Protein 4HVT (pdb70)

B-factor: mean 19.23, std 8.31, range [7.19, 54.98]

Secondary structure (DSSP, 8-state):
-HHHHGGGGSSSSSHHHHHHHHHHHHHHHHHHTSTTHHHHHHHHHHHHT-TTS----EEETTEEEEEE--SS-SS-EEEEEEHHHHTSSS--PEEEEEHHHHHHHHTS-EEEEEEEE-SSSTTEEEEEEEETT-SEEEEEEEETTTTEEPTT-S--B-TT-PBP-EET--EEEEETTEEEE----STT-B-TTSSB-EEEEEETTS-GGGPEEEEE--TTS-EEEEEESS-TTT-SSEEEEEEESSSS-EEEEEEE-SSSS-EEEE--S-TT-EEEEEETTEEEEE-SS-EEETTEEE-TT-EEEEEGGGGGS-GGG-TT-EEEE---TTEEEEEEEE-SS-EEEEEEETTEEEEEEE-EETTEEPPPEEE---STT-EEEEE--TT-S-EEEEEE-SSS--EEEEEPTTS-EEEEE--SS---GGGEEEEEEEEE-TTS-EEEEEEEEETT---SS---EEEE----TT--------HHIIIIIGGGT-EEEEE--BTBSTT-HHHHHTTSGGGTHHHHHHHHHHHHHHHHTTS--GGGEEEEEETHHHHHHHHHHHH-GGG-SEEEEES----TTTGGGSTTGGGGHHHH--TTSHHHHHHHHHH-GGGS--TTSPPPEEEEEEETT--SS-THHHHHHHHHHTT-TT--EEEEEESS--SSS-SSHHHHHHHHHHHHHHHHHHHT---

Foldseek 3Di:
DCVVVVVCQALDDPDNVVVQVVQQVVQLVVLCPFPCLVVLLVLLLCVLQPPLPQFDFKDDPQKTWGWDAHPVQFLTFTWIAGLVQLLPSDRDIGTLDRQVVVCVVVVFRKHWDDWDAAPQDRQKIWTWIDGFQFLWIWTFIAGNVVSGTDVQWDTQAAPVRHHFIFRPWDWADLHPFKIKTLGCPDPPQAALLRGGFWMWMDGRPDGPVPIDTDGGDHNQWQYKGKYAQAAVVQPSFWIKIWTHRQQQFIWIWTWGHPDPDIDIATFDDGRRKDWFYDARQKTKIAAQAFDCQPPDGQHHQWIKMAGPVLRRPDSVVGDGIDTDDRDDQQKHWDGWDAALFKIKTWIDRVLAIWIWIWGDDPNDIDDTDTQDAPDVSKDKDWHYGSVHLKIWIWIAAQQGAIWIWIQDNVGHTDTRDDRPDDGDSVQKDWDWDWFQFPVRDTKIKIKMAGPPDDLQAQAQEEEEEQQADQAAPHNGHDPSCCRLARVLGHMYMYIRFANHNSRGSCSNVCCFQLNVVRRLRSSVRVLVVCNVRSVHFQQRYEYEAAASRLQSQLLNQLVPQRSHQEYERYQYQQQLLCQSVAASSSSCCRGHPDNVPVVSVVSCLVRRNVNRDDLADATHEYEFEHESSQRHRRCSRSSVVCVVVVNRPNYHYRYHYHHRNHRDQTSTSVSNSSSSSSVSSRSCSRNVRND

Nearest PDB structures (foldseek):
  4hvt-assembly1_A  TM=1.001E+00  e=0.000E+00  Rickettsia typhi str. Wilmington
  5uzw-assembly4_D  TM=8.479E-01  e=3.580E-44  Gypsophila vaccaria
  7zb2-assembly5_EEE  TM=8.254E-01  e=5.026E-44  Omphalotus olearius
  7zb2-assembly6_FFF  TM=8.141E-01  e=4.488E-44  Omphalotus olearius
  7zb2-assembly3_CCC  TM=8.105E-01  e=1.391E-43  Omphalotus olearius

Organism: Rickettsia typhi (strain ATCC VR-144 / Wilmington) (NCBI:txid257363)

Solvent-accessible surface area: 27070 Å² total; per-residue (Å²): 103,98,86,52,17,49,63,0,53,110,24,100,55,77,55,2,55,55,44,1,50,114,75,21,64,66,9,44,61,38,0,91,87,27,101,38,25,76,71,1,81,135,40,0,52,80,13,20,50,16,120,102,44,20,8,94,20,30,7,22,106,39,57,0,12,8,54,19,62,12,90,78,24,28,11,0,20,5,25,28,4,87,20,124,28,0,67,114,103,92,16,82,50,56,67,11,9,24,0,30,135,22,15,84,166,73,67,49,53,9,10,54,71,22,48,38,34,0,79,67,48,49,50,56,4,1,0,6,2,0,56,3,15,30,3,50,0,8,0,71,3,1,17,27,150,70,96,80,32,32,92,156,14,7,47,2,63,28,125,95,46,136,40,28,46,4,12,57,4,96,11,14,4,14,64,108,50,12,0,0,0,13,3,21,29,102,97,103,7,46,2,44,0,83,23,2,4,0,0,8,26,15,113,74,82,63,45,1,76,135,13,143,81,47,35,95,2,69,88,136,38,8,62,1,42,22,23,54,5,7,23,36,55,58,16,29,16,9,0,25,1,10,0,3,79,48,59,25,41,38,24,13,30,5,5,15,22,119,120,115,120,78,91,75,68,118,11,74,23,34,55,22,0,39,41,52,25,13,2,86,77,21,0,0,0,32,2,26,38,71,32,78,11,103,98,109,91,5,111,30,5,0,0,0,0,0,34,34,57,5,0,60,86,75,70,95,83,5,118,26,23,96,74,44,18,85,33,96,96,72,41,11,10,43,48,16,17,15,0,90,46,56,0,0,12,0,11,11,58,48,1,27,3,103,5,33,7,8,23,29,117,99,115,105,40,33,181,67,101,115,25,83,29,100,34,152,28,2,14,9,19,36,30,23,85,13,61,26,61,45,1,5,0,28,0,20,8,14,18,48,19,10,9,3,16,22,5,32,131,98,63,96,42,44,103,19,12,125,25,58,19,87,26,79,25,143,67,11,35,30,56,54,48,88,2,77,6,130,74,45,52,110,0,0,1,4,2,4,26,62,115,75,32,147,95,65,5,125,13,15,0,6,0,50,6,54,5,0,32,42,63,42,35,18,6,138,15,32,29,26,18,5,18,0,0,0,99,28,37,0,0,22,6,31,1,0,2,10,0,1,0,3,39,4,8,67,23,0,73,40,0,33,11,72,120,2,60,19,1,3,30,0,0,13,12,0,0,75,47,0,43,164,74,72,5,1,31,44,116,38,0,0,0,31,4,24,27,5,0,0,0,3,0,0,0,0,0,12,57,64,18,106,15,11,19,0,0,0,0,16,13,1,3,0,8,1,60,59,1,31,116,11,17,0,0,74,3,23,40,48,0,2,9,26,6,140,91,101,78,26,45,110,52,0,85,137,8,2,0,45,85,56,43,54,66,121,72,59,16,11,28,0,0,0,2,5,0,18,37,5,44,63,5,27,1,6,1,0,0,7,0,5,53,54,1,44,122,7,123,72,19,122,24,24,1,13,20,29,72,30,10,0,38,30,33,22,17,19,17,44,70,14,1,52,25,43,4,2,0,8,0,2,0,0,61,35,0,63,7,86,61

Sequence (691 aa):
NPKETKFLEEAEGVEALEWAKERTSSKTEEKALQAMQEYKQIKKEIETIFYDQRKTPYGVIRKGYVYNFWMDDKNPQGLWRRTLVDNYSKDKPNWEVLIDFDKLSKKIGKKVAYRGVSNCFQNPNRYLISMSFGGKDEMFFREWDLEKKDFVKNGFEPITNNSGKLLEGKFTYPTWIINKDTIIFNLVLHKNEITSSLYPNSLYIWKRGESSIEKAKKLFEVPKEYIYVSAGKLLSDTISSSSLIFISANKDFYNYDNYILDTKYKNLKLQKINMPSDATLQGSFKEYVFWLLRSDWKFKSHNIKAGSLVALHFTDLLKTESDKTSLLKILFTPTANEVFNFISTTKKDRVFLATYDNVVAKVVTFTLENEQWTKPVVLKLPYQNAIFGMSSYEEEEEALITIENSIVPPTIYLWVKTHELKIIRKALYSFDSENYVLEQKEATSFDGVKIPYFLVYKKGIKFDGKNPTLLEAYGGFQVINAPYYFSRIKNEVWVKNAGVSSVLANIRGGGEFGPEWHKSAQGIKRQTAFNDFFAVSEELIKQNITSPEYLGIKGGSNGGLLVSVAMTQRPELFGAVACEVPILDMIIRYKEFGAGHSWVTEYGDPEIPNDLLHIKKYAPLENLSLTQKYPTVLITDSVLDQRVHPWHGRIFEYVLAQNPNTKTYFLESKDSGHGSGSDLKESANYFINLYTFFANALKLKI

Structure (mmCIF, N/CA/C/O backbone):
data_4HVT
#
_entry.id   4HVT
#
_cell.length_a   199.590
_cell.length_b   73.280
_cell.length_c   55.460
_cell.angle_alpha   90.000
_cell.angle_beta   98.520
_cell.angle_gamma   90.000
#
_symmetry.space_group_name_H-M   'C 1 2 1'
#
loop_
_entity.id
_entity.type
_entity.pdbx_description
1 polymer 'Post-proline cleaving enzyme'
2 non-polymer 1,2-ETHANEDIOL
3 non-polymer 'CHLORIDE ION'
4 water water
#
loop_
_atom_site.group_PDB
_atom_site.id
_atom_site.type_symbol
_atom_site.label_atom_id
_atom_site.label_alt_id
_atom_site.label_comp_id
_atom_site.label_asym_id
_atom_site.label_entity_id
_atom_site.label_seq_id
_atom_site.pdbx_PDB_ins_code
_atom_site.Cartn_x
_atom_site.Cartn_y
_atom_site.Cartn_z
_atom_site.occupancy
_atom_site.B_iso_or_equiv
_atom_site.auth_seq_id
_atom_site.auth_comp_id
_atom_site.auth_asym_id
_atom_site.auth_atom_id
_atom_site.pdbx_PDB_model_num
ATOM 1 N N . ASN A 1 20 ? 39.457 89.464 35.364 1.00 54.98 20 ASN A N 1
ATOM 2 C CA . ASN A 1 20 ? 40.266 88.234 35.544 1.00 52.80 20 ASN A CA 1
ATOM 3 C C . ASN A 1 20 ? 39.398 86.988 35.352 1.00 49.45 20 ASN A C 1
ATOM 4 O O . ASN A 1 20 ? 38.183 87.107 35.177 1.00 51.13 20 ASN A O 1
ATOM 6 N N . PRO A 1 21 ? 40.021 85.793 35.367 1.00 45.74 21 PRO A N 1
ATOM 7 C CA . PRO A 1 21 ? 39.298 84.528 35.445 1.00 43.76 21 PRO A CA 1
ATOM 8 C C . PRO A 1 21 ? 38.735 84.272 36.834 1.00 41.76 21 PRO A C 1
ATOM 9 O O . PRO A 1 21 ? 37.924 83.358 37.002 1.00 39.53 21 PRO A O 1
ATOM 13 N N . LYS A 1 22 ? 39.212 85.021 37.838 1.00 40.09 22 LYS A N 1
ATOM 14 C CA . LYS A 1 22 ? 38.566 85.014 39.145 1.00 37.65 22 LYS A CA 1
ATOM 15 C C . LYS A 1 22 ? 37.143 85.603 39.031 1.00 36.26 22 LYS A C 1
ATOM 16 O O . LYS A 1 22 ? 36.256 85.173 39.755 1.00 35.71 22 LYS A O 1
ATOM 18 N N . GLU A 1 23 ? 36.917 86.552 38.115 1.00 36.69 23 GLU A N 1
ATOM 19 C CA . GLU A 1 23 ? 35.575 87.149 37.929 1.00 37.91 23 GLU A CA 1
ATOM 20 C C . GLU A 1 23 ? 34.644 86.139 37.296 1.00 37.65 23 GLU A C 1
ATOM 21 O O . GLU A 1 23 ? 33.432 86.176 37.531 1.00 36.17 23 GLU A O 1
ATOM 23 N N . THR A 1 24 ? 35.234 85.216 36.526 1.00 34.32 24 THR A N 1
ATOM 24 C CA . THR A 1 24 ? 34.472 84.234 35.716 1.00 33.99 24 THR A CA 1
ATOM 25 C C . THR A 1 24 ? 34.174 82.921 36.468 1.00 31.34 24 THR A C 1
ATOM 26 O O . THR A 1 24 ? 33.396 82.090 35.978 1.00 30.48 24 THR A O 1
ATOM 30 N N . LYS A 1 25 ? 34.820 82.705 37.619 1.00 29.71 25 LYS A N 1
ATOM 31 C CA . LYS A 1 25 ? 34.956 81.355 38.190 1.00 28.32 25 LYS A CA 1
ATOM 32 C C . LYS A 1 25 ? 33.625 80.717 38.586 1.00 27.27 25 LYS A C 1
ATOM 33 O O . LYS A 1 25 ? 33.419 79.518 38.378 1.00 27.49 25 LYS A O 1
ATOM 35 N N . PHE A 1 26 ? 32.704 81.528 39.110 1.00 27.21 26 PHE A N 1
ATOM 36 C CA . PHE A 1 26 ? 31.338 81.038 39.450 1.00 25.35 26 PHE A CA 1
ATOM 37 C C . PHE A 1 26 ? 30.591 80.312 38.327 1.00 23.45 26 PHE A C 1
ATOM 38 O O . PHE A 1 26 ? 29.810 79.440 38.595 1.00 23.78 26 PHE A O 1
ATOM 46 N N . LEU A 1 27 ? 30.790 80.735 37.089 1.00 23.80 27 LEU A N 1
ATOM 47 C CA . LEU A 1 27 ? 30.122 80.140 35.903 1.00 22.50 27 LEU A CA 1
ATOM 48 C C . LEU A 1 27 ? 30.639 78.707 35.564 1.00 22.24 27 LEU A C 1
ATOM 49 O O . LEU A 1 27 ? 29.975 77.895 34.878 1.00 21.83 27 LEU A O 1
ATOM 54 N N . GLU A 1 28 ? 31.802 78.345 36.103 1.00 22.41 28 GLU A N 1
ATOM 55 C CA . GLU A 1 28 ? 32.382 77.005 35.887 1.00 22.68 28 GLU A CA 1
ATOM 56 C C . GLU A 1 28 ? 31.600 75.844 36.560 1.00 22.98 28 GLU A C 1
ATOM 57 O O . GLU A 1 28 ? 31.804 74.680 36.275 1.00 23.34 28 GLU A O 1
ATOM 63 N N . GLU A 1 29 ? 30.750 76.185 37.510 1.00 24.96 29 GLU A N 1
ATOM 64 C CA . GLU A 1 29 ? 29.984 75.267 38.285 1.00 25.04 29 GLU A CA 1
ATOM 65 C C . GLU A 1 29 ? 28.621 75.178 37.621 1.00 25.39 29 GLU A C 1
ATOM 66 O O . GLU A 1 29 ? 27.896 76.195 37.588 1.00 25.30 29 GLU A O 1
ATOM 72 N N . ALA A 1 30 ? 28.313 73.998 37.060 1.00 24.00 30 ALA A N 1
ATOM 73 C CA . ALA A 1 30 ? 27.080 73.780 36.253 1.00 24.68 30 ALA A CA 1
ATOM 74 C C . ALA A 1 30 ? 25.825 74.086 37.066 1.00 27.47 30 ALA A C 1
ATOM 75 O O . ALA A 1 30 ? 24.903 74.716 36.566 1.00 25.52 30 ALA A O 1
ATOM 77 N N . GLU A 1 31 ? 25.840 73.653 38.341 1.00 30.23 31 GLU A N 1
ATOM 78 C CA . GLU A 1 31 ? 24.701 73.819 39.222 1.00 33.12 31 GLU A CA 1
ATOM 79 C C . GLU A 1 31 ? 25.032 74.771 40.391 1.00 34.81 31 GLU A C 1
ATOM 80 O O . GLU A 1 31 ? 25.983 75.553 40.354 1.00 32.46 31 GLU A O 1
ATOM 86 N N . GLY A 1 32 ? 24.169 74.777 41.391 1.00 38.90 32 GLY A N 1
ATOM 87 C CA . GLY A 1 32 ? 24.448 75.482 42.624 1.00 43.56 32 GLY A CA 1
ATOM 88 C C . GLY A 1 32 ? 23.795 76.831 42.857 1.00 45.35 32 GLY A C 1
ATOM 89 O O . GLY A 1 32 ? 22.622 76.905 43.219 1.00 54.26 32 GLY A O 1
ATOM 90 N N . VAL A 1 33 ? 24.548 77.913 42.689 1.00 44.96 33 VAL A N 1
ATOM 91 C CA . VAL A 1 33 ? 24.093 79.199 43.199 1.00 40.61 33 VAL A CA 1
ATOM 92 C C . VAL A 1 33 ? 24.161 80.362 42.215 1.00 38.36 33 VAL A C 1
ATOM 93 O O . VAL A 1 33 ? 23.134 80.727 41.593 1.00 37.59 33 VAL A O 1
ATOM 95 N N . GLU A 1 34 ? 25.343 80.965 42.117 1.00 34.04 34 GLU A N 1
ATOM 96 C CA . GLU A 1 34 ? 25.498 82.244 41.451 1.00 34.91 34 GLU A CA 1
ATOM 97 C C . GLU A 1 34 ? 25.349 82.090 39.950 1.00 32.22 34 GLU A C 1
ATOM 98 O O . GLU A 1 34 ? 24.718 82.916 39.298 1.00 35.24 34 GLU A O 1
ATOM 100 N N . ALA A 1 35 ? 25.908 81.015 39.408 1.00 30.97 35 ALA A N 1
ATOM 101 C CA . ALA A 1 35 ? 25.727 80.712 37.983 1.00 28.91 35 ALA A CA 1
ATOM 102 C C . ALA A 1 35 ? 24.254 80.564 37.592 1.00 28.44 35 ALA A C 1
ATOM 103 O O . ALA A 1 35 ? 23.819 81.160 36.602 1.00 27.53 35 ALA A O 1
ATOM 105 N N . LEU A 1 36 ? 23.509 79.719 38.302 1.00 28.17 36 LEU A N 1
ATOM 106 C CA . LEU A 1 36 ? 22.091 79.464 37.948 1.00 30.43 36 LEU A CA 1
ATOM 107 C C . LEU A 1 36 ? 21.212 80.710 37.999 1.00 30.48 36 LEU A C 1
ATOM 108 O O . LEU A 1 36 ? 20.376 80.928 37.113 1.00 33.05 36 LEU A O 1
ATOM 113 N N . GLU A 1 37 ? 21.413 81.535 39.019 1.00 32.10 37 GLU A N 1
ATOM 114 C CA . GLU A 1 37 ? 20.697 82.784 39.139 1.00 31.69 37 GLU A CA 1
ATOM 115 C C . GLU A 1 37 ? 21.056 83.757 37.994 1.00 31.30 37 GLU A C 1
ATOM 116 O O . GLU A 1 37 ? 20.172 84.320 37.365 1.00 31.65 37 GLU A O 1
ATOM 118 N N . TRP A 1 38 ? 22.353 83.895 37.727 1.00 29.79 38 TRP A N 1
ATOM 119 C CA . TRP A 1 38 ? 22.878 84.745 36.668 1.00 28.30 38 TRP A CA 1
ATOM 120 C C . TRP A 1 38 ? 22.235 84.302 35.355 1.00 26.92 38 TRP A C 1
ATOM 121 O O . TRP A 1 38 ? 21.686 85.107 34.622 1.00 26.10 38 TRP A O 1
ATOM 132 N N . ALA A 1 39 ? 22.309 82.998 35.095 1.00 25.74 39 ALA A N 1
ATOM 133 C CA . ALA A 1 39 ? 21.762 82.437 33.884 1.00 25.54 39 ALA A CA 1
ATOM 134 C C . ALA A 1 39 ? 20.246 82.605 33.758 1.00 26.22 39 ALA A C 1
ATOM 135 O O . ALA A 1 39 ? 19.790 82.946 32.671 1.00 24.80 39 ALA A O 1
ATOM 137 N N . LYS A 1 40 ? 19.486 82.314 34.827 1.00 28.10 40 LYS A N 1
ATOM 138 C CA . LYS A 1 40 ? 17.999 82.512 34.870 1.00 29.62 40 LYS A CA 1
ATOM 139 C C . LYS A 1 40 ? 17.574 83.916 34.518 1.00 30.90 40 LYS A C 1
ATOM 140 O O . LYS A 1 40 ? 16.625 84.117 33.743 1.00 30.08 40 LYS A O 1
ATOM 142 N N . GLU A 1 41 ? 18.301 84.885 35.062 1.00 31.51 41 GLU A N 1
ATOM 143 C CA . GLU A 1 41 ? 18.003 86.305 34.815 1.00 33.91 41 GLU A CA 1
ATOM 144 C C . GLU A 1 41 ? 18.221 86.693 33.367 1.00 31.81 41 GLU A C 1
ATOM 145 O O . GLU A 1 41 ? 17.394 87.374 32.778 1.00 32.42 41 GLU A O 1
ATOM 151 N N . ARG A 1 42 ? 19.325 86.236 32.788 1.00 31.12 42 ARG A N 1
ATOM 152 C CA . ARG A 1 42 ? 19.611 86.556 31.409 1.00 31.05 42 ARG A CA 1
ATOM 153 C C . ARG A 1 42 ? 18.654 85.828 30.512 1.00 27.95 42 ARG A C 1
ATOM 154 O O . ARG A 1 42 ? 18.235 86.381 29.507 1.00 28.56 42 ARG A O 1
ATOM 162 N N . THR A 1 43 ? 18.317 84.586 30.859 1.00 25.95 43 THR A N 1
ATOM 163 C CA . THR A 1 43 ? 17.342 83.813 30.080 1.00 23.75 43 THR A CA 1
ATOM 164 C C . THR A 1 43 ? 15.967 84.488 30.099 1.00 24.32 43 THR A C 1
ATOM 165 O O . THR A 1 43 ? 15.324 84.582 29.069 1.00 23.88 43 THR A O 1
ATOM 169 N N . SER A 1 44 ? 15.534 84.927 31.275 1.00 24.88 44 SER A N 1
ATOM 170 C CA A SER A 1 44 ? 14.241 85.603 31.388 0.50 25.74 44 SER A CA 1
ATOM 171 C CA B SER A 1 44 ? 14.249 85.626 31.422 0.50 25.61 44 SER A CA 1
ATOM 172 C C . SER A 1 44 ? 14.229 86.894 30.573 1.00 26.03 44 SER A C 1
ATOM 173 O O . SER A 1 44 ? 13.289 87.129 29.815 1.00 26.57 44 SER A O 1
ATOM 178 N N . LYS A 1 45 ? 15.277 87.697 30.689 1.00 25.86 45 LYS A N 1
ATOM 179 C CA . LYS A 1 45 ? 15.367 88.932 29.889 1.00 26.33 45 LYS A CA 1
ATOM 180 C C . LYS A 1 45 ? 15.238 88.577 28.418 1.00 25.44 45 LYS A C 1
ATOM 181 O O . LYS A 1 45 ? 14.525 89.298 27.666 1.00 25.83 45 LYS A O 1
ATOM 183 N N . THR A 1 46 ? 15.921 87.490 28.014 1.00 24.13 46 THR A N 1
ATOM 184 C CA . THR A 1 46 ? 15.953 87.117 26.605 1.00 23.64 46 THR A CA 1
ATOM 185 C C . THR A 1 46 ? 14.579 86.684 26.157 1.00 23.59 46 THR A C 1
ATOM 186 O O . THR A 1 46 ? 14.097 87.138 25.105 1.00 23.55 46 THR A O 1
ATOM 190 N N . GLU A 1 47 ? 13.918 85.865 26.964 1.00 23.83 47 GLU A N 1
ATOM 191 C CA A GLU A 1 47 ? 12.622 85.329 26.544 0.50 24.35 47 GLU A CA 1
ATOM 192 C CA B GLU A 1 47 ? 12.596 85.315 26.632 0.50 24.27 47 GLU A CA 1
ATOM 193 C C . GLU A 1 47 ? 11.595 86.459 26.440 1.00 25.31 47 GLU A C 1
ATOM 194 O O . GLU A 1 47 ? 10.860 86.541 25.446 1.00 25.68 47 GLU A O 1
ATOM 205 N N . LYS A 1 48 ? 11.588 87.362 27.412 1.00 26.03 48 LYS A N 1
ATOM 206 C CA . LYS A 1 48 ? 10.703 88.528 27.375 1.00 26.95 48 LYS A CA 1
ATOM 207 C C . LYS A 1 48 ? 10.973 89.397 26.124 1.00 26.99 48 LYS A C 1
ATOM 208 O O . LYS A 1 48 ? 10.037 89.853 25.467 1.00 27.66 48 LYS A O 1
ATOM 210 N N . ALA A 1 49 ? 12.240 89.603 25.772 1.00 26.50 49 ALA A N 1
ATOM 211 C CA . ALA A 1 49 ? 12.576 90.348 24.556 1.00 26.87 49 ALA A CA 1
ATOM 212 C C . ALA A 1 49 ? 12.099 89.702 23.260 1.00 26.63 49 ALA A C 1
ATOM 213 O O . ALA A 1 49 ? 11.636 90.380 22.348 1.00 27.35 49 ALA A O 1
ATOM 215 N N . LEU A 1 50 ? 12.246 88.385 23.161 1.00 25.62 50 LEU A N 1
ATOM 216 C CA . LEU A 1 50 ? 11.779 87.629 22.003 1.00 25.56 50 LEU A CA 1
ATOM 217 C C . LEU A 1 50 ? 10.237 87.652 21.919 1.00 26.57 50 LEU A C 1
ATOM 218 O O . LEU A 1 50 ? 9.663 87.811 20.855 1.00 25.95 50 LEU A O 1
ATOM 223 N N . GLN A 1 51 ? 9.592 87.509 23.064 1.00 27.31 51 GLN A N 1
ATOM 224 C CA . GLN A 1 51 ? 8.151 87.493 23.144 1.00 28.63 51 GLN A CA 1
ATOM 225 C C . GLN A 1 51 ? 7.545 88.864 22.764 1.00 28.96 51 GLN A C 1
ATOM 226 O O . GLN A 1 51 ? 6.355 88.943 22.409 1.00 30.12 51 GLN A O 1
ATOM 232 N N . ALA A 1 52 ? 8.353 89.922 22.803 1.00 28.18 52 ALA A N 1
ATOM 233 C CA . ALA A 1 52 ? 7.866 91.283 22.417 1.00 29.36 52 ALA A CA 1
ATOM 234 C C . ALA A 1 52 ? 8.065 91.632 20.926 1.00 28.81 52 ALA A C 1
ATOM 235 O O . ALA A 1 52 ? 7.638 92.682 20.465 1.00 29.21 52 ALA A O 1
ATOM 237 N N . MET A 1 53 ? 8.783 90.801 20.196 1.00 27.75 53 MET A N 1
ATOM 238 C CA . MET A 1 53 ? 9.015 91.011 18.768 1.00 27.22 53 MET A CA 1
ATOM 239 C C . MET A 1 53 ? 7.729 90.715 18.038 1.00 27.62 53 MET A C 1
ATOM 240 O O . MET A 1 53 ? 7.005 89.807 18.405 1.00 27.26 53 MET A O 1
ATOM 245 N N . GLN A 1 54 ? 7.454 91.500 17.008 1.00 28.56 54 GLN A N 1
ATOM 246 C CA . GLN A 1 54 ? 6.229 91.359 16.248 1.00 29.14 54 GLN A CA 1
ATOM 247 C C . GLN A 1 54 ? 6.086 89.954 15.689 1.00 28.36 54 GLN A C 1
ATOM 248 O O . GLN A 1 54 ? 4.967 89.447 15.531 1.00 28.70 54 GLN A O 1
ATOM 250 N N . GLU A 1 55 ? 7.221 89.288 15.417 1.00 27.43 55 GLU A N 1
ATOM 251 C CA . GLU A 1 55 ? 7.173 87.996 14.725 1.00 26.59 55 GLU A CA 1
ATOM 252 C C . GLU A 1 55 ? 6.827 86.834 15.648 1.00 26.21 55 GLU A C 1
ATOM 253 O O . GLU A 1 55 ? 6.505 85.757 15.167 1.00 25.85 55 GLU A O 1
ATOM 259 N N . TYR A 1 56 ? 6.904 87.037 16.961 1.00 26.21 56 TYR A N 1
ATOM 260 C CA . TYR A 1 56 ? 6.801 85.920 17.922 1.00 26.05 56 TYR A CA 1
ATOM 261 C C . TYR A 1 56 ? 5.462 85.145 17.841 1.00 26.42 56 TYR A C 1
ATOM 262 O O . TYR A 1 56 ? 5.444 83.887 17.778 1.00 25.15 56 TYR A O 1
ATOM 271 N N . LYS A 1 57 ? 4.340 85.884 17.846 1.00 27.33 57 LYS A N 1
ATOM 272 C CA . LYS A 1 57 ? 3.029 85.245 17.835 1.00 27.73 57 LYS A CA 1
ATOM 273 C C . LYS A 1 57 ? 2.902 84.315 16.662 1.00 27.42 57 LYS A C 1
ATOM 274 O O . LYS A 1 57 ? 2.401 83.207 16.804 1.00 27.56 57 LYS A O 1
ATOM 276 N N . GLN A 1 58 ? 3.327 84.767 15.475 1.00 28.81 58 GLN A N 1
ATOM 277 C CA . GLN A 1 58 ? 3.171 83.986 14.239 1.00 29.00 58 GLN A CA 1
ATOM 278 C C . GLN A 1 58 ? 4.099 82.745 14.210 1.00 27.37 58 GLN A C 1
ATOM 279 O O . GLN A 1 58 ? 3.671 81.616 13.930 1.00 25.54 58 GLN A O 1
ATOM 285 N N . ILE A 1 59 ? 5.373 82.991 14.482 1.00 26.05 59 ILE A N 1
ATOM 286 C CA . ILE A 1 59 ? 6.378 81.903 14.692 1.00 24.95 59 ILE A CA 1
ATOM 287 C C . ILE A 1 59 ? 5.868 80.877 15.724 1.00 24.38 59 ILE A C 1
ATOM 288 O O . ILE A 1 59 ? 5.837 79.703 15.444 1.00 22.91 59 ILE A O 1
ATOM 293 N N . LYS A 1 60 ? 5.437 81.304 16.908 1.00 24.31 60 LYS A N 1
ATOM 294 C CA . LYS A 1 60 ? 4.849 80.346 17.863 1.00 24.84 60 LYS A CA 1
ATOM 295 C C . LYS A 1 60 ? 3.709 79.512 17.242 1.00 25.11 60 LYS A C 1
ATOM 296 O O . LYS A 1 60 ? 3.652 78.290 17.361 1.00 23.91 60 LYS A O 1
ATOM 302 N N . LYS A 1 61 ? 2.772 80.171 16.577 1.00 25.67 61 LYS A N 1
ATOM 303 C CA . LYS A 1 61 ? 1.697 79.415 15.944 1.00 26.99 61 LYS A CA 1
ATOM 304 C C . LYS A 1 61 ? 2.206 78.337 14.979 1.00 26.71 61 LYS A C 1
ATOM 305 O O . LYS A 1 61 ? 1.749 77.173 15.021 1.00 25.23 61 LYS A O 1
ATOM 311 N N . GLU A 1 62 ? 3.152 78.728 14.131 1.00 27.11 62 GLU A N 1
ATOM 312 C CA . GLU A 1 62 ? 3.638 77.851 13.086 1.00 27.58 62 GLU A CA 1
ATOM 313 C C . GLU A 1 62 ? 4.371 76.667 13.682 1.00 24.95 62 GLU A C 1
ATOM 314 O O . GLU A 1 62 ? 4.180 75.555 13.235 1.00 24.13 62 GLU A O 1
ATOM 320 N N . ILE A 1 63 ? 5.178 76.911 14.717 1.00 23.05 63 ILE A N 1
ATOM 321 C CA . ILE A 1 63 ? 5.955 75.823 15.325 1.00 22.20 63 ILE A CA 1
ATOM 322 C C . ILE A 1 63 ? 5.089 74.856 16.100 1.00 21.39 63 ILE A C 1
ATOM 323 O O . ILE A 1 63 ? 5.238 73.642 16.001 1.00 19.78 63 ILE A O 1
ATOM 328 N N . GLU A 1 64 ? 4.153 75.404 16.874 1.00 22.29 64 GLU A N 1
ATOM 329 C CA . GLU A 1 64 ? 3.230 74.571 17.626 1.00 22.84 64 GLU A CA 1
ATOM 330 C C . GLU A 1 64 ? 2.365 73.700 16.684 1.00 22.79 64 GLU A C 1
ATOM 331 O O . GLU A 1 64 ? 2.143 72.520 16.957 1.00 22.29 64 GLU A O 1
ATOM 337 N N . THR A 1 65 ? 1.947 74.259 15.563 1.00 23.13 65 THR A N 1
ATOM 338 C CA . THR A 1 65 ? 1.156 73.478 14.594 1.00 23.77 65 THR A CA 1
ATOM 339 C C . THR A 1 65 ? 1.944 72.262 14.132 1.00 22.80 65 THR A C 1
ATOM 340 O O . THR A 1 65 ? 1.362 71.212 13.878 1.00 22.58 65 THR A O 1
ATOM 344 N N . ILE A 1 66 ? 3.249 72.422 13.977 1.00 21.96 66 ILE A N 1
ATOM 345 C CA . ILE A 1 66 ? 4.074 71.330 13.461 1.00 20.99 66 ILE A CA 1
ATOM 346 C C . ILE A 1 66 ? 4.396 70.328 14.573 1.00 20.13 66 ILE A C 1
ATOM 347 O O . ILE A 1 66 ? 4.272 69.108 14.396 1.00 19.33 66 ILE A O 1
ATOM 352 N N . PHE A 1 67 ? 4.834 70.833 15.713 1.00 19.80 67 PHE A N 1
ATOM 353 C CA . PHE A 1 67 ? 5.308 69.963 16.768 1.00 19.43 67 PHE A CA 1
ATOM 354 C C . PHE A 1 67 ? 4.187 69.136 17.373 1.00 19.44 67 PHE A C 1
ATOM 355 O O . PHE A 1 67 ? 4.410 67.976 17.773 1.00 19.18 67 PHE A O 1
ATOM 363 N N . TYR A 1 68 ? 2.974 69.705 17.420 1.00 20.06 68 TYR A N 1
ATOM 364 C CA . TYR A 1 68 ? 1.838 69.020 18.056 1.00 20.79 68 TYR A CA 1
ATOM 365 C C . TYR A 1 68 ? 0.872 68.475 17.020 1.00 21.16 68 TYR A C 1
ATOM 366 O O . TYR A 1 68 ? -0.279 68.187 17.329 1.00 23.10 68 TYR A O 1
ATOM 375 N N . ASP A 1 69 ? 1.326 68.369 15.780 1.00 20.29 69 ASP A N 1
ATOM 376 C CA . ASP A 1 69 ? 0.467 67.883 14.695 1.00 20.70 69 ASP A CA 1
ATOM 377 C C . ASP A 1 69 ? 0.171 66.385 14.861 1.00 20.03 69 ASP A C 1
ATOM 378 O O . ASP A 1 69 ? 1.069 65.552 14.903 1.00 18.66 69 ASP A O 1
ATOM 383 N N . GLN A 1 70 ? -1.116 66.038 14.937 1.00 20.71 70 GLN A N 1
ATOM 384 C CA . GLN A 1 70 ? -1.477 64.626 14.933 1.00 21.43 70 GLN A CA 1
ATOM 385 C C . GLN A 1 70 ? -1.164 63.956 13.574 1.00 20.58 70 GLN A C 1
ATOM 386 O O . GLN A 1 70 ? -1.185 62.738 13.475 1.00 20.47 70 GLN A O 1
ATOM 392 N N . ARG A 1 71 ? -0.870 64.729 12.535 1.00 20.40 71 ARG A N 1
ATOM 393 C CA . ARG A 1 71 ? -0.488 64.133 11.244 1.00 20.35 71 ARG A CA 1
ATOM 394 C C . ARG A 1 71 ? 1.019 63.941 11.083 1.00 18.43 71 ARG A C 1
ATOM 395 O O . ARG A 1 71 ? 1.459 63.577 10.022 1.00 17.71 71 ARG A O 1
ATOM 403 N N . LYS A 1 72 ? 1.818 64.159 12.129 1.00 17.27 72 LYS A N 1
ATOM 404 C CA . LYS A 1 72 ? 3.278 63.780 12.061 1.00 16.20 72 LYS A CA 1
ATOM 405 C C . LYS A 1 72 ? 3.458 62.321 11.683 1.00 15.79 72 LYS A C 1
ATOM 406 O O . LYS A 1 72 ? 2.646 61.465 12.077 1.00 16.19 72 LYS A O 1
ATOM 412 N N . THR A 1 73 ? 4.524 62.028 10.946 1.00 14.79 73 THR A N 1
ATOM 413 C CA . THR A 1 73 ? 4.756 60.677 10.466 1.00 14.78 73 THR A CA 1
ATOM 414 C C . THR A 1 73 ? 5.276 59.819 11.589 1.00 14.35 73 THR A C 1
ATOM 415 O O . THR A 1 73 ? 6.321 60.178 12.192 1.00 14.28 73 THR A O 1
ATOM 419 N N . PRO A 1 74 ? 4.570 58.694 11.879 1.00 14.35 74 PRO A N 1
ATOM 420 C CA . PRO A 1 74 ? 5.044 57.809 12.966 1.00 14.10 74 PRO A CA 1
ATOM 421 C C . PRO A 1 74 ? 6.058 56.771 12.460 1.00 14.40 74 PRO A C 1
ATOM 422 O O . PRO A 1 74 ? 5.699 55.696 12.049 1.00 15.22 74 PRO A O 1
ATOM 426 N N . TYR A 1 75 ? 7.323 57.125 12.433 1.00 13.71 75 TYR A N 1
ATOM 427 C CA . TYR A 1 75 ? 8.363 56.254 11.931 1.00 13.86 75 TYR A CA 1
ATOM 428 C C . TYR A 1 75 ? 8.497 55.060 12.864 1.00 14.53 75 TYR A C 1
ATOM 429 O O . TYR A 1 75 ? 8.213 55.134 14.075 1.00 16.01 75 TYR A O 1
ATOM 438 N N . GLY A 1 76 ? 8.913 53.946 12.331 1.00 15.08 76 GLY A N 1
ATOM 439 C CA . GLY A 1 76 ? 9.069 52.770 13.196 1.00 15.94 76 GLY A CA 1
ATOM 440 C C . GLY A 1 76 ? 10.012 51.686 12.763 1.00 14.89 76 GLY A C 1
ATOM 441 O O . GLY A 1 76 ? 10.754 51.860 11.832 1.00 14.24 76 GLY A O 1
ATOM 442 N N . VAL A 1 77 ? 9.928 50.563 13.475 1.00 14.84 77 VAL A N 1
ATOM 443 C CA . VAL A 1 77 ? 10.750 49.366 13.249 1.00 14.44 77 VAL A CA 1
ATOM 444 C C . VAL A 1 77 ? 9.831 48.135 13.427 1.00 14.53 77 VAL A C 1
ATOM 445 O O . VAL A 1 77 ? 8.996 48.076 14.350 1.00 14.26 77 VAL A O 1
ATOM 449 N N . ILE A 1 78 ? 9.972 47.146 12.536 1.00 14.60 78 ILE A N 1
ATOM 450 C CA . ILE A 1 78 ? 9.225 45.917 12.581 1.00 15.36 78 ILE A CA 1
ATOM 451 C C . ILE A 1 78 ? 9.945 44.848 13.416 1.00 16.16 78 ILE A C 1
ATOM 452 O O . ILE A 1 78 ? 11.117 44.521 13.158 1.00 15.23 78 ILE A O 1
ATOM 457 N N . ARG A 1 79 ? 9.215 44.316 14.382 1.00 17.15 79 ARG A N 1
ATOM 458 C CA . ARG A 1 79 ? 9.568 43.093 15.089 1.00 18.50 79 ARG A CA 1
ATOM 459 C C . ARG A 1 79 ? 8.355 42.189 15.279 1.00 18.43 79 ARG A C 1
ATOM 460 O O . ARG A 1 79 ? 7.305 42.612 15.783 1.00 18.16 79 ARG A O 1
ATOM 468 N N . LYS A 1 80 ? 8.495 40.945 14.824 1.00 17.97 80 LYS A N 1
ATOM 469 C CA . LYS A 1 80 ? 7.527 39.865 15.027 1.00 19.22 80 LYS A CA 1
ATOM 470 C C . LYS A 1 80 ? 6.086 40.301 14.759 1.00 18.90 80 LYS A C 1
ATOM 471 O O . LYS A 1 80 ? 5.198 40.134 15.581 1.00 19.61 80 LYS A O 1
ATOM 477 N N . GLY A 1 81 ? 5.907 40.914 13.591 1.00 18.78 81 GLY A N 1
ATOM 478 C CA . GLY A 1 81 ? 4.560 41.242 13.060 1.00 18.71 81 GLY A CA 1
ATOM 479 C C . GLY A 1 81 ? 3.989 42.570 13.519 1.00 18.03 81 GLY A C 1
ATOM 480 O O . GLY A 1 81 ? 2.830 42.899 13.217 1.00 18.37 81 GLY A O 1
ATOM 481 N N . TYR A 1 82 ? 4.768 43.317 14.297 1.00 16.84 82 TYR A N 1
ATOM 482 C CA . TYR A 1 82 ? 4.353 44.633 14.804 1.00 16.14 82 TYR A CA 1
ATOM 483 C C . TYR A 1 82 ? 5.349 45.690 14.397 1.00 15.12 82 TYR A C 1
ATOM 484 O O . TYR A 1 82 ? 6.548 45.430 14.311 1.00 15.40 82 TYR A O 1
ATOM 493 N N . VAL A 1 83 ? 4.867 46.920 14.241 1.00 14.33 83 VAL A N 1
ATOM 494 C CA . VAL A 1 83 ? 5.685 48.084 14.115 1.00 13.29 83 VAL A CA 1
ATOM 495 C C . VAL A 1 83 ? 5.659 48.817 15.420 1.00 13.25 83 VAL A C 1
ATOM 496 O O . VAL A 1 83 ? 4.589 49.074 15.991 1.00 13.33 83 VAL A O 1
ATOM 500 N N . TYR A 1 84 ? 6.862 49.093 15.897 1.00 12.65 84 TYR A N 1
ATOM 501 C CA . TYR A 1 84 ? 7.128 49.863 17.134 1.00 13.04 84 TYR A CA 1
ATOM 502 C C . TYR A 1 84 ? 7.442 51.314 16.796 1.00 12.91 84 TYR A C 1
ATOM 503 O O . TYR A 1 84 ? 8.148 51.601 15.848 1.00 13.68 84 TYR A O 1
ATOM 512 N N . ASN A 1 85 ? 6.930 52.244 17.610 1.00 12.93 85 ASN A N 1
ATOM 513 C CA . ASN A 1 85 ? 7.017 53.670 17.343 1.00 12.54 85 ASN A CA 1
ATOM 514 C C . ASN A 1 85 ? 7.153 54.391 18.672 1.00 12.62 85 ASN A C 1
ATOM 515 O O . ASN A 1 85 ? 6.607 53.939 19.689 1.00 12.65 85 ASN A O 1
ATOM 520 N N . PHE A 1 86 ? 7.864 55.516 18.644 1.00 12.53 86 PHE A N 1
ATOM 521 C CA . PHE A 1 86 ? 7.915 56.396 19.776 1.00 13.01 86 PHE A CA 1
ATOM 522 C C . PHE A 1 86 ? 7.286 57.719 19.381 1.00 13.14 86 PHE A C 1
ATOM 523 O O . PHE A 1 86 ? 7.747 58.358 18.426 1.00 13.15 86 PHE A O 1
ATOM 531 N N . TRP A 1 87 ? 6.250 58.107 20.115 1.00 13.85 87 TRP A N 1
ATOM 532 C CA . TRP A 1 87 ? 5.351 59.267 19.776 1.00 14.47 87 TRP A CA 1
ATOM 533 C C . TRP A 1 87 ? 5.303 60.326 20.878 1.00 15.09 87 TRP A C 1
ATOM 534 O O . TRP A 1 87 ? 5.022 60.009 22.041 1.00 15.15 87 TRP A O 1
ATOM 545 N N . MET A 1 88 ? 5.555 61.572 20.496 1.00 15.75 88 MET A N 1
ATOM 546 C CA . MET A 1 88 ? 5.371 62.714 21.369 1.00 16.60 88 MET A CA 1
ATOM 547 C C . MET A 1 88 ? 4.359 63.694 20.757 1.00 17.35 88 MET A C 1
ATOM 548 O O . MET A 1 88 ? 4.348 63.915 19.557 1.00 16.72 88 MET A O 1
ATOM 553 N N . ASP A 1 89 ? 3.577 64.317 21.627 1.00 18.39 89 ASP A N 1
ATOM 554 C CA . ASP A 1 89 ? 2.732 65.458 21.210 1.00 19.26 89 ASP A CA 1
ATOM 555 C C . ASP A 1 89 ? 2.489 66.381 22.372 1.00 20.17 89 ASP A C 1
ATOM 556 O O . ASP A 1 89 ? 3.172 66.281 23.384 1.00 19.45 89 ASP A O 1
ATOM 561 N N . ASP A 1 90 ? 1.519 67.305 22.271 1.00 21.21 90 ASP A N 1
ATOM 562 C CA . ASP A 1 90 ? 1.301 68.228 23.414 1.00 22.58 90 ASP A CA 1
ATOM 563 C C . ASP A 1 90 ? 0.667 67.543 24.634 1.00 22.45 90 ASP A C 1
ATOM 564 O O . ASP A 1 90 ? 0.848 67.994 25.777 1.00 22.89 90 ASP A O 1
ATOM 569 N N . LYS A 1 91 ? -0.061 66.452 24.418 1.00 21.94 91 LYS A N 1
ATOM 570 C CA . LYS A 1 91 ? -0.624 65.681 25.538 1.00 22.27 91 LYS A CA 1
ATOM 571 C C . LYS A 1 91 ? 0.453 64.825 26.194 1.00 21.44 91 LYS A C 1
ATOM 572 O O . LYS A 1 91 ? 0.413 64.601 27.392 1.00 22.41 91 LYS A O 1
ATOM 574 N N . ASN A 1 92 ? 1.403 64.334 25.391 1.00 20.21 92 ASN A N 1
ATOM 575 C CA . ASN A 1 92 ? 2.460 63.402 25.854 1.00 19.49 92 ASN A CA 1
ATOM 576 C C . ASN A 1 92 ? 3.799 63.929 25.386 1.00 17.87 92 ASN A C 1
ATOM 577 O O . ASN A 1 92 ? 4.422 63.403 24.442 1.00 16.52 92 ASN A O 1
ATOM 582 N N . PRO A 1 93 ? 4.243 65.013 26.025 1.00 17.91 93 PRO A N 1
ATOM 583 C CA . PRO A 1 93 ? 5.522 65.548 25.592 1.00 17.13 93 PRO A CA 1
ATOM 584 C C . PRO A 1 93 ? 6.746 64.709 25.909 1.00 16.43 93 PRO A C 1
ATOM 585 O O . PRO A 1 93 ? 7.728 64.801 25.181 1.00 15.56 93 PRO A O 1
ATOM 589 N N . GLN A 1 94 ? 6.701 63.906 26.970 1.00 16.35 94 GLN A N 1
ATOM 590 C CA . GLN A 1 94 ? 7.789 62.978 27.267 1.00 15.92 94 GLN A CA 1
ATOM 591 C C . GLN A 1 94 ? 7.702 61.772 26.345 1.00 15.16 94 GLN A C 1
ATOM 592 O O . GLN A 1 94 ? 8.703 61.273 25.885 1.00 14.42 94 GLN A O 1
ATOM 598 N N . GLY A 1 95 ? 6.462 61.348 26.047 1.00 15.13 95 GLY A N 1
ATOM 599 C CA . GLY A 1 95 ? 6.213 60.401 24.955 1.00 14.57 95 GLY A CA 1
ATOM 600 C C . GLY A 1 95 ? 5.672 59.023 25.310 1.00 14.71 95 GLY A C 1
ATOM 601 O O . GLY A 1 95 ? 5.693 58.594 26.475 1.00 14.99 95 GLY A O 1
ATOM 602 N N . LEU A 1 96 ? 5.231 58.326 24.261 1.00 14.24 96 LEU A N 1
ATOM 603 C CA . LEU A 1 96 ? 4.632 57.021 24.321 1.00 14.43 96 LEU A CA 1
ATOM 604 C C . LEU A 1 96 ? 5.444 56.065 23.476 1.00 13.62 96 LEU A C 1
ATOM 605 O O . LEU A 1 96 ? 5.637 56.293 22.285 1.00 13.14 96 LEU A O 1
ATOM 610 N N . TRP A 1 97 ? 5.891 54.969 24.077 1.00 13.46 97 TRP A N 1
ATOM 611 C CA . TRP A 1 97 ? 6.382 53.838 23.312 1.00 13.05 97 TRP A CA 1
ATOM 612 C C . TRP A 1 97 ? 5.208 52.894 23.031 1.00 13.57 97 TRP A C 1
ATOM 613 O O . TRP A 1 97 ? 4.468 52.506 23.935 1.00 13.92 97 TRP A O 1
ATOM 624 N N . ARG A 1 98 ? 4.996 52.630 21.740 1.00 13.55 98 ARG A N 1
ATOM 625 C CA . ARG A 1 98 ? 3.750 52.004 21.280 1.00 14.31 98 ARG A CA 1
ATOM 626 C C . ARG A 1 98 ? 3.958 51.124 20.039 1.00 14.04 98 ARG A C 1
ATOM 627 O O . ARG A 1 98 ? 5.044 51.116 19.420 1.00 13.72 98 ARG A O 1
ATOM 635 N N . ARG A 1 99 ? 2.980 50.269 19.791 1.00 14.66 99 ARG A N 1
ATOM 636 C CA . ARG A 1 99 ? 3.067 49.357 18.660 1.00 15.00 99 ARG A CA 1
ATOM 637 C C . ARG A 1 99 ? 1.730 49.095 17.976 1.00 15.52 99 ARG A C 1
ATOM 638 O O . ARG A 1 99 ? 0.642 49.245 18.565 1.00 15.68 99 ARG A O 1
ATOM 646 N N . THR A 1 100 ? 1.839 48.648 16.733 1.00 15.52 100 THR A N 1
ATOM 647 C CA . THR A 1 100 ? 0.657 48.235 15.969 1.00 16.07 100 THR A CA 1
ATOM 648 C C . THR A 1 100 ? 1.018 47.120 15.005 1.00 16.33 100 THR A C 1
ATOM 649 O O . THR A 1 100 ? 2.156 47.028 14.489 1.00 15.68 100 THR A O 1
ATOM 653 N N . LEU A 1 101 ? 0.051 46.257 14.723 1.00 17.52 101 LEU A N 1
ATOM 654 C CA . LEU A 1 101 ? 0.257 45.226 13.717 1.00 17.98 101 LEU A CA 1
ATOM 655 C C . LEU A 1 101 ? 0.707 45.856 12.382 1.00 17.64 101 LEU A C 1
ATOM 656 O O . LEU A 1 101 ? 0.213 46.911 11.985 1.00 17.13 101 LEU A O 1
ATOM 661 N N . VAL A 1 102 ? 1.628 45.185 11.692 1.00 17.49 102 VAL A N 1
ATOM 662 C CA . VAL A 1 102 ? 2.186 45.671 10.473 1.00 18.24 102 VAL A CA 1
ATOM 663 C C . VAL A 1 102 ? 1.024 45.924 9.487 1.00 18.95 102 VAL A C 1
ATOM 664 O O . VAL A 1 102 ? 1.049 46.909 8.750 1.00 18.19 102 VAL A O 1
ATOM 668 N N . ASP A 1 103 ? 0.014 45.052 9.479 1.00 21.04 103 ASP A N 1
ATOM 669 C CA . ASP A 1 103 ? -1.130 45.285 8.575 1.00 23.32 103 ASP A CA 1
ATOM 670 C C . ASP A 1 103 ? -1.867 46.620 8.829 1.00 22.02 103 ASP A C 1
ATOM 671 O O . ASP A 1 103 ? -2.473 47.174 7.906 1.00 23.33 103 ASP A O 1
ATOM 676 N N . ASN A 1 104 ? -1.884 47.098 10.058 1.00 19.30 104 ASN A N 1
ATOM 677 C CA . ASN A 1 104 ? -2.523 48.363 10.401 1.00 19.10 104 ASN A CA 1
ATOM 678 C C . ASN A 1 104 ? -1.695 49.577 10.044 1.00 17.12 104 ASN A C 1
ATOM 679 O O . ASN A 1 104 ? -2.217 50.670 9.977 1.00 16.54 104 ASN A O 1
ATOM 684 N N . TYR A 1 105 ? -0.388 49.370 9.889 1.00 15.74 105 TYR A N 1
ATOM 685 C CA . TYR A 1 105 ? 0.563 50.498 9.755 1.00 14.82 105 TYR A CA 1
ATOM 686 C C . TYR A 1 105 ? 0.350 51.232 8.450 1.00 15.48 105 TYR A C 1
ATOM 687 O O . TYR A 1 105 ? 0.744 52.390 8.323 1.00 15.42 105 TYR A O 1
ATOM 696 N N . SER A 1 106 ? -0.313 50.585 7.497 1.00 16.19 106 SER A N 1
ATOM 697 C CA . SER A 1 106 ? -0.642 51.239 6.217 1.00 16.73 106 SER A CA 1
ATOM 698 C C . SER A 1 106 ? -1.852 52.130 6.324 1.00 17.40 106 SER A C 1
ATOM 699 O O . SER A 1 106 ? -2.157 52.849 5.368 1.00 18.95 106 SER A O 1
ATOM 702 N N . LYS A 1 107 ? -2.586 52.063 7.424 1.00 17.35 107 LYS A N 1
ATOM 703 C CA . LYS A 1 107 ? -3.792 52.902 7.585 1.00 18.20 107 LYS A CA 1
ATOM 704 C C . LYS A 1 107 ? -3.419 54.298 7.997 1.00 17.93 107 LYS A C 1
ATOM 705 O O . LYS A 1 107 ? -2.449 54.448 8.751 1.00 17.06 107 LYS A O 1
ATOM 711 N N . ASP A 1 108 ? -4.147 55.318 7.533 1.00 18.65 108 ASP A N 1
ATOM 712 C CA . ASP A 1 108 ? -3.772 56.681 7.942 1.00 19.17 108 ASP A CA 1
ATOM 713 C C . ASP A 1 108 ? -3.646 56.806 9.458 1.00 18.88 108 ASP A C 1
ATOM 714 O O . ASP A 1 108 ? -2.674 57.404 9.953 1.00 17.66 108 ASP A O 1
ATOM 719 N N . LYS A 1 109 ? -4.620 56.245 10.187 1.00 19.27 109 LYS A N 1
ATOM 720 C CA . LYS A 1 109 ? -4.664 56.352 11.658 1.00 19.48 109 LYS A CA 1
ATOM 721 C C . LYS A 1 109 ? -4.716 54.966 12.281 1.00 19.40 109 LYS A C 1
ATOM 722 O O . LYS A 1 109 ? -5.803 54.466 12.562 1.00 20.65 109 LYS A O 1
ATOM 724 N N . PRO A 1 110 ? -3.559 54.298 12.442 1.00 18.37 110 PRO A N 1
ATOM 725 C CA . PRO A 1 110 ? -3.510 52.958 13.006 1.00 18.32 110 PRO A CA 1
ATOM 726 C C . PRO A 1 110 ? -4.011 52.934 14.455 1.00 18.72 110 PRO A C 1
ATOM 727 O O . PRO A 1 110 ? -3.906 53.942 15.138 1.00 18.67 110 PRO A O 1
ATOM 731 N N . ASN A 1 111 ? -4.489 51.772 14.898 1.00 19.11 111 ASN A N 1
ATOM 732 C CA . ASN A 1 111 ? -4.875 51.517 16.295 1.00 19.66 111 ASN A CA 1
ATOM 733 C C . ASN A 1 111 ? -3.586 51.122 17.030 1.00 19.30 111 ASN A C 1
ATOM 734 O O . ASN A 1 111 ? -3.101 49.981 16.900 1.00 19.10 111 ASN A O 1
ATOM 736 N N . TRP A 1 112 ? -3.031 52.073 17.758 1.00 19.18 112 TRP A N 1
ATOM 737 C CA . TRP A 1 112 ? -1.749 51.840 18.453 1.00 18.68 112 TRP A CA 1
ATOM 738 C C . TRP A 1 112 ? -2.035 51.254 19.845 1.00 19.91 112 TRP A C 1
ATOM 739 O O . TRP A 1 112 ? -3.033 51.593 20.470 1.00 22.39 112 TRP A O 1
ATOM 750 N N . GLU A 1 113 ? -1.228 50.296 20.255 1.00 19.78 113 GLU A N 1
ATOM 751 C CA . GLU A 1 113 ? -1.237 49.744 21.607 1.00 20.20 113 GLU A CA 1
ATOM 752 C C . GLU A 1 113 ? -0.123 50.495 22.373 1.00 19.11 113 GLU A C 1
ATOM 753 O O . GLU A 1 113 ? 1.057 50.387 21.995 1.00 18.21 113 GLU A O 1
ATOM 759 N N . VAL A 1 114 ? -0.474 51.217 23.436 1.00 18.71 114 VAL A N 1
ATOM 760 C CA . VAL A 1 114 ? 0.550 51.957 24.209 1.00 17.75 114 VAL A CA 1
ATOM 761 C C . VAL A 1 114 ? 1.232 50.943 25.121 1.00 17.29 114 VAL A C 1
ATOM 762 O O . VAL A 1 114 ? 0.565 50.127 25.788 1.00 17.62 114 VAL A O 1
ATOM 766 N N . LEU A 1 115 ? 2.552 50.968 25.126 1.00 16.20 115 LEU A N 1
ATOM 767 C CA . LEU A 1 115 ? 3.330 50.029 25.943 1.00 15.97 115 LEU A CA 1
ATOM 768 C C . LEU A 1 115 ? 3.885 50.710 27.191 1.00 16.03 115 LEU A C 1
ATOM 769 O O . LEU A 1 115 ? 3.746 50.184 28.275 1.00 16.41 115 LEU A O 1
ATOM 774 N N . ILE A 1 116 ? 4.523 51.864 27.010 1.00 15.65 116 ILE A N 1
ATOM 775 C CA . ILE A 1 116 ? 5.008 52.674 28.101 1.00 15.73 116 ILE A CA 1
ATOM 776 C C . ILE A 1 116 ? 4.706 54.132 27.838 1.00 16.16 116 ILE A C 1
ATOM 777 O O . ILE A 1 116 ? 5.082 54.664 26.793 1.00 15.62 116 ILE A O 1
ATOM 782 N N . ASP A 1 117 ? 4.031 54.752 28.813 1.00 16.98 117 ASP A N 1
ATOM 783 C CA . ASP A 1 117 ? 3.756 56.193 28.817 1.00 17.69 117 ASP A CA 1
ATOM 784 C C . ASP A 1 117 ? 4.777 56.878 29.744 1.00 17.85 117 ASP A C 1
ATOM 785 O O . ASP A 1 117 ? 4.677 56.801 30.996 1.00 18.22 117 ASP A O 1
ATOM 790 N N . PHE A 1 118 ? 5.706 57.615 29.131 1.00 17.44 118 PHE A N 1
ATOM 791 C CA . PHE A 1 118 ? 6.799 58.237 29.892 1.00 17.39 118 PHE A CA 1
ATOM 792 C C . PHE A 1 118 ? 6.339 59.480 30.628 1.00 18.67 118 PHE A C 1
ATOM 793 O O . PHE A 1 118 ? 6.955 59.882 31.597 1.00 19.42 118 PHE A O 1
ATOM 801 N N . ASP A 1 119 ? 5.229 60.071 30.189 1.00 19.67 119 ASP A N 1
ATOM 802 C CA . ASP A 1 119 ? 4.640 61.192 30.943 1.00 20.82 119 ASP A CA 1
ATOM 803 C C . ASP A 1 119 ? 4.091 60.701 32.286 1.00 22.80 119 ASP A C 1
ATOM 804 O O . ASP A 1 119 ? 4.288 61.347 33.305 1.00 23.45 119 ASP A O 1
ATOM 809 N N . LYS A 1 120 ? 3.415 59.556 32.274 1.00 24.95 120 LYS A N 1
ATOM 810 C CA . LYS A 1 120 ? 2.933 58.934 33.507 1.00 28.09 120 LYS A CA 1
ATOM 811 C C . LYS A 1 120 ? 4.066 58.535 34.432 1.00 28.51 120 LYS A C 1
ATOM 812 O O . LYS A 1 120 ? 3.992 58.746 35.655 1.00 29.70 120 LYS A O 1
ATOM 818 N N . LEU A 1 121 ? 5.115 57.955 33.857 1.00 25.98 121 LEU A N 1
ATOM 819 C CA . LEU A 1 121 ? 6.286 57.577 34.626 1.00 26.36 121 LEU A CA 1
ATOM 820 C C . LEU A 1 121 ? 6.906 58.778 35.307 1.00 25.89 121 LEU A C 1
ATOM 821 O O . LEU A 1 121 ? 7.329 58.698 36.462 1.00 27.06 121 LEU A O 1
ATOM 826 N N . SER A 1 122 ? 6.997 59.879 34.574 1.00 25.04 122 SER A N 1
ATOM 827 C CA . SER A 1 122 ? 7.608 61.102 35.063 1.00 25.34 122 SER A CA 1
ATOM 828 C C . SER A 1 122 ? 6.804 61.682 36.225 1.00 29.15 122 SER A C 1
ATOM 829 O O . SER A 1 122 ? 7.375 62.056 37.276 1.00 29.02 122 SER A O 1
ATOM 832 N N . LYS A 1 123 ? 5.487 61.723 36.041 1.00 30.69 123 LYS A N 1
ATOM 833 C CA . LYS A 1 123 ? 4.554 62.189 37.084 1.00 33.65 123 LYS A CA 1
ATOM 834 C C . LYS A 1 123 ? 4.761 61.383 38.364 1.00 36.42 123 LYS A C 1
ATOM 835 O O . LYS A 1 123 ? 4.892 61.961 39.444 1.00 38.39 123 LYS A O 1
ATOM 837 N N . LYS A 1 124 ? 4.823 60.057 38.236 1.00 38.55 124 LYS A N 1
ATOM 838 C CA . LYS A 1 124 ? 5.102 59.179 39.366 1.00 41.87 124 LYS A CA 1
ATOM 839 C C . LYS A 1 124 ? 6.374 59.553 40.140 1.00 43.80 124 LYS A C 1
ATOM 840 O O . LYS A 1 124 ? 6.328 59.792 41.342 1.00 47.63 124 LYS A O 1
ATOM 846 N N . ILE A 1 125 ? 7.509 59.555 39.450 1.00 42.98 125 ILE A N 1
ATOM 847 C CA . ILE A 1 125 ? 8.810 59.777 40.067 1.00 43.42 125 ILE A CA 1
ATOM 848 C C . ILE A 1 125 ? 8.985 61.225 40.516 1.00 43.72 125 ILE A C 1
ATOM 849 O O . ILE A 1 125 ? 9.657 61.492 41.502 1.00 46.78 125 ILE A O 1
ATOM 851 N N . GLY A 1 126 ? 8.392 62.164 39.796 1.00 42.16 126 GLY A N 1
ATOM 852 C CA . GLY A 1 126 ? 8.592 63.587 40.090 1.00 41.10 126 GLY A CA 1
ATOM 853 C C . GLY A 1 126 ? 9.732 64.268 39.341 1.00 40.01 126 GLY A C 1
ATOM 854 O O . GLY A 1 126 ? 10.183 65.341 39.745 1.00 41.29 126 GLY A O 1
ATOM 855 N N . LYS A 1 127 ? 10.178 63.663 38.235 1.00 34.93 127 LYS A N 1
ATOM 856 C CA . LYS A 1 127 ? 11.262 64.203 37.404 1.00 32.33 127 LYS A CA 1
ATOM 857 C C . LYS A 1 127 ? 11.007 63.737 35.971 1.00 28.15 127 LYS A C 1
ATOM 858 O O . LYS A 1 127 ? 10.344 62.722 35.788 1.00 26.65 127 LYS A O 1
ATOM 860 N N . LYS A 1 128 ? 11.487 64.499 34.986 1.00 25.88 128 LYS A N 1
ATOM 861 C CA . LYS A 1 128 ? 11.335 64.139 33.577 1.00 24.46 128 LYS A CA 1
ATOM 862 C C . LYS A 1 128 ? 12.121 62.818 33.415 1.00 22.14 128 LYS A C 1
ATOM 863 O O . LYS A 1 128 ? 13.303 62.802 33.719 1.00 21.22 128 LYS A O 1
ATOM 869 N N . VAL A 1 129 ? 11.470 61.738 32.988 1.00 20.04 129 VAL A N 1
ATOM 870 C CA . VAL A 1 129 ? 12.141 60.463 32.640 1.00 18.33 129 VAL A CA 1
ATOM 871 C C . VAL A 1 129 ? 12.046 60.338 31.126 1.00 16.59 129 VAL A C 1
ATOM 872 O O . VAL A 1 129 ? 10.973 60.242 30.597 1.00 17.19 129 VAL A O 1
ATOM 876 N N . ALA A 1 130 ? 13.183 60.426 30.452 1.00 15.28 130 ALA A N 1
ATOM 877 C CA . ALA A 1 130 ? 13.289 60.370 29.007 1.00 14.02 130 ALA A CA 1
ATOM 878 C C . ALA A 1 130 ? 13.565 58.959 28.519 1.00 13.39 130 ALA A C 1
ATOM 879 O O . ALA A 1 130 ? 14.395 58.250 29.070 1.00 13.08 130 ALA A O 1
ATOM 881 N N . TYR A 1 131 ? 12.848 58.537 27.471 1.00 12.71 131 TYR A N 1
ATOM 882 C CA . TYR A 1 131 ? 13.104 57.283 26.772 1.00 12.98 131 TYR A CA 1
ATOM 883 C C . TYR A 1 131 ? 14.367 57.365 25.964 1.00 12.11 131 TYR A C 1
ATOM 884 O O . TYR A 1 131 ? 14.572 58.316 25.182 1.00 11.68 131 TYR A O 1
ATOM 893 N N . ARG A 1 132 ? 15.241 56.376 26.132 1.00 11.65 132 ARG A N 1
ATOM 894 C CA . ARG A 1 132 ? 16.529 56.363 25.457 1.00 11.72 132 ARG A CA 1
ATOM 895 C C . ARG A 1 132 ? 16.813 55.031 24.705 1.00 12.07 132 ARG A C 1
ATOM 896 O O . ARG A 1 132 ? 17.952 54.783 24.348 1.00 12.40 132 ARG A O 1
ATOM 904 N N . GLY A 1 133 ? 15.762 54.280 24.385 1.00 12.38 133 GLY A N 1
ATOM 905 C CA . GLY A 1 133 ? 15.857 53.085 23.522 1.00 12.71 133 GLY A CA 1
ATOM 906 C C . GLY A 1 133 ? 15.643 51.807 24.306 1.00 12.86 133 GLY A C 1
ATOM 907 O O . GLY A 1 133 ? 15.464 51.849 25.513 1.00 12.36 133 GLY A O 1
ATOM 908 N N . VAL A 1 134 ? 15.633 50.687 23.586 1.00 13.28 134 VAL A N 1
ATOM 909 C CA . VAL A 1 134 ? 15.290 49.393 24.190 1.00 13.66 134 VAL A CA 1
ATOM 910 C C . VAL A 1 134 ? 16.209 48.336 23.638 1.00 14.75 134 VAL A C 1
ATOM 911 O O . VAL A 1 134 ? 16.791 48.489 22.547 1.00 13.98 134 VAL A O 1
ATOM 915 N N . SER A 1 135 ? 16.371 47.252 24.394 1.00 14.63 135 SER A N 1
ATOM 916 C CA . SER A 1 135 ? 17.061 46.063 23.913 1.00 16.76 135 SER A CA 1
ATOM 917 C C . SER A 1 135 ? 16.220 44.839 24.286 1.00 17.23 135 SER A C 1
ATOM 918 O O . SER A 1 135 ? 15.896 44.625 25.476 1.00 16.41 135 SER A O 1
ATOM 921 N N . ASN A 1 136 ? 15.886 44.044 23.272 1.00 17.11 136 ASN A N 1
ATOM 922 C CA . ASN A 1 136 ? 15.038 42.886 23.426 1.00 17.82 136 ASN A CA 1
ATOM 923 C C . ASN A 1 136 ? 15.852 41.600 23.654 1.00 16.59 136 ASN A C 1
ATOM 924 O O . ASN A 1 136 ? 16.928 41.417 23.089 1.00 16.56 136 ASN A O 1
ATOM 929 N N . CYS A 1 137 ? 15.358 40.729 24.526 1.00 16.84 137 CYS A N 1
ATOM 930 C CA . CYS A 1 137 ? 16.050 39.491 24.875 1.00 17.05 137 CYS A CA 1
ATOM 931 C C . CYS A 1 137 ? 15.758 38.418 23.817 1.00 17.59 137 CYS A C 1
ATOM 932 O O . CYS A 1 137 ? 14.610 38.095 23.588 1.00 18.29 137 CYS A O 1
ATOM 935 N N . PHE A 1 138 ? 16.779 37.793 23.264 1.00 17.12 138 PHE A N 1
ATOM 936 C CA . PHE A 1 138 ? 16.533 36.808 22.198 1.00 17.94 138 PHE A CA 1
ATOM 937 C C . PHE A 1 138 ? 15.940 35.522 22.761 1.00 18.93 138 PHE A C 1
ATOM 938 O O . PHE A 1 138 ? 15.105 34.907 22.118 1.00 19.91 138 PHE A O 1
ATOM 946 N N . GLN A 1 139 ? 16.373 35.138 23.944 1.00 20.04 139 GLN A N 1
ATOM 947 C CA . GLN A 1 139 ? 15.989 33.872 24.558 1.00 21.33 139 GLN A CA 1
ATOM 948 C C . GLN A 1 139 ? 14.550 33.962 25.121 1.00 21.28 139 GLN A C 1
ATOM 949 O O . GLN A 1 139 ? 13.831 32.978 25.154 1.00 24.74 139 GLN A O 1
ATOM 955 N N . ASN A 1 140 ? 14.119 35.153 25.496 1.00 19.55 140 ASN A N 1
ATOM 956 C CA . ASN A 1 140 ? 12.757 35.428 25.882 1.00 19.51 140 ASN A CA 1
ATOM 957 C C . ASN A 1 140 ? 12.334 36.792 25.368 1.00 18.59 140 ASN A C 1
ATOM 958 O O . ASN A 1 140 ? 12.488 37.797 26.063 1.00 16.99 140 ASN A O 1
ATOM 963 N N . PRO A 1 141 ? 11.748 36.837 24.157 1.00 18.04 141 PRO A N 1
ATOM 964 C CA . PRO A 1 141 ? 11.498 38.135 23.507 1.00 18.41 141 PRO A CA 1
ATOM 965 C C . PRO A 1 141 ? 10.409 38.958 24.125 1.00 18.14 141 PRO A C 1
ATOM 966 O O . PRO A 1 141 ? 10.189 40.064 23.658 1.00 19.26 141 PRO A O 1
ATOM 970 N N . ASN A 1 142 ? 9.732 38.459 25.136 1.00 18.86 142 ASN A N 1
ATOM 971 C CA . ASN A 1 142 ? 8.858 39.316 25.942 1.00 19.78 142 ASN A CA 1
ATOM 972 C C . ASN A 1 142 ? 9.644 40.288 26.847 1.00 18.06 142 ASN A C 1
ATOM 973 O O . ASN A 1 142 ? 9.083 41.236 27.373 1.00 19.42 142 ASN A O 1
ATOM 978 N N . ARG A 1 143 ? 10.921 40.030 27.050 1.00 16.52 143 ARG A N 1
ATOM 979 C CA . ARG A 1 143 ? 11.682 40.852 27.998 1.00 15.36 143 ARG A CA 1
ATOM 980 C C . ARG A 1 143 ? 12.469 41.903 27.244 1.00 14.13 143 ARG A C 1
ATOM 981 O O . ARG A 1 143 ? 13.138 41.597 26.262 1.00 13.84 143 ARG A O 1
ATOM 989 N N . TYR A 1 144 ? 12.390 43.152 27.728 1.00 13.63 144 TYR A N 1
ATOM 990 C CA . TYR A 1 144 ? 13.116 44.288 27.191 1.00 12.99 144 TYR A CA 1
ATOM 991 C C . TYR A 1 144 ? 13.862 44.973 28.309 1.00 12.58 144 TYR A C 1
ATOM 992 O O . TYR A 1 144 ? 13.397 44.972 29.432 1.00 12.98 144 TYR A O 1
ATOM 1001 N N . LEU A 1 145 ? 15.041 45.508 28.025 1.00 11.71 145 LEU A N 1
ATOM 1002 C CA . LEU A 1 145 ? 15.694 46.456 28.934 1.00 11.36 145 LEU A CA 1
ATOM 1003 C C . LEU A 1 145 ? 15.400 47.835 28.383 1.00 10.91 145 LEU A C 1
ATOM 1004 O O . LEU A 1 145 ? 15.757 48.122 27.248 1.00 10.66 145 LEU A O 1
ATOM 1009 N N . ILE A 1 146 ? 14.706 48.661 29.154 1.00 11.05 146 ILE A N 1
ATOM 1010 C CA . ILE A 1 146 ? 14.332 49.991 28.709 1.00 10.93 146 ILE A CA 1
ATOM 1011 C C . ILE A 1 146 ? 15.347 50.987 29.219 1.00 10.84 146 ILE A C 1
ATOM 1012 O O . ILE A 1 146 ? 15.422 51.175 30.415 1.00 11.38 146 ILE A O 1
ATOM 1017 N N . SER A 1 147 ? 16.099 51.625 28.315 1.00 10.69 147 SER A N 1
ATOM 1018 C CA . SER A 1 147 ? 17.034 52.698 28.671 1.00 10.63 147 SER A CA 1
ATOM 1019 C C . SER A 1 147 ? 16.334 54.023 28.874 1.00 11.18 147 SER A C 1
ATOM 1020 O O . SER A 1 147 ? 15.412 54.377 28.120 1.00 11.17 147 SER A O 1
ATOM 1023 N N . MET A 1 148 ? 16.777 54.734 29.899 1.00 11.70 148 MET A N 1
ATOM 1024 C CA . MET A 1 148 ? 16.144 55.967 30.370 1.00 12.71 148 MET A CA 1
ATOM 1025 C C . MET A 1 148 ? 17.186 56.913 30.947 1.00 12.61 148 MET A C 1
ATOM 1026 O O . MET A 1 148 ? 18.249 56.490 31.421 1.00 12.32 148 MET A O 1
ATOM 1031 N N . SER A 1 149 ? 16.879 58.200 30.907 1.00 12.45 149 SER A N 1
ATOM 1032 C CA . SER A 1 149 ? 17.701 59.195 31.587 1.00 12.93 149 SER A CA 1
ATOM 1033 C C . SER A 1 149 ? 16.797 60.193 32.289 1.00 13.82 149 SER A C 1
ATOM 1034 O O . SER A 1 149 ? 15.616 60.352 31.953 1.00 13.93 149 SER A O 1
ATOM 1037 N N . PHE A 1 150 ? 17.346 60.899 33.267 1.00 14.15 150 PHE A N 1
ATOM 1038 C CA . PHE A 1 150 ? 16.621 62.038 33.831 1.00 14.91 150 PHE A CA 1
ATOM 1039 C C . PHE A 1 150 ? 16.927 63.247 32.951 1.00 15.13 150 PHE A C 1
ATOM 1040 O O . PHE A 1 150 ? 18.085 63.676 32.806 1.00 15.58 150 PHE A O 1
ATOM 1048 N N . GLY A 1 151 ? 15.883 63.773 32.321 1.00 15.52 151 GLY A N 1
ATOM 1049 C CA . GLY A 1 151 ? 16.075 64.845 31.319 1.00 15.34 151 GLY A CA 1
ATOM 1050 C C . GLY A 1 151 ? 17.071 64.478 30.250 1.00 14.75 151 GLY A C 1
ATOM 1051 O O . GLY A 1 151 ? 17.169 63.290 29.847 1.00 14.53 151 GLY A O 1
ATOM 1052 N N . GLY A 1 152 ? 17.844 65.482 29.825 1.00 14.59 152 GLY A N 1
ATOM 1053 C CA . GLY A 1 152 ? 18.801 65.319 28.750 1.00 14.45 152 GLY A CA 1
ATOM 1054 C C . GLY A 1 152 ? 20.194 65.011 29.261 1.00 14.21 152 GLY A C 1
ATOM 1055 O O . GLY A 1 152 ? 21.193 65.269 28.540 1.00 14.87 152 GLY A O 1
ATOM 1056 N N . LYS A 1 153 ? 20.304 64.428 30.460 1.00 14.16 153 LYS A N 1
ATOM 1057 C CA . LYS A 1 153 ? 21.615 63.969 30.886 1.00 13.98 153 LYS A CA 1
ATOM 1058 C C . LYS A 1 153 ? 22.170 62.887 29.937 1.00 12.29 153 LYS A C 1
ATOM 1059 O O . LYS A 1 153 ? 21.399 62.138 29.313 1.00 11.47 153 LYS A O 1
ATOM 1065 N N . ASP A 1 154 ? 23.494 62.832 29.818 1.00 11.29 154 ASP A N 1
ATOM 1066 C CA . ASP A 1 154 ? 24.182 61.717 29.158 1.00 10.75 154 ASP A CA 1
ATOM 1067 C C . ASP A 1 154 ? 24.155 60.485 30.095 1.00 10.85 154 ASP A C 1
ATOM 1068 O O . ASP A 1 154 ? 24.120 59.338 29.670 1.00 10.47 154 ASP A O 1
ATOM 1073 N N . GLU A 1 155 ? 24.242 60.732 31.383 1.00 11.35 155 GLU A N 1
ATOM 1074 C CA . GLU A 1 155 ? 24.078 59.671 32.384 1.00 11.55 155 GLU A CA 1
ATOM 1075 C C . GLU A 1 155 ? 22.741 59.037 32.202 1.00 11.65 155 GLU A C 1
ATOM 1076 O O . GLU A 1 155 ? 21.743 59.738 32.070 1.00 11.50 155 GLU A O 1
ATOM 1082 N N . MET A 1 156 ? 22.713 57.711 32.261 1.00 11.27 156 MET A N 1
ATOM 1083 C CA . MET A 1 156 ? 21.479 56.964 32.052 1.00 11.67 156 MET A CA 1
ATOM 1084 C C . MET A 1 156 ? 21.473 55.646 32.852 1.00 11.06 156 MET A C 1
ATOM 1085 O O . MET A 1 156 ? 22.492 55.256 33.453 1.00 10.91 156 MET A O 1
ATOM 1090 N N . PHE A 1 157 ? 20.304 55.026 32.884 1.00 10.95 157 PHE A N 1
ATOM 1091 C CA . PHE A 1 157 ? 20.056 53.778 33.616 1.00 10.93 157 PHE A CA 1
ATOM 1092 C C . PHE A 1 157 ? 19.082 52.970 32.758 1.00 10.70 157 PHE A C 1
ATOM 1093 O O . PHE A 1 157 ? 18.900 53.274 31.576 1.00 10.15 157 PHE A O 1
ATOM 1101 N N . PHE A 1 158 ? 18.540 51.892 33.301 1.00 10.63 158 PHE A N 1
ATOM 1102 C CA . PHE A 1 158 ? 17.590 51.084 32.544 1.00 10.59 158 PHE A CA 1
ATOM 1103 C C . PHE A 1 158 ? 16.726 50.361 33.526 1.00 11.32 158 PHE A C 1
ATOM 1104 O O . PHE A 1 158 ? 17.055 50.268 34.696 1.00 11.25 158 PHE A O 1
ATOM 1112 N N . ARG A 1 159 ? 15.604 49.824 33.043 1.00 12.05 159 ARG A N 1
ATOM 1113 C CA . ARG A 1 159 ? 14.754 48.981 33.837 1.00 13.26 159 ARG A CA 1
ATOM 1114 C C . ARG A 1 159 ? 14.227 47.866 32.961 1.00 12.77 159 ARG A C 1
ATOM 1115 O O . ARG A 1 159 ? 13.826 48.103 31.800 1.00 12.26 159 ARG A O 1
ATOM 1123 N N . GLU A 1 160 ? 14.198 46.660 33.489 1.00 12.82 160 GLU A N 1
ATOM 1124 C CA . GLU A 1 160 ? 13.657 45.510 32.743 1.00 12.84 160 GLU A CA 1
ATOM 1125 C C . GLU A 1 160 ? 12.131 45.520 32.707 1.00 13.24 160 GLU A C 1
ATOM 1126 O O . GLU A 1 160 ? 11.489 45.860 33.687 1.00 13.73 160 GLU A O 1
ATOM 1132 N N . TRP A 1 161 ? 11.561 45.154 31.574 1.00 13.50 161 TRP A N 1
ATOM 1133 C CA . TRP A 1 161 ? 10.153 45.351 31.308 1.00 14.23 161 TRP A CA 1
ATOM 1134 C C . TRP A 1 161 ? 9.616 44.138 30.553 1.00 14.65 161 TRP A C 1
ATOM 1135 O O . TRP A 1 161 ? 10.331 43.523 29.785 1.00 14.20 161 TRP A O 1
ATOM 1146 N N . ASP A 1 162 ? 8.376 43.758 30.837 1.00 16.16 162 ASP A N 1
ATOM 1147 C CA . ASP A 1 162 ? 7.796 42.556 30.250 1.00 17.61 162 ASP A CA 1
ATOM 1148 C C . ASP A 1 162 ? 6.534 42.835 29.374 1.00 18.08 162 ASP A C 1
ATOM 1149 O O . ASP A 1 162 ? 5.560 43.422 29.827 1.00 18.63 162 ASP A O 1
ATOM 1154 N N . LEU A 1 163 ? 6.584 42.366 28.149 1.00 18.94 163 LEU A N 1
ATOM 1155 C CA . LEU A 1 163 ? 5.521 42.637 27.127 1.00 20.79 163 LEU A CA 1
ATOM 1156 C C . LEU A 1 163 ? 4.188 41.954 27.429 1.00 23.20 163 LEU A C 1
ATOM 1157 O O . LEU A 1 163 ? 3.119 42.542 27.152 1.00 23.50 163 LEU A O 1
ATOM 1162 N N . GLU A 1 164 ? 4.244 40.747 27.996 1.00 25.29 164 GLU A N 1
ATOM 1163 C CA . GLU A 1 164 ? 3.009 40.035 28.372 1.00 28.99 164 GLU A CA 1
ATOM 1164 C C . GLU A 1 164 ? 2.296 40.784 29.489 1.00 28.30 164 GLU A C 1
ATOM 1165 O O . GLU A 1 164 ? 1.085 41.001 29.423 1.00 26.82 164 GLU A O 1
ATOM 1171 N N . LYS A 1 165 ? 3.057 41.207 30.503 1.00 26.78 165 LYS A N 1
ATOM 1172 C CA . LYS A 1 165 ? 2.530 42.004 31.610 1.00 26.94 165 LYS A CA 1
ATOM 1173 C C . LYS A 1 165 ? 2.277 43.490 31.272 1.00 26.49 165 LYS A C 1
ATOM 117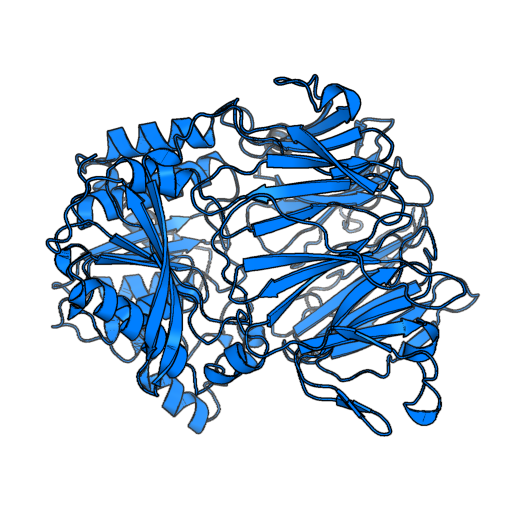4 O O . LYS A 1 165 ? 1.534 44.167 31.995 1.00 26.44 165 LYS A O 1
ATOM 1176 N N . LYS A 1 166 ? 2.908 43.990 30.197 1.00 25.03 166 LYS A N 1
ATOM 1177 C CA . LYS A 1 166 ? 2.942 45.441 29.862 1.00 24.62 166 LYS A CA 1
ATOM 1178 C C . LYS A 1 166 ? 3.332 46.285 31.073 1.00 23.34 166 LYS A C 1
ATOM 1179 O O . LYS A 1 166 ? 2.728 47.317 31.387 1.00 23.56 166 LYS A O 1
ATOM 1185 N N . ASP A 1 167 ? 4.366 45.821 31.771 1.00 21.79 167 ASP A N 1
ATOM 1186 C CA . ASP A 1 167 ? 4.838 46.499 32.977 1.00 21.27 167 ASP A CA 1
ATOM 1187 C C . ASP A 1 167 ? 6.271 46.119 33.273 1.00 19.77 167 ASP A C 1
ATOM 1188 O O . ASP A 1 167 ? 6.774 45.106 32.761 1.00 17.92 167 ASP A O 1
ATOM 1193 N N . PHE A 1 168 ? 6.902 46.942 34.121 1.00 19.23 168 PHE A N 1
ATOM 1194 C CA . PHE A 1 168 ? 8.240 46.663 34.608 1.00 18.69 168 PHE A CA 1
ATOM 1195 C C . PHE A 1 168 ? 8.260 45.364 35.436 1.00 19.13 168 PHE A C 1
ATOM 1196 O O . PHE A 1 168 ? 7.286 44.977 36.106 1.00 20.26 168 PHE A O 1
ATOM 1204 N N . VAL A 1 169 ? 9.375 44.659 35.349 1.00 18.55 169 VAL A N 1
ATOM 1205 C CA . VAL A 1 169 ? 9.542 43.413 36.044 1.00 19.30 169 VAL A CA 1
ATOM 1206 C C . VAL A 1 169 ? 9.910 43.721 37.503 1.00 20.32 169 VAL A C 1
ATOM 1207 O O . VAL A 1 169 ? 10.961 44.324 37.754 1.00 19.92 169 VAL A O 1
ATOM 1211 N N . LYS A 1 170 ? 9.045 43.327 38.436 1.00 22.14 170 LYS A N 1
ATOM 1212 C CA . LYS A 1 170 ? 9.354 43.447 39.891 1.00 22.96 170 LYS A CA 1
ATOM 1213 C C . LYS A 1 170 ? 10.690 42.771 40.220 1.00 22.50 170 LYS A C 1
ATOM 1214 O O . LYS A 1 170 ? 10.836 41.589 39.960 1.00 22.93 170 LYS A O 1
ATOM 1216 N N . ASN A 1 171 ? 11.647 43.537 40.745 1.00 22.08 171 ASN A N 1
ATOM 1217 C CA . ASN A 1 171 ? 13.009 43.045 41.096 1.00 21.60 171 ASN A CA 1
ATOM 1218 C C . ASN A 1 171 ? 13.828 42.575 39.877 1.00 19.59 171 ASN A C 1
ATOM 1219 O O . ASN A 1 171 ? 14.780 41.794 40.022 1.00 19.78 171 ASN A O 1
ATOM 1224 N N . GLY A 1 172 ? 13.463 43.060 38.683 1.00 18.22 172 GLY A N 1
ATOM 1225 C CA . GLY A 1 172 ? 14.207 42.749 37.472 1.00 16.51 172 GLY A CA 1
ATOM 1226 C C . GLY A 1 172 ? 15.488 43.530 37.363 1.00 15.39 172 GLY A C 1
ATOM 1227 O O . GLY A 1 172 ? 15.828 44.301 38.266 1.00 15.16 172 GLY A O 1
ATOM 1228 N N . PHE A 1 173 ? 16.202 43.365 36.252 1.00 13.98 173 PHE A N 1
ATOM 1229 C CA . PHE A 1 173 ? 17.426 44.133 36.007 1.00 13.11 173 PHE A CA 1
ATOM 1230 C C . PHE A 1 173 ? 17.199 45.650 35.994 1.00 13.18 173 PHE A C 1
ATOM 1231 O O . PHE A 1 173 ? 16.447 46.167 35.149 1.00 13.15 173 PHE A O 1
ATOM 1239 N N . GLU A 1 174 ? 17.886 46.333 36.906 1.00 13.33 174 GLU A N 1
ATOM 1240 C CA . GLU A 1 174 ? 17.800 47.801 37.092 1.00 13.81 174 GLU A CA 1
ATOM 1241 C C . GLU A 1 174 ? 18.992 48.094 37.993 1.00 13.16 174 GLU A C 1
ATOM 1242 O O . GLU A 1 174 ? 19.140 47.389 39.011 1.00 13.08 174 GLU A O 1
ATOM 1248 N N . PRO A 1 175 ? 19.831 49.077 37.636 1.00 12.12 175 PRO A N 1
ATOM 1249 C CA . PRO A 1 175 ? 21.072 49.212 38.369 1.00 11.94 175 PRO A CA 1
ATOM 1250 C C . PRO A 1 175 ? 20.917 49.968 39.689 1.00 12.23 175 PRO A C 1
ATOM 1251 O O . PRO A 1 175 ? 21.259 51.120 39.769 1.00 12.06 175 PRO A O 1
ATOM 1255 N N . ILE A 1 176 ? 20.475 49.269 40.704 1.00 12.66 176 ILE A N 1
ATOM 1256 C CA . ILE A 1 176 ? 20.258 49.812 42.030 1.00 13.24 176 ILE A CA 1
ATOM 1257 C C . ILE A 1 176 ? 21.070 49.050 43.064 1.00 13.15 176 ILE A C 1
ATOM 1258 O O . ILE A 1 176 ? 21.262 47.830 42.961 1.00 13.34 176 ILE A O 1
ATOM 1263 N N . THR A 1 177 ? 21.560 49.759 44.067 1.00 13.04 177 THR A N 1
ATOM 1264 C CA . THR A 1 177 ? 2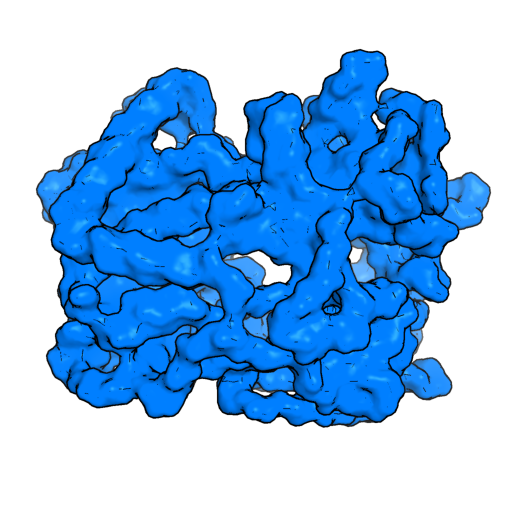2.279 49.103 45.124 1.00 13.19 177 THR A CA 1
ATOM 1265 C C . THR A 1 177 ? 21.389 48.380 46.136 1.00 13.78 177 THR A C 1
ATOM 1266 O O . THR A 1 177 ? 20.176 48.464 46.093 1.00 13.82 177 THR A O 1
ATOM 1270 N N . ASN A 1 178 ? 22.018 47.736 47.131 1.00 14.18 178 ASN A N 1
ATOM 1271 C CA A ASN A 1 178 ? 21.255 47.093 48.194 0.50 14.95 178 ASN A CA 1
ATOM 1272 C CA B ASN A 1 178 ? 21.341 47.167 48.315 0.50 15.12 178 ASN A CA 1
ATOM 1273 C C . ASN A 1 178 ? 20.502 48.066 49.159 1.00 15.66 178 ASN A C 1
ATOM 1274 O O . ASN A 1 178 ? 19.705 47.608 49.985 1.00 16.53 178 ASN A O 1
ATOM 1283 N N . SER A 1 179 ? 20.705 49.379 49.026 1.00 15.36 179 SER A N 1
ATOM 1284 C CA . SER A 1 179 ? 19.834 50.349 49.699 1.00 15.93 179 SER A CA 1
ATOM 1285 C C . SER A 1 179 ? 18.723 50.885 48.811 1.00 15.90 179 SER A C 1
ATOM 1286 O O . SER A 1 179 ? 17.880 51.671 49.264 1.00 16.30 179 SER A O 1
ATOM 1289 N N . GLY A 1 180 ? 18.704 50.471 47.545 1.00 15.55 180 GLY A N 1
ATOM 1290 C CA . GLY A 1 180 ? 17.788 51.039 46.571 1.00 15.56 180 GLY A CA 1
ATOM 1291 C C . GLY A 1 180 ? 18.338 52.192 45.781 1.00 15.52 180 GLY A C 1
ATOM 1292 O O . GLY A 1 180 ? 17.645 52.739 44.898 1.00 15.82 180 GLY A O 1
ATOM 1293 N N . LYS A 1 181 ? 19.592 52.548 46.019 1.00 15.69 181 LYS A N 1
ATOM 1294 C CA . LYS A 1 181 ? 20.155 53.712 45.325 1.00 16.02 181 LYS A CA 1
ATOM 1295 C C . LYS A 1 181 ? 20.390 53.405 43.835 1.00 14.98 181 LYS A C 1
ATOM 1296 O O . LYS A 1 181 ? 21.041 52.450 43.468 1.00 14.20 181 LYS A O 1
ATOM 1302 N N . LEU A 1 182 ? 19.901 54.270 42.974 1.00 15.20 182 LEU A N 1
ATOM 1303 C CA . LEU A 1 182 ? 20.040 54.104 41.526 1.00 15.01 182 LEU A CA 1
ATOM 1304 C C . LEU A 1 182 ? 21.388 54.627 41.030 1.00 14.95 182 LEU A C 1
ATOM 1305 O O . LEU A 1 182 ? 21.785 55.793 41.330 1.00 15.60 182 LEU A O 1
ATOM 1310 N N . LEU A 1 183 ? 22.098 53.768 40.293 1.00 14.42 183 LEU A N 1
ATOM 1311 C CA . LEU A 1 183 ? 23.383 54.099 39.764 1.00 14.42 183 LEU A CA 1
ATOM 1312 C C . LEU A 1 183 ? 23.215 54.547 38.302 1.00 14.24 183 LEU A C 1
ATOM 1313 O O . LEU A 1 183 ? 22.454 53.932 37.557 1.00 14.98 183 LEU A O 1
ATOM 1318 N N . GLU A 1 184 ? 23.849 55.652 37.944 1.00 13.98 184 GLU A N 1
ATOM 1319 C CA . GLU A 1 184 ? 23.785 56.199 36.589 1.00 13.53 184 GLU A CA 1
ATOM 1320 C C . GLU A 1 184 ? 25.161 56.272 35.999 1.00 12.51 184 GLU A C 1
ATOM 1321 O O . GLU A 1 184 ? 26.142 56.399 36.732 1.00 12.94 184 GLU A O 1
ATOM 1327 N N . GLY A 1 185 ? 25.255 56.199 34.689 1.00 11.24 185 GLY A N 1
ATOM 1328 C CA . GLY A 1 185 ? 26.541 56.315 34.019 1.00 10.47 185 GLY A CA 1
ATOM 1329 C C . GLY A 1 185 ? 26.339 56.859 32.620 1.00 10.15 185 GLY A C 1
ATOM 1330 O O . GLY A 1 185 ? 25.322 56.551 32.005 1.00 9.83 185 GLY A O 1
ATOM 1331 N N . LYS A 1 186 ? 27.298 57.674 32.139 1.00 9.94 186 LYS A N 1
ATOM 1332 C CA . LYS A 1 186 ? 27.140 58.264 30.802 1.00 9.79 186 LYS A CA 1
ATOM 1333 C C . LYS A 1 186 ? 27.153 57.181 29.728 1.00 9.58 186 LYS A C 1
ATOM 1334 O O . LYS A 1 186 ? 28.132 56.465 29.523 1.00 9.20 186 LYS A O 1
ATOM 1340 N N . PHE A 1 187 ? 26.046 57.089 29.023 1.00 9.64 187 PHE A N 1
ATOM 1341 C CA . PHE A 1 187 ? 25.808 56.085 27.977 1.00 10.13 187 PHE A CA 1
ATOM 1342 C C . PHE A 1 187 ? 26.088 54.651 28.476 1.00 9.92 187 PHE A C 1
ATOM 1343 O O . PHE A 1 187 ? 26.583 53.797 27.760 1.00 9.95 187 PHE A O 1
ATOM 1351 N N . THR A 1 188 ? 25.655 54.412 29.693 1.00 10.21 188 THR A N 1
ATOM 1352 C CA . THR A 1 188 ? 25.523 53.029 30.214 1.00 10.20 188 THR A CA 1
ATOM 1353 C C . THR A 1 188 ? 24.376 52.403 29.486 1.00 10.52 188 THR A C 1
ATOM 1354 O O . THR A 1 188 ? 23.240 52.879 29.586 1.00 10.75 188 THR A O 1
ATOM 1358 N N . TYR A 1 189 ? 24.683 51.376 28.704 1.00 10.73 189 TYR A N 1
ATOM 1359 C CA . TYR A 1 189 ? 23.706 50.575 28.001 1.00 11.68 189 TYR A CA 1
ATOM 1360 C C . TYR A 1 189 ? 23.966 49.087 28.241 1.00 10.90 189 TYR A C 1
ATOM 1361 O O . TYR A 1 189 ? 25.149 48.639 28.245 1.00 11.02 189 TYR A O 1
ATOM 1370 N N . PRO A 1 190 ? 22.891 48.313 28.451 1.00 9.86 190 PRO A N 1
ATOM 1371 C CA . PRO A 1 190 ? 23.086 46.865 28.708 1.00 9.69 190 PRO A CA 1
ATOM 1372 C C . PRO A 1 190 ? 22.896 46.020 27.464 1.00 9.84 190 PRO A C 1
ATOM 1373 O O . PRO A 1 190 ? 22.141 46.398 26.544 1.00 10.30 190 PRO A O 1
ATOM 1377 N N . THR A 1 191 ? 23.563 44.857 27.482 1.00 10.10 191 THR A N 1
ATOM 1378 C CA . THR A 1 191 ? 23.495 43.849 26.457 1.00 10.30 191 THR A CA 1
ATOM 1379 C C . THR A 1 191 ? 23.080 42.520 27.111 1.00 10.21 191 THR A C 1
ATOM 1380 O O . THR A 1 191 ? 23.627 42.107 28.090 1.00 10.35 191 THR A O 1
ATOM 1384 N N . TRP A 1 192 ? 22.043 41.874 26.540 1.00 10.67 192 TRP A N 1
ATOM 1385 C CA . TRP A 1 192 ? 21.670 40.561 27.045 1.00 11.35 192 TRP A CA 1
ATOM 1386 C C . TRP A 1 192 ? 22.730 39.482 26.703 1.00 12.54 192 TRP A C 1
ATOM 1387 O O . TRP A 1 192 ? 23.230 39.447 25.571 1.00 13.35 192 TRP A O 1
ATOM 1398 N N . ILE A 1 193 ? 23.062 38.614 27.660 1.00 13.22 193 ILE A N 1
ATOM 1399 C CA A ILE A 1 193 ? 23.950 37.434 27.498 0.50 14.01 193 ILE A CA 1
ATOM 1400 C CA B ILE A 1 193 ? 23.856 37.446 27.315 0.50 13.70 193 ILE A CA 1
ATOM 1401 C C . ILE A 1 193 ? 22.994 36.209 27.288 1.00 14.89 193 ILE A C 1
ATOM 1402 O O . ILE A 1 193 ? 23.160 35.341 26.354 1.00 16.78 193 ILE A O 1
ATOM 1411 N N . ASN A 1 194 ? 22.030 36.086 28.199 1.00 14.79 194 ASN A N 1
ATOM 1412 C CA . ASN A 1 194 ? 21.021 35.076 28.108 1.00 15.32 194 ASN A CA 1
ATOM 1413 C C . ASN A 1 194 ? 19.802 35.593 28.867 1.00 15.18 194 ASN A C 1
ATOM 1414 O O . ASN A 1 194 ? 19.821 36.725 29.330 1.00 14.26 194 ASN A O 1
ATOM 1419 N N . LYS A 1 195 ? 18.767 34.784 29.055 1.00 15.32 195 LYS A N 1
ATOM 1420 C CA . LYS A 1 195 ? 17.572 35.329 29.654 1.00 15.74 195 LYS A CA 1
ATOM 1421 C C . LYS A 1 195 ? 17.755 35.777 31.110 1.00 15.51 195 LYS A C 1
ATOM 1422 O O . LYS A 1 195 ? 16.918 36.557 31.621 1.00 15.32 195 LYS A O 1
ATOM 1428 N N . ASP A 1 196 ? 18.859 35.355 31.721 1.00 15.02 196 ASP A N 1
ATOM 1429 C CA . ASP A 1 196 ? 19.165 35.631 33.127 1.00 14.93 196 ASP A CA 1
ATOM 1430 C C . ASP A 1 196 ? 20.506 36.310 33.367 1.00 13.90 196 ASP A C 1
ATOM 1431 O O . ASP A 1 196 ? 20.988 36.338 34.518 1.00 13.66 196 ASP A O 1
ATOM 1436 N N . THR A 1 197 ? 21.084 36.937 32.330 1.00 12.93 197 THR A N 1
ATOM 1437 C CA . THR A 1 197 ? 22.409 37.501 32.468 1.00 12.50 197 THR A CA 1
ATOM 1438 C C . THR A 1 197 ? 22.586 38.663 31.520 1.00 11.42 197 THR A C 1
ATOM 1439 O O . THR A 1 197 ? 22.161 38.587 30.349 1.00 11.28 197 THR A O 1
ATOM 1443 N N . ILE A 1 198 ? 23.100 39.763 32.028 1.00 10.82 198 ILE A N 1
ATOM 1444 C CA . ILE A 1 198 ? 23.451 40.905 31.165 1.00 10.08 198 ILE A CA 1
ATOM 1445 C C . ILE A 1 198 ? 24.906 41.322 31.364 1.00 10.00 198 ILE A C 1
ATOM 1446 O O . ILE A 1 198 ? 25.551 41.006 32.394 1.00 9.97 198 ILE A O 1
ATOM 1451 N N . ILE A 1 199 ? 25.427 42.038 30.383 1.00 9.61 199 ILE A N 1
ATOM 1452 C CA . ILE A 1 199 ? 26.704 42.704 30.528 1.00 9.60 199 ILE A CA 1
ATOM 1453 C C . ILE A 1 199 ? 26.488 44.205 30.286 1.00 9.22 199 ILE A C 1
ATOM 1454 O O . ILE A 1 199 ? 25.700 44.625 29.456 1.00 9.04 199 ILE A O 1
ATOM 1459 N N . PHE A 1 200 ? 27.200 45.053 31.003 1.00 9.36 200 PHE A N 1
ATOM 1460 C CA . PHE A 1 200 ? 27.026 46.494 30.826 1.00 9.27 200 PHE A CA 1
ATOM 1461 C C . PHE A 1 200 ? 28.199 47.290 31.375 1.00 9.11 200 PHE A C 1
ATOM 1462 O O . PHE A 1 200 ? 28.945 46.788 32.217 1.00 9.00 200 PHE A O 1
ATOM 1470 N N . ASN A 1 201 ? 28.290 48.546 30.902 1.00 9.12 201 ASN A N 1
ATOM 1471 C CA . ASN A 1 201 ? 29.309 49.506 31.311 1.00 9.25 201 ASN A CA 1
ATOM 1472 C C . ASN A 1 201 ? 28.784 50.282 32.520 1.00 9.91 201 ASN A C 1
ATOM 1473 O O . ASN A 1 201 ? 28.376 51.440 32.416 1.00 9.76 201 ASN A O 1
ATOM 1478 N N . LEU A 1 202 ? 28.815 49.582 33.665 1.00 10.40 202 LEU A N 1
ATOM 1479 C CA . LEU A 1 202 ? 28.332 49.985 34.970 1.00 11.09 202 LEU A CA 1
ATOM 1480 C C . LEU A 1 202 ? 29.349 50.824 35.756 1.00 11.35 202 LEU A C 1
ATOM 1481 O O . LEU A 1 202 ? 30.502 50.418 35.936 1.00 11.19 202 LEU A O 1
ATOM 1486 N N . VAL A 1 203 ? 28.906 51.951 36.309 1.00 11.78 203 VAL A N 1
ATOM 1487 C CA . VAL A 1 203 ? 29.719 52.712 37.269 1.00 12.11 203 VAL A CA 1
ATOM 1488 C C . VAL A 1 203 ? 29.267 52.306 38.650 1.00 13.29 203 VAL A C 1
ATOM 1489 O O . VAL A 1 203 ? 28.295 52.841 39.193 1.00 14.00 203 VAL A O 1
ATOM 1493 N N . LEU A 1 204 ? 29.895 51.263 39.178 1.00 14.19 204 LEU A N 1
ATOM 1494 C CA . LEU A 1 204 ? 29.469 50.744 40.490 1.00 15.32 204 LEU A CA 1
ATOM 1495 C C . LEU A 1 204 ? 30.077 51.620 41.580 1.00 16.62 204 LEU A C 1
ATOM 1496 O O . LEU A 1 204 ? 29.402 51.996 42.572 1.00 17.27 204 LEU A O 1
ATOM 1501 N N . HIS A 1 205 ? 31.363 51.901 41.410 1.00 17.54 205 HIS A N 1
ATOM 1502 C CA . HIS A 1 205 ? 32.134 52.751 42.318 1.00 18.94 205 HIS A CA 1
ATOM 1503 C C . HIS A 1 205 ? 32.404 54.107 41.627 1.00 19.15 205 HIS A C 1
ATOM 1504 O O . HIS A 1 205 ? 32.650 54.151 40.454 1.00 17.63 205 HIS A O 1
ATOM 1511 N N . LYS A 1 206 ? 32.404 55.192 42.400 1.00 21.06 206 LYS A N 1
ATOM 1512 C CA . LYS A 1 206 ? 32.645 56.559 41.909 1.00 21.51 206 LYS A CA 1
ATOM 1513 C C . LYS A 1 206 ? 33.833 56.727 40.956 1.00 20.08 206 LYS A C 1
ATOM 1514 O O . LYS A 1 206 ? 33.777 57.542 40.013 1.00 21.00 206 LYS A O 1
ATOM 1516 N N . ASN A 1 207 ? 34.898 56.012 41.233 1.00 20.40 207 ASN A N 1
ATOM 1517 C CA . ASN A 1 207 ? 36.138 56.136 40.482 1.00 20.70 207 ASN A CA 1
ATOM 1518 C C . ASN A 1 207 ? 36.207 55.331 39.172 1.00 18.30 207 ASN A C 1
ATOM 1519 O O . ASN A 1 207 ? 37.222 55.406 38.475 1.00 18.28 207 ASN A O 1
ATOM 1524 N N . GLU A 1 208 ? 35.122 54.614 38.836 1.00 15.66 208 GLU A N 1
ATOM 1525 C CA . GLU A 1 208 ? 35.122 53.734 37.658 1.00 14.08 208 GLU A CA 1
ATOM 1526 C C . GLU A 1 208 ? 34.726 54.522 36.423 1.00 12.82 208 GLU A C 1
ATOM 1527 O O . GLU A 1 208 ? 33.774 54.203 35.728 1.00 12.10 208 GLU A O 1
ATOM 1533 N N . ILE A 1 209 ? 35.497 55.580 36.167 1.00 12.41 209 ILE A N 1
ATOM 1534 C CA . ILE A 1 209 ? 35.279 56.474 35.026 1.00 11.77 209 ILE A CA 1
ATOM 1535 C C . ILE A 1 209 ? 36.629 56.877 34.432 1.00 11.53 209 ILE A C 1
ATOM 1536 O O . ILE A 1 209 ? 37.642 56.861 35.119 1.00 12.63 209 ILE A O 1
ATOM 1541 N N . THR A 1 210 ? 36.628 57.215 33.145 1.00 10.76 210 THR A N 1
ATOM 1542 C CA . THR A 1 210 ? 37.814 57.698 32.465 1.00 10.37 210 THR A CA 1
ATOM 1543 C C . THR A 1 210 ? 37.905 59.197 32.694 1.00 10.56 210 THR A C 1
ATOM 1544 O O . THR A 1 210 ? 37.015 59.820 33.273 1.00 10.47 210 THR A O 1
ATOM 1548 N N . SER A 1 211 ? 38.975 59.801 32.167 1.00 10.97 211 SER A N 1
ATOM 1549 C CA . SER A 1 211 ? 39.139 61.248 32.212 1.00 11.45 211 SER A CA 1
ATOM 1550 C C . SER A 1 211 ? 38.125 62.002 31.392 1.00 10.85 211 SER A C 1
ATOM 1551 O O . SER A 1 211 ? 37.925 63.246 31.596 1.00 11.22 211 SER A O 1
ATOM 1554 N N . SER A 1 212 ? 37.444 61.290 30.475 1.00 10.34 212 SER A N 1
ATOM 1555 C CA . SER A 1 212 ? 36.363 61.862 29.680 1.00 10.11 212 SER A CA 1
ATOM 1556 C C . SER A 1 212 ? 35.005 61.651 30.397 1.00 10.22 212 SER A C 1
ATOM 1557 O O . SER A 1 212 ? 33.935 62.081 29.889 1.00 10.01 212 SER A O 1
ATOM 1560 N N . LEU A 1 213 ? 35.065 60.994 31.563 1.00 10.41 213 LEU A N 1
ATOM 1561 C CA . LEU A 1 213 ? 33.980 60.801 32.531 1.00 10.94 213 LEU A CA 1
ATOM 1562 C C . LEU A 1 213 ? 32.995 59.708 32.112 1.00 10.42 213 LEU A C 1
ATOM 1563 O O . LEU A 1 213 ? 31.974 59.547 32.762 1.00 10.68 213 LEU A O 1
ATOM 1568 N N . TYR A 1 214 ? 33.356 58.916 31.115 1.00 9.73 214 TYR A N 1
ATOM 1569 C CA . TYR A 1 214 ? 32.555 57.745 30.726 1.00 9.50 214 TYR A CA 1
ATOM 1570 C C . TYR A 1 214 ? 32.912 56.572 31.632 1.00 9.34 214 TYR A C 1
ATOM 1571 O O . TYR A 1 214 ? 34.029 56.481 32.145 1.00 9.13 214 TYR A O 1
ATOM 1580 N N . PRO A 1 215 ? 31.986 55.631 31.793 1.00 9.25 215 PRO A N 1
ATOM 1581 C CA . PRO A 1 215 ? 32.348 54.400 32.542 1.00 9.38 215 PRO A CA 1
ATOM 1582 C C . PRO A 1 215 ? 33.583 53.708 31.971 1.00 9.52 215 PRO A C 1
ATOM 1583 O O . PRO A 1 215 ? 33.691 53.552 30.730 1.00 9.61 215 PRO A O 1
ATOM 1587 N N . ASN A 1 216 ? 34.492 53.299 32.861 1.00 10.04 216 ASN A N 1
ATOM 1588 C CA . ASN A 1 216 ? 35.682 52.606 32.442 1.00 10.37 216 ASN A CA 1
ATOM 1589 C C . ASN A 1 216 ? 35.620 51.067 32.571 1.00 10.49 216 ASN A C 1
ATOM 1590 O O . ASN A 1 216 ? 36.588 50.388 32.218 1.00 10.30 216 ASN A O 1
ATOM 1595 N N . SER A 1 217 ? 34.511 50.534 33.038 1.00 10.21 217 SER A N 1
ATOM 1596 C CA . SER A 1 217 ? 34.448 49.079 33.343 1.00 10.37 217 SER A CA 1
ATOM 1597 C C . SER A 1 217 ? 33.272 48.393 32.733 1.00 10.15 217 SER A C 1
ATOM 1598 O O . SER A 1 217 ? 32.268 49.054 32.487 1.00 10.30 217 SER A O 1
ATOM 1601 N N . LEU A 1 218 ? 33.374 47.080 32.525 1.00 9.90 218 LEU A N 1
ATOM 1602 C CA . LEU A 1 218 ? 32.255 46.241 32.153 1.00 9.74 218 LEU A CA 1
ATOM 1603 C C . LEU A 1 218 ? 32.052 45.235 33.233 1.00 10.08 218 LEU A C 1
ATOM 1604 O O . LEU A 1 218 ? 33.044 44.675 33.746 1.00 10.24 218 LEU A O 1
ATOM 1609 N N . TYR A 1 219 ? 30.802 45.033 33.588 1.00 9.98 219 TYR A N 1
ATOM 1610 C CA . TYR A 1 219 ? 30.338 44.050 34.572 1.00 10.29 219 TYR A CA 1
ATOM 1611 C C . TYR A 1 219 ? 29.340 43.084 33.930 1.00 10.47 219 TYR A C 1
ATOM 1612 O O . TYR A 1 219 ? 28.527 43.454 33.037 1.00 9.95 219 TYR A O 1
ATOM 1621 N N . ILE A 1 220 ? 29.398 41.839 34.403 1.00 10.96 220 ILE A N 1
ATOM 1622 C CA . ILE A 1 220 ? 28.390 40.828 34.063 1.00 11.40 220 ILE A CA 1
ATOM 1623 C C . ILE A 1 220 ? 27.534 40.589 35.318 1.00 11.44 220 ILE A C 1
ATOM 1624 O O . ILE A 1 220 ? 28.048 40.491 36.447 1.00 11.68 220 ILE A O 1
ATOM 1629 N N . TRP A 1 221 ? 26.220 40.459 35.127 1.00 11.29 221 TRP A N 1
ATOM 1630 C CA . TRP A 1 221 ? 25.274 40.464 36.239 1.00 11.88 221 TRP A CA 1
ATOM 1631 C C . TRP A 1 221 ? 24.194 39.428 36.001 1.00 12.43 221 TRP A C 1
ATOM 1632 O O . TRP A 1 221 ? 23.546 39.411 34.914 1.00 12.18 221 TRP A O 1
ATOM 1643 N N . LYS A 1 222 ? 23.995 38.577 37.004 1.00 13.50 222 LYS A N 1
ATOM 1644 C CA . LYS A 1 222 ? 23.072 37.451 37.015 1.00 14.53 222 LYS A CA 1
ATOM 1645 C C . LYS A 1 222 ? 21.792 37.795 37.732 1.00 14.49 222 LYS A C 1
ATOM 1646 O O . LYS A 1 222 ? 21.773 38.479 38.775 1.00 14.66 222 LYS A O 1
ATOM 1652 N N . ARG A 1 223 ? 20.710 37.310 37.167 1.00 14.52 223 ARG A N 1
ATOM 1653 C CA . ARG A 1 223 ? 19.394 37.466 37.741 1.00 15.09 223 ARG A CA 1
ATOM 1654 C C . ARG A 1 223 ? 19.358 36.922 39.150 1.00 16.08 223 ARG A C 1
ATOM 1655 O O . ARG A 1 223 ? 19.943 35.861 39.449 1.00 16.34 223 ARG A O 1
ATOM 1663 N N . GLY A 1 224 ? 18.731 37.699 40.029 1.00 16.62 224 GLY A N 1
ATOM 1664 C CA . GLY A 1 224 ? 18.490 37.347 41.400 1.00 17.79 224 GLY A CA 1
ATOM 1665 C C . GLY A 1 224 ? 19.552 37.806 42.364 1.00 18.06 224 GLY 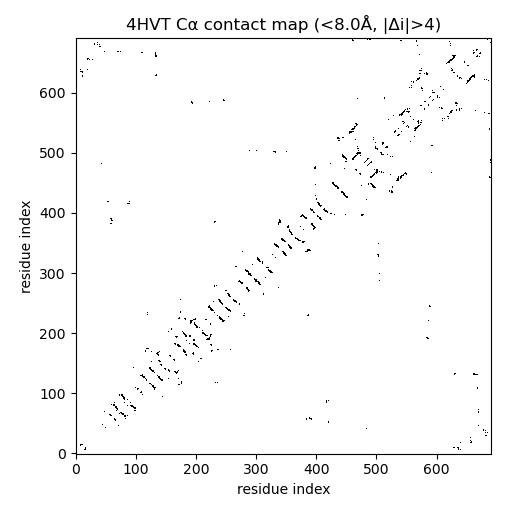A C 1
ATOM 1666 O O . GLY A 1 224 ? 19.332 37.715 43.567 1.00 18.92 224 GLY A O 1
ATOM 1667 N N . GLU A 1 225 ? 20.722 38.206 41.844 1.00 17.97 225 GLU A N 1
ATOM 1668 C CA . GLU A 1 225 ? 21.857 38.639 42.677 1.00 18.44 225 GLU A CA 1
ATOM 1669 C C . GLU A 1 225 ? 21.910 40.146 42.833 1.00 17.37 225 GLU A C 1
ATOM 1670 O O . GLU A 1 225 ? 21.609 40.872 41.917 1.00 16.56 225 GLU A O 1
ATOM 1676 N N . SER A 1 226 ? 22.319 40.604 44.019 1.00 17.49 226 SER A N 1
ATOM 1677 C CA A SER A 1 226 ? 22.548 42.027 44.243 0.50 17.18 226 SER A CA 1
ATOM 1678 C CA B SER A 1 226 ? 22.539 42.026 44.243 0.50 17.10 226 SER A CA 1
ATOM 1679 C C . SER A 1 226 ? 23.608 42.536 43.278 1.00 16.14 226 SER A C 1
ATOM 1680 O O . SER A 1 226 ? 24.516 41.805 42.903 1.00 15.76 226 SER A O 1
ATOM 1685 N N . ILE A 1 227 ? 23.539 43.813 42.918 1.00 15.68 227 ILE A N 1
ATOM 1686 C CA . ILE A 1 227 ? 24.488 44.421 41.987 1.00 15.60 227 ILE A CA 1
ATOM 1687 C C . ILE A 1 227 ? 25.892 44.462 42.586 1.00 16.12 227 ILE A C 1
ATOM 1688 O O . ILE A 1 227 ? 26.891 44.442 41.873 1.00 15.93 227 ILE A O 1
ATOM 1693 N N . GLU A 1 228 ? 25.972 44.439 43.900 1.00 17.83 228 GLU A N 1
ATOM 1694 C CA . GLU A 1 228 ? 27.241 44.264 44.599 1.00 19.24 228 GLU A CA 1
ATOM 1695 C C . GLU A 1 228 ? 27.939 42.972 44.348 1.00 19.38 228 GLU A C 1
ATOM 1696 O O . GLU A 1 228 ? 29.159 42.880 44.616 1.00 20.96 228 GLU A O 1
ATOM 1702 N N . LYS A 1 229 ? 27.208 41.983 43.869 1.00 19.66 229 LYS A N 1
ATOM 1703 C CA . LYS A 1 229 ? 27.772 40.705 43.504 1.00 20.45 229 LYS A CA 1
ATOM 1704 C C . LYS A 1 229 ? 28.207 40.595 42.044 1.00 18.97 229 LYS A C 1
ATOM 1705 O O . LYS A 1 229 ? 28.821 39.588 41.626 1.00 18.60 229 LYS A O 1
ATOM 1711 N N . ALA A 1 230 ? 27.910 41.614 41.248 1.00 17.56 230 ALA A N 1
ATOM 1712 C CA . ALA A 1 230 ? 28.249 41.572 39.832 1.00 17.09 230 ALA A CA 1
ATOM 1713 C C . ALA A 1 230 ? 29.741 41.530 39.662 1.00 16.56 230 ALA A C 1
ATOM 1714 O O . ALA A 1 230 ? 30.477 42.185 40.402 1.00 16.66 230 ALA A O 1
ATOM 1716 N N . LYS A 1 231 ? 30.174 40.759 38.667 1.00 16.37 231 LYS A N 1
ATOM 1717 C CA . LYS A 1 231 ? 31.559 40.528 38.427 1.00 16.93 231 LYS A CA 1
ATOM 1718 C C . LYS A 1 231 ? 32.119 41.463 37.383 1.00 14.87 231 LYS A C 1
ATOM 1719 O O . LYS A 1 231 ? 31.689 41.486 36.258 1.00 13.42 231 LYS A O 1
ATOM 1725 N N . LYS A 1 232 ? 33.151 42.195 37.757 1.00 14.40 232 LYS A N 1
ATOM 1726 C CA . LYS A 1 232 ? 33.881 43.033 36.813 1.00 14.37 232 LYS A CA 1
ATOM 1727 C C . LYS A 1 232 ? 34.627 42.150 35.815 1.00 14.63 232 LYS A C 1
ATOM 1728 O O . LYS A 1 232 ? 35.400 41.261 36.227 1.00 15.52 232 LYS A O 1
ATOM 1734 N N . LEU A 1 233 ? 34.436 42.396 34.525 1.00 14.15 233 LEU A N 1
ATOM 1735 C CA . LEU A 1 233 ? 35.143 41.632 33.495 1.00 14.88 233 LEU A CA 1
ATOM 1736 C C . LEU A 1 233 ? 36.239 42.375 32.780 1.00 14.43 233 LEU A C 1
ATOM 1737 O O . LEU A 1 233 ? 37.128 41.729 32.155 1.00 14.06 233 LEU A O 1
ATOM 1742 N N . PHE A 1 234 ? 36.191 43.709 32.789 1.00 13.77 234 PHE A N 1
ATOM 1743 C CA . PHE A 1 234 ? 37.094 44.458 31.933 1.00 14.79 234 PHE A CA 1
ATOM 1744 C C . PHE A 1 234 ? 37.163 45.876 32.460 1.00 14.56 234 PHE A C 1
ATOM 1745 O O . PHE A 1 234 ? 36.163 46.369 32.949 1.00 13.29 234 PHE A O 1
ATOM 1753 N N . GLU A 1 235 ? 38.366 46.472 32.404 1.00 15.03 235 GLU A N 1
ATOM 1754 C CA . GLU A 1 235 ? 38.551 47.871 32.784 1.00 15.94 235 GLU A CA 1
ATOM 1755 C C . GLU A 1 235 ? 39.541 48.522 31.854 1.00 15.11 235 GLU A C 1
ATOM 1756 O O . GLU A 1 235 ? 40.536 47.890 31.446 1.00 16.72 235 GLU A O 1
ATOM 1762 N N . VAL A 1 236 ? 39.257 49.748 31.416 1.00 13.20 236 VAL A N 1
ATOM 1763 C CA . VAL A 1 236 ? 40.253 50.477 30.619 1.00 12.79 236 VAL A CA 1
ATOM 1764 C C . VAL A 1 236 ? 40.996 51.528 31.453 1.00 12.84 236 VAL A C 1
ATOM 1765 O O . VAL A 1 236 ? 40.483 52.045 32.463 1.00 12.41 236 VAL A O 1
ATOM 1769 N N . PRO A 1 237 ? 42.217 51.911 31.003 1.00 13.83 237 PRO A N 1
ATOM 1770 C CA . PRO A 1 237 ? 42.900 53.014 31.675 1.00 14.46 237 PRO A CA 1
ATOM 1771 C C . PRO A 1 237 ? 42.113 54.325 31.653 1.00 14.75 237 PRO A C 1
ATOM 1772 O O . PRO A 1 237 ? 41.305 54.587 30.752 1.00 13.79 237 PRO A O 1
ATOM 1776 N N . LYS A 1 238 ? 42.411 55.185 32.633 1.00 16.22 238 LYS A N 1
ATOM 1777 C CA . LYS A 1 238 ? 41.804 56.484 32.748 1.00 16.68 238 LYS A CA 1
ATOM 1778 C C . LYS A 1 238 ? 41.967 57.335 31.503 1.00 14.98 238 LYS A C 1
ATOM 1779 O O . LYS A 1 238 ? 41.110 58.176 31.210 1.00 14.42 238 LYS A O 1
ATOM 1785 N N . GLU A 1 239 ? 43.068 57.145 30.770 1.00 14.31 239 GLU A N 1
ATOM 1786 C CA . GLU A 1 239 ? 43.381 57.993 29.622 1.00 14.73 239 GLU A CA 1
ATOM 1787 C C . GLU A 1 239 ? 42.571 57.552 28.408 1.00 13.31 239 GLU A C 1
ATOM 1788 O O . GLU A 1 239 ? 42.488 58.289 27.464 1.00 12.58 239 GLU A O 1
ATOM 1794 N N . TYR A 1 240 ? 42.000 56.338 28.434 1.00 11.98 240 TYR A N 1
ATOM 1795 C CA . TYR A 1 240 ? 41.090 55.929 27.330 1.00 11.27 240 TYR A CA 1
ATOM 1796 C C . TYR A 1 240 ? 39.790 56.748 27.412 1.00 10.58 240 TYR A C 1
ATOM 1797 O O . TYR A 1 240 ? 39.514 57.385 28.411 1.00 10.49 240 TYR A O 1
ATOM 1806 N N . ILE A 1 241 ? 39.010 56.750 26.341 1.00 10.22 241 ILE A N 1
ATOM 1807 C CA . ILE A 1 241 ? 37.770 57.541 26.311 1.00 10.01 241 ILE A CA 1
ATOM 1808 C C . ILE A 1 241 ? 36.635 56.760 26.962 1.00 10.02 241 ILE A C 1
ATOM 1809 O O . ILE A 1 241 ? 35.976 57.266 27.896 1.00 9.68 241 ILE A O 1
ATOM 1814 N N . TYR A 1 242 ? 36.356 55.550 26.430 1.00 9.77 242 TYR A N 1
ATOM 1815 C CA . TYR A 1 242 ? 35.225 54.777 26.965 1.00 9.99 242 TYR A CA 1
ATOM 1816 C C . TYR A 1 242 ? 35.426 53.299 26.632 1.00 9.98 242 TYR A C 1
ATOM 1817 O O . TYR A 1 242 ? 36.313 52.969 25.842 1.00 9.32 242 TYR A O 1
ATOM 1826 N N . VAL A 1 243 ? 34.608 52.451 27.277 1.00 10.12 243 VAL A N 1
ATOM 1827 C CA . VAL A 1 243 ? 34.502 51.045 26.904 1.00 10.20 243 VAL A CA 1
ATOM 1828 C C . VAL A 1 243 ? 33.041 50.666 26.712 1.00 9.79 243 VAL A C 1
ATOM 1829 O O . VAL A 1 243 ? 32.171 51.134 27.449 1.00 10.23 243 VAL A O 1
ATOM 1833 N N . SER A 1 244 ? 32.776 49.859 25.710 1.00 9.69 244 SER A N 1
ATOM 1834 C CA . SER A 1 244 ? 31.391 49.443 25.405 1.00 9.36 244 SER A CA 1
ATOM 1835 C C . SER A 1 244 ? 31.360 47.941 25.142 1.00 9.02 244 SER A C 1
ATOM 1836 O O . SER A 1 244 ? 32.367 47.363 24.829 1.00 8.88 244 SER A O 1
ATOM 1839 N N . ALA A 1 245 ? 30.171 47.361 25.275 1.00 8.98 245 ALA A N 1
ATOM 1840 C CA . ALA A 1 245 ? 29.903 45.961 24.931 1.00 8.73 245 ALA A CA 1
ATOM 1841 C C . ALA A 1 245 ? 28.682 45.961 24.055 1.00 8.60 245 ALA A C 1
ATOM 1842 O O . ALA A 1 245 ? 27.813 46.814 24.165 1.00 9.17 245 ALA A O 1
ATOM 1844 N N . GLY A 1 246 ? 28.650 45.041 23.113 1.00 8.31 246 GLY A N 1
ATOM 1845 C CA . GLY A 1 246 ? 27.502 44.837 22.250 1.00 8.48 246 GLY A CA 1
ATOM 1846 C C . GLY A 1 246 ? 27.611 43.468 21.622 1.00 8.87 246 GLY A C 1
ATOM 1847 O O . GLY A 1 246 ? 28.581 42.783 21.812 1.00 9.27 246 GLY A O 1
ATOM 1848 N N . LYS A 1 247 ? 26.609 43.033 20.869 1.00 8.92 247 LYS A N 1
ATOM 1849 C CA . LYS A 1 247 ? 26.730 41.740 20.160 1.00 9.59 247 LYS A CA 1
ATOM 1850 C C . LYS A 1 247 ? 27.611 41.835 18.926 1.00 9.31 247 LYS A C 1
ATOM 1851 O O . LYS A 1 247 ? 27.559 42.856 18.174 1.00 9.31 247 LYS A O 1
ATOM 1857 N N . LEU A 1 248 ? 28.451 40.818 18.718 1.00 9.10 248 LEU A N 1
ATOM 1858 C CA . LEU A 1 248 ? 29.264 40.749 17.510 1.00 9.03 248 LEU A CA 1
ATOM 1859 C C . LEU A 1 248 ? 28.446 40.437 16.225 1.00 9.07 248 LEU A C 1
ATOM 1860 O O . LEU A 1 248 ? 28.620 41.054 15.167 1.00 8.73 248 LEU A O 1
ATOM 1865 N N . LEU A 1 249 ? 27.576 39.459 16.387 1.00 9.17 249 LEU A N 1
ATOM 1866 C CA . LEU A 1 249 ? 26.687 38.942 15.303 1.00 9.39 249 LEU A CA 1
ATOM 1867 C C . LEU A 1 249 ? 25.236 39.126 15.674 1.00 9.58 249 LEU A C 1
ATOM 1868 O O . LEU A 1 249 ? 24.906 39.574 16.756 1.00 10.41 249 LEU A O 1
ATOM 1873 N N . SER A 1 250 ? 24.330 38.826 14.730 1.00 9.74 250 SER A N 1
ATOM 1874 C CA . SER A 1 250 ? 22.916 38.730 15.062 1.00 10.18 250 SER A CA 1
ATOM 1875 C C . SER A 1 250 ? 22.721 37.645 16.139 1.00 10.50 250 SER A C 1
ATOM 1876 O O . SER A 1 250 ? 23.342 36.642 16.044 1.00 10.53 250 SER A O 1
ATOM 1879 N N . ASP A 1 251 ? 21.843 37.847 17.121 1.00 10.97 251 ASP A N 1
ATOM 1880 C CA . ASP A 1 251 ? 21.468 36.832 18.085 1.00 11.62 251 ASP A CA 1
ATOM 1881 C C . ASP A 1 251 ? 21.009 35.550 17.360 1.00 12.20 251 ASP A C 1
ATOM 1882 O O . ASP A 1 251 ? 21.086 34.482 17.902 1.00 12.28 251 ASP A O 1
ATOM 1887 N N . THR A 1 252 ? 20.472 35.680 16.132 1.00 12.51 252 THR A N 1
ATOM 1888 C CA . THR A 1 252 ? 20.002 34.472 15.456 1.00 13.00 252 THR A CA 1
ATOM 1889 C C . THR A 1 252 ? 21.149 33.570 15.014 1.00 12.88 252 THR A C 1
ATOM 1890 O O . THR A 1 252 ? 20.916 32.390 14.673 1.00 13.28 252 THR A O 1
ATOM 1894 N N . ILE A 1 253 ? 22.355 34.105 14.986 1.00 11.84 253 ILE A N 1
ATOM 1895 C CA . ILE A 1 253 ? 23.558 33.366 14.654 1.00 12.34 253 ILE A CA 1
ATOM 1896 C C . ILE A 1 253 ? 24.337 33.035 15.927 1.00 12.69 253 ILE A C 1
ATOM 1897 O O . ILE A 1 253 ? 24.787 31.895 16.083 1.00 12.85 253 ILE A O 1
ATOM 1902 N N . SER A 1 254 ? 24.560 34.048 16.770 1.00 12.55 254 SER A N 1
ATOM 1903 C CA . SER A 1 254 ? 25.182 33.821 18.077 1.00 13.17 254 SER A CA 1
ATOM 1904 C C . SER A 1 254 ? 24.657 34.821 19.078 1.00 13.75 254 SER A C 1
ATOM 1905 O O . SER A 1 254 ? 24.676 36.023 18.830 1.00 12.95 254 SER A O 1
ATOM 1908 N N . SER A 1 255 ? 24.284 34.319 20.247 1.00 15.76 255 SER A N 1
ATOM 1909 C CA A SER A 1 255 ? 23.941 35.195 21.375 0.50 16.25 255 SER A CA 1
ATOM 1910 C CA B SER A 1 255 ? 23.973 35.198 21.394 0.50 16.54 255 SER A CA 1
ATOM 1911 C C . SER A 1 255 ? 25.088 35.277 22.409 1.00 16.76 255 SER A C 1
ATOM 1912 O O . SER A 1 255 ? 25.003 35.989 23.406 1.00 18.66 255 SER A O 1
ATOM 1917 N N . SER A 1 256 ? 26.169 34.577 22.165 1.00 16.06 256 SER A N 1
ATOM 1918 C CA . SER A 1 256 ? 27.217 34.440 23.109 1.00 15.43 256 SER A CA 1
ATOM 1919 C C . SER A 1 256 ? 28.529 35.135 22.714 1.00 15.17 256 SER A C 1
ATOM 1920 O O . SER A 1 256 ? 29.532 35.066 23.455 1.00 17.79 256 SER A O 1
ATOM 1923 N N . LEU A 1 257 ? 28.592 35.676 21.519 1.00 12.54 257 LEU A N 1
ATOM 1924 C CA . LEU A 1 257 ? 29.790 36.387 21.138 1.00 11.78 257 LEU A CA 1
ATOM 1925 C C . LEU A 1 257 ? 29.515 37.867 21.379 1.00 10.41 257 LEU A C 1
ATOM 1926 O O . LEU A 1 257 ? 28.669 38.459 20.736 1.00 9.76 257 LEU A O 1
ATOM 1931 N N . ILE A 1 258 ? 30.304 38.459 22.265 1.00 9.97 258 ILE A N 1
ATOM 1932 C CA . ILE A 1 258 ? 30.204 39.843 22.614 1.00 9.58 258 ILE A CA 1
ATOM 1933 C C . ILE A 1 258 ? 31.409 40.615 22.095 1.00 9.14 258 ILE A C 1
ATOM 1934 O O . ILE A 1 258 ? 32.569 40.180 22.279 1.00 9.46 258 ILE A O 1
ATOM 1939 N N . PHE A 1 259 ? 31.132 41.760 21.445 1.00 8.47 259 PHE A N 1
ATOM 1940 C CA . PHE A 1 259 ? 32.153 42.658 20.956 1.00 8.06 259 PHE A CA 1
ATOM 1941 C C . PHE A 1 259 ? 32.418 43.666 22.042 1.00 7.93 259 PHE A C 1
ATOM 1942 O O . PHE A 1 259 ? 31.544 44.434 22.408 1.00 7.60 259 PHE A O 1
ATOM 1950 N N . ILE A 1 260 ? 33.653 43.684 22.514 1.00 8.13 260 ILE A N 1
ATOM 1951 C CA . ILE A 1 260 ? 34.093 44.670 23.534 1.00 8.50 260 ILE A CA 1
ATOM 1952 C C . ILE A 1 260 ? 34.954 45.664 22.825 1.00 8.23 260 ILE A C 1
ATOM 1953 O O . ILE A 1 260 ? 35.899 45.270 22.153 1.00 8.21 260 ILE A O 1
ATOM 1958 N N . SER A 1 261 ? 34.605 46.950 22.945 1.00 8.37 261 SER A N 1
ATOM 1959 C CA . SER A 1 261 ? 35.281 47.996 22.226 1.00 8.72 261 SER A CA 1
ATOM 1960 C C . SER A 1 261 ? 35.770 49.084 23.206 1.00 8.80 261 SER A C 1
ATOM 1961 O O . SER A 1 261 ? 34.979 49.738 23.855 1.00 8.79 261 SER A O 1
ATOM 1964 N N . ALA A 1 262 ? 37.090 49.208 23.267 1.00 8.71 262 ALA A N 1
ATOM 1965 C CA . ALA A 1 262 ? 37.780 50.192 24.109 1.00 9.05 262 ALA A CA 1
ATOM 1966 C C . ALA A 1 262 ? 38.317 51.298 23.204 1.00 9.24 262 ALA A C 1
ATOM 1967 O O . ALA A 1 262 ? 39.248 51.111 22.459 1.00 9.55 262 ALA A O 1
ATOM 1969 N N . ASN A 1 263 ? 37.712 52.445 23.320 1.00 9.14 263 ASN A N 1
ATOM 1970 C CA . ASN A 1 263 ? 38.050 53.572 22.476 1.00 9.80 263 ASN A CA 1
ATOM 1971 C C . ASN A 1 263 ? 39.190 54.333 23.211 1.00 10.49 263 ASN A C 1
ATOM 1972 O O . ASN A 1 263 ? 38.989 54.834 24.325 1.00 10.45 263 ASN A O 1
ATOM 1977 N N . LYS A 1 264 ? 40.372 54.307 22.602 1.00 11.09 264 LYS A N 1
ATOM 1978 C CA . LYS A 1 264 ? 41.583 54.859 23.230 1.00 12.57 264 LYS A CA 1
ATOM 1979 C C . LYS A 1 264 ? 41.631 56.390 23.130 1.00 11.85 264 LYS A C 1
ATOM 1980 O O . LYS A 1 264 ? 41.903 57.088 24.121 1.00 11.69 264 LYS A O 1
ATOM 1986 N N . ASP A 1 265 ? 41.451 56.908 21.939 1.00 11.71 265 ASP A N 1
ATOM 1987 C CA . ASP A 1 265 ? 41.653 58.362 21.674 1.00 11.99 265 ASP A CA 1
ATOM 1988 C C . ASP A 1 265 ? 40.657 58.986 20.697 1.00 12.30 265 ASP A C 1
ATOM 1989 O O . ASP A 1 265 ? 40.947 60.010 20.040 1.00 12.96 265 ASP A O 1
ATOM 1994 N N . PHE A 1 266 ? 39.449 58.418 20.697 1.00 10.93 266 PHE A N 1
ATOM 1995 C CA . PHE A 1 266 ? 38.328 58.800 19.862 1.00 11.57 266 PHE A CA 1
ATOM 1996 C C . PHE A 1 266 ? 38.314 58.023 18.525 1.00 11.16 266 PHE A C 1
ATOM 1997 O O . PHE A 1 266 ? 37.246 57.540 18.120 1.00 11.16 266 PHE A O 1
ATOM 2005 N N . TYR A 1 267 ? 39.473 57.911 17.859 1.00 10.36 267 TYR A N 1
ATOM 2006 C CA . TYR A 1 267 ? 39.586 57.276 16.518 1.00 10.12 267 TYR A CA 1
ATOM 2007 C C . TYR A 1 267 ? 40.253 55.926 16.515 1.00 10.04 267 TYR A C 1
ATOM 2008 O O . TYR A 1 267 ? 40.009 55.116 15.606 1.00 10.13 267 TYR A O 1
ATOM 2017 N N . ASN A 1 268 ? 41.046 55.607 17.542 1.00 10.39 268 ASN A N 1
ATOM 2018 C CA . ASN A 1 268 ? 41.717 54.309 17.646 1.00 10.31 268 ASN A CA 1
ATOM 2019 C C . ASN A 1 268 ? 41.206 53.480 18.813 1.00 10.26 268 ASN A C 1
ATOM 2020 O O . ASN A 1 268 ? 40.810 54.032 19.821 1.00 10.08 268 ASN A O 1
ATOM 2025 N N . TYR A 1 269 ? 41.194 52.157 18.632 1.00 9.95 269 TYR A N 1
ATOM 2026 C CA . TYR A 1 269 ? 40.556 51.280 19.521 1.00 9.96 269 TYR A CA 1
ATOM 2027 C C . TYR A 1 269 ? 41.404 50.057 19.818 1.00 10.53 269 TYR A C 1
ATOM 2028 O O . TYR A 1 269 ? 42.231 49.655 18.975 1.00 11.06 269 TYR A O 1
ATOM 2037 N N . ASP A 1 270 ? 41.146 49.440 20.990 1.00 10.92 270 ASP A N 1
ATOM 2038 C CA . ASP A 1 270 ? 41.448 48.050 21.278 1.00 11.26 270 ASP A CA 1
ATOM 2039 C C . ASP A 1 270 ? 40.119 47.320 21.321 1.00 10.43 270 ASP A C 1
ATOM 2040 O O . ASP A 1 270 ? 39.286 47.650 22.120 1.00 10.19 270 ASP A O 1
ATOM 2045 N N . ASN A 1 271 ? 39.942 46.318 20.473 1.00 9.95 271 ASN A N 1
ATOM 2046 C CA . ASN A 1 271 ? 38.673 45.594 20.401 1.00 9.56 271 ASN A CA 1
ATOM 2047 C C . ASN A 1 271 ? 38.912 44.102 20.699 1.00 9.39 271 ASN A C 1
ATOM 2048 O O . ASN A 1 271 ? 40.012 43.550 20.434 1.00 9.27 271 ASN A O 1
ATOM 2053 N N . TYR A 1 272 ? 37.908 43.454 21.254 1.00 9.27 272 TYR A N 1
ATOM 2054 C CA . TYR A 1 272 ? 38.005 42.076 21.675 1.00 9.87 272 TYR A CA 1
ATOM 2055 C C . TYR A 1 272 ? 36.704 41.296 21.396 1.00 9.67 272 TYR A C 1
ATOM 2056 O O . TYR A 1 272 ? 35.637 41.849 21.326 1.00 9.08 272 TYR A O 1
ATOM 2065 N N . ILE A 1 273 ? 36.859 39.993 21.277 1.00 9.77 273 ILE A N 1
ATOM 2066 C CA . ILE A 1 273 ? 35.724 39.117 21.351 1.00 10.14 273 ILE A CA 1
ATOM 2067 C C . ILE A 1 273 ? 35.695 38.501 22.720 1.00 10.49 273 ILE A C 1
ATOM 2068 O O . ILE A 1 273 ? 36.673 37.870 23.131 1.00 10.22 273 ILE A O 1
ATOM 2073 N N . LEU A 1 274 ? 34.573 38.647 23.404 1.00 10.67 274 LEU A N 1
ATOM 2074 C CA . LEU A 1 274 ? 34.306 37.939 24.683 1.00 11.42 274 LEU A CA 1
ATOM 2075 C C . LEU A 1 274 ? 33.342 36.815 24.334 1.00 12.16 274 LEU A C 1
ATOM 2076 O O . LEU A 1 274 ? 32.209 37.038 23.842 1.00 11.58 274 LEU A O 1
ATOM 2081 N N . ASP A 1 275 ? 33.790 35.583 24.539 1.00 13.81 275 ASP A N 1
ATOM 2082 C CA . ASP A 1 275 ? 32.979 34.426 24.218 1.00 14.95 275 ASP A CA 1
ATOM 2083 C C . ASP A 1 275 ? 32.414 33.909 25.546 1.00 15.83 275 ASP A C 1
ATOM 2084 O O . ASP A 1 275 ? 33.225 33.626 26.493 1.00 16.66 275 ASP A O 1
ATOM 2089 N N . THR A 1 276 ? 31.090 33.802 25.652 1.00 15.65 276 THR A N 1
ATOM 2090 C CA . THR A 1 276 ? 30.460 33.598 26.994 1.00 16.31 276 THR A CA 1
ATOM 2091 C C . THR A 1 276 ? 29.938 32.182 27.261 1.00 17.99 276 THR A C 1
ATOM 2092 O O . THR A 1 276 ? 29.350 31.924 28.305 1.00 19.47 276 THR A O 1
ATOM 2096 N N . LYS A 1 277 ? 30.176 31.250 26.347 1.00 18.32 277 LYS A N 1
ATOM 2097 C CA . LYS A 1 277 ? 29.450 29.966 26.416 1.00 18.98 277 LYS A CA 1
ATOM 2098 C C . LYS A 1 277 ? 30.251 28.842 27.005 1.00 20.15 277 LYS A C 1
ATOM 2099 O O . LYS A 1 277 ? 29.682 27.753 27.215 1.00 21.45 277 LYS A O 1
ATOM 2105 N N . TYR A 1 278 ? 31.524 29.049 27.348 1.00 20.55 278 TYR A N 1
ATOM 2106 C CA . TYR A 1 278 ? 32.344 27.912 27.820 1.00 22.28 278 TYR A CA 1
ATOM 2107 C C . TYR A 1 278 ? 32.399 27.871 29.341 1.00 23.78 278 TYR A C 1
ATOM 2108 O O . TYR A 1 278 ? 31.903 28.771 30.015 1.00 24.72 278 TYR A O 1
ATOM 2117 N N . LYS A 1 279 ? 33.055 26.864 29.919 1.00 25.59 279 LYS A N 1
ATOM 2118 C CA . LYS A 1 279 ? 33.158 26.854 31.379 1.00 26.59 279 LYS A CA 1
ATOM 2119 C C . LYS A 1 279 ? 33.727 28.200 31.896 1.00 25.79 279 LYS A C 1
ATOM 2120 O O . LYS A 1 279 ? 33.210 28.795 32.839 1.00 28.33 279 LYS A O 1
ATOM 2122 N N . ASN A 1 280 ? 34.806 28.660 31.267 1.00 24.31 280 ASN A N 1
ATOM 2123 C CA . ASN A 1 280 ? 35.481 29.848 31.670 1.00 23.46 280 ASN A CA 1
ATOM 2124 C C . ASN A 1 280 ? 35.182 30.829 30.551 1.00 21.17 280 ASN A C 1
ATOM 2125 O O . ASN A 1 280 ? 35.112 30.446 29.396 1.00 20.51 280 ASN A O 1
ATOM 2130 N N . LEU A 1 281 ? 35.020 32.084 30.901 1.00 18.48 281 LEU A N 1
ATOM 2131 C CA . LEU A 1 281 ? 34.968 33.134 29.876 1.00 16.98 281 LEU A CA 1
ATOM 2132 C C . LEU A 1 281 ? 36.302 33.249 29.129 1.00 16.60 281 LEU A C 1
ATOM 2133 O O . LEU A 1 281 ? 37.378 32.931 29.678 1.00 16.27 281 LEU A O 1
ATOM 2138 N N . LYS A 1 282 ? 36.249 33.686 27.866 1.00 16.09 282 LYS A N 1
ATOM 2139 C CA . LYS A 1 282 ? 37.423 33.831 27.041 1.00 17.07 282 LYS A CA 1
ATOM 2140 C C . LYS A 1 282 ? 37.415 35.213 26.428 1.00 15.41 282 LYS A C 1
ATOM 2141 O O . LYS A 1 282 ? 36.384 35.632 25.861 1.00 14.59 282 LYS A O 1
ATOM 2147 N N . LEU A 1 283 ? 38.517 35.933 26.568 1.00 13.93 283 LEU A N 1
ATOM 2148 C CA . LEU A 1 283 ? 38.637 37.262 26.008 1.00 12.94 283 LEU A CA 1
ATOM 2149 C C . LEU A 1 283 ? 39.854 37.279 25.084 1.00 13.03 283 LEU A C 1
ATOM 2150 O O . LEU A 1 283 ? 41.009 37.037 25.529 1.00 13.27 283 LEU A O 1
ATOM 2155 N N . GLN A 1 284 ? 39.586 37.573 23.806 1.00 12.95 284 GLN A N 1
ATOM 2156 C CA . GLN A 1 284 ? 40.604 37.480 22.785 1.00 13.80 284 GLN A CA 1
ATOM 2157 C C . GLN A 1 284 ? 40.661 38.752 21.940 1.00 13.03 284 GLN A C 1
ATOM 2158 O O . GLN A 1 284 ? 39.645 39.222 21.489 1.00 12.30 284 GLN A O 1
ATOM 2164 N N . LYS A 1 285 ? 41.875 39.269 21.794 1.00 13.24 285 LYS A N 1
ATOM 2165 C CA . LYS A 1 285 ? 42.101 40.553 21.148 1.00 13.42 285 LYS A CA 1
ATOM 2166 C C . LYS A 1 285 ? 41.938 40.455 19.648 1.00 12.96 285 LYS A C 1
ATOM 2167 O O . LYS A 1 285 ? 42.454 39.537 19.010 1.00 12.83 285 LYS A O 1
ATOM 2173 N N . ILE A 1 286 ? 41.139 41.372 19.087 1.00 11.52 286 ILE A N 1
ATOM 2174 C CA . ILE A 1 286 ? 40.916 41.451 17.642 1.00 11.42 286 ILE A CA 1
ATOM 2175 C C . ILE A 1 286 ? 42.128 42.127 16.971 1.00 11.95 286 ILE A C 1
ATOM 2176 O O . ILE A 1 286 ? 42.628 43.161 17.450 1.00 11.81 286 ILE A O 1
ATOM 2181 N N . ASN A 1 287 ? 42.609 41.474 15.910 1.00 12.64 287 ASN A N 1
ATOM 2182 C CA . ASN A 1 287 ? 43.686 41.957 15.085 1.00 13.68 287 ASN A CA 1
ATOM 2183 C C . ASN A 1 287 ? 43.085 42.581 13.810 1.00 12.86 287 ASN A C 1
ATOM 2184 O O . ASN A 1 287 ? 42.783 41.870 12.818 1.00 12.58 287 ASN A O 1
ATOM 2189 N N . MET A 1 288 ? 42.816 43.888 13.924 1.00 11.92 288 MET A N 1
ATOM 2190 C CA . MET A 1 288 ? 42.387 44.718 12.798 1.00 11.82 288 MET A CA 1
ATOM 2191 C C . MET A 1 288 ? 43.059 46.075 12.946 1.00 11.74 288 MET A C 1
ATOM 2192 O O . MET A 1 288 ? 43.599 46.411 14.035 1.00 11.81 288 MET A O 1
ATOM 2197 N N . PRO A 1 289 ? 43.114 46.846 11.862 1.00 11.71 289 PRO A N 1
ATOM 2198 C CA . PRO A 1 289 ? 43.663 48.203 12.016 1.00 11.54 289 PRO A CA 1
ATOM 2199 C C . PRO A 1 289 ? 43.005 48.949 13.181 1.00 11.22 289 PRO A C 1
ATOM 2200 O O . PRO A 1 289 ? 41.804 48.879 13.367 1.00 11.40 289 PRO A O 1
ATOM 2204 N N . SER A 1 290 ? 43.789 49.691 13.968 1.00 11.30 290 SER A N 1
ATOM 2205 C CA . SER A 1 290 ? 43.277 50.280 15.179 1.00 11.06 290 SER A CA 1
ATOM 2206 C C . SER A 1 290 ? 42.180 51.321 14.977 1.00 10.37 290 SER A C 1
ATOM 2207 O O . SER A 1 290 ? 41.378 51.518 15.875 1.00 10.18 290 SER A O 1
ATOM 2210 N N . ASP A 1 291 ? 42.095 51.914 13.774 1.00 10.19 291 ASP A N 1
ATOM 2211 C CA . ASP A 1 291 ? 41.054 52.900 13.458 1.00 9.93 291 ASP A CA 1
ATOM 2212 C C . ASP A 1 291 ? 39.999 52.343 12.522 1.00 9.26 291 ASP A C 1
ATOM 2213 O O . ASP A 1 291 ? 39.147 53.093 12.054 1.00 9.49 291 ASP A O 1
ATOM 2218 N N . ALA A 1 292 ? 40.025 51.030 12.258 1.00 8.84 292 ALA A N 1
ATOM 2219 C CA . ALA A 1 292 ? 38.903 50.378 11.556 1.00 8.59 292 ALA A CA 1
ATOM 2220 C C . ALA A 1 292 ? 37.737 50.190 12.530 1.00 8.15 292 ALA A C 1
ATOM 2221 O O . ALA A 1 292 ? 37.967 50.023 13.731 1.00 8.03 292 ALA A O 1
ATOM 2223 N N . THR A 1 293 ? 36.493 50.268 12.029 1.00 7.89 293 THR A N 1
ATOM 2224 C CA . THR A 1 293 ? 35.295 50.173 12.851 1.00 7.81 293 THR A CA 1
ATOM 2225 C C . THR A 1 293 ? 34.321 49.117 12.358 1.00 7.74 293 THR A C 1
ATOM 2226 O O . THR A 1 293 ? 34.145 48.920 11.161 1.00 7.64 293 THR A O 1
ATOM 2230 N N . LEU A 1 294 ? 33.757 48.387 13.305 1.00 7.77 294 LEU A N 1
ATOM 2231 C CA . LEU A 1 294 ? 32.736 47.408 13.005 1.00 7.64 294 LEU A CA 1
ATOM 2232 C C . LEU A 1 294 ? 31.449 48.061 12.596 1.00 7.65 294 LEU A C 1
ATOM 2233 O O . LEU A 1 294 ? 30.890 48.883 13.299 1.00 7.35 294 LEU A O 1
ATOM 2238 N N . GLN A 1 295 ? 30.940 47.638 11.450 1.00 8.19 295 GLN A N 1
ATOM 2239 C CA . GLN A 1 295 ? 29.727 48.249 10.868 1.00 8.24 295 GLN A CA 1
ATOM 2240 C C . GLN A 1 295 ? 28.490 47.366 10.809 1.00 8.32 295 GLN A C 1
ATOM 2241 O O . GLN A 1 295 ? 27.385 47.817 10.447 1.00 8.28 295 GLN A O 1
ATOM 2247 N N . GLY A 1 296 ? 28.626 46.108 11.148 1.00 8.11 296 GLY A N 1
ATOM 2248 C CA . GLY A 1 296 ? 27.523 45.171 11.067 1.00 8.01 296 GLY A CA 1
ATOM 2249 C C . GLY A 1 296 ? 28.001 43.754 10.809 1.00 7.96 296 GLY A C 1
ATOM 2250 O O . GLY A 1 296 ? 29.211 43.493 10.686 1.00 8.02 296 GLY A O 1
ATOM 2251 N N . SER A 1 297 ? 27.039 42.865 10.569 1.00 8.14 297 SER A N 1
ATOM 2252 C CA . SER A 1 297 ? 27.304 41.431 10.286 1.00 8.23 297 SER A CA 1
ATOM 2253 C C . SER A 1 297 ? 26.175 40.855 9.446 1.00 8.62 297 SER A C 1
ATOM 2254 O O . SER A 1 297 ? 25.114 41.414 9.327 1.00 8.40 297 SER A O 1
ATOM 2257 N N . PHE A 1 298 ? 26.458 39.664 8.924 1.00 9.17 298 PHE A N 1
ATOM 2258 C CA . PHE A 1 298 ? 25.505 38.850 8.220 1.00 9.75 298 PHE A CA 1
ATOM 2259 C C . PHE A 1 298 ? 25.995 37.420 8.375 1.00 10.09 298 PHE A C 1
ATOM 2260 O O . PHE A 1 298 ? 27.136 37.103 7.999 1.00 9.68 298 PHE A O 1
ATOM 2268 N N . LYS A 1 299 ? 25.134 36.550 8.882 1.00 10.51 299 LYS A N 1
ATOM 2269 C CA . LYS A 1 299 ? 25.547 35.189 9.216 1.00 11.01 299 LYS A CA 1
ATOM 2270 C C . LYS A 1 299 ? 26.814 35.293 10.083 1.00 10.65 299 LYS A C 1
ATOM 2271 O O . LYS A 1 299 ? 26.857 36.100 10.984 1.00 9.76 299 LYS A O 1
ATOM 2277 N N . GLU A 1 300 ? 27.835 34.515 9.784 1.00 11.05 300 GLU A N 1
ATOM 2278 C CA . GLU A 1 300 ? 29.074 34.520 10.589 1.00 11.32 300 GLU A CA 1
ATOM 2279 C C . GLU A 1 300 ? 30.133 35.515 10.076 1.00 10.83 300 GLU A C 1
ATOM 2280 O O . GLU A 1 300 ? 31.258 35.494 10.542 1.00 10.37 300 GLU A O 1
ATOM 2286 N N . TYR A 1 301 ? 29.763 36.447 9.194 1.00 10.45 301 TYR A N 1
ATOM 2287 C CA . TYR A 1 301 ? 30.691 37.414 8.614 1.00 10.25 301 TYR A CA 1
ATOM 2288 C C . TYR A 1 301 ? 30.477 38.808 9.224 1.00 9.59 301 TYR A C 1
ATOM 2289 O O . TYR A 1 301 ? 29.322 39.133 9.530 1.00 9.33 301 TYR A O 1
ATOM 2298 N N . VAL A 1 302 ? 31.519 39.617 9.330 1.00 9.16 302 VAL A N 1
ATOM 2299 C CA . VAL A 1 302 ? 31.495 40.935 9.899 1.00 8.85 302 VAL A CA 1
ATOM 2300 C C . VAL A 1 302 ? 32.056 41.928 8.907 1.00 8.91 302 VAL A C 1
ATOM 2301 O O . VAL A 1 302 ? 32.886 41.569 8.086 1.00 9.48 302 VAL A O 1
ATOM 2305 N N . PHE A 1 303 ? 31.498 43.133 8.920 1.00 8.48 303 PHE A N 1
ATOM 2306 C CA . PHE A 1 303 ? 31.860 44.212 8.000 1.00 8.60 303 PHE A CA 1
ATOM 2307 C C . PHE A 1 303 ? 32.587 45.289 8.725 1.00 8.33 303 PHE A C 1
ATOM 2308 O O . PHE A 1 303 ? 32.099 45.777 9.744 1.00 8.08 303 PHE A O 1
ATOM 2316 N N . TRP A 1 304 ? 33.716 45.761 8.164 1.00 8.46 304 TRP A N 1
ATOM 2317 C CA . TRP A 1 304 ? 34.571 46.720 8.803 1.00 8.24 304 TRP A CA 1
ATOM 2318 C C . TRP A 1 304 ? 34.897 47.840 7.820 1.00 8.35 304 TRP A C 1
ATOM 2319 O O . TRP A 1 304 ? 35.231 47.611 6.643 1.00 8.37 304 TRP A O 1
ATOM 2330 N N . LEU A 1 305 ? 34.754 49.059 8.317 1.00 8.16 305 LEU A N 1
ATOM 2331 C CA . LEU A 1 305 ? 35.111 50.271 7.590 1.00 8.33 305 LEU A CA 1
ATOM 2332 C C . LEU A 1 305 ? 36.535 50.679 7.928 1.00 8.66 305 LEU A C 1
ATOM 2333 O O . LEU A 1 305 ? 36.901 50.666 9.093 1.00 8.60 305 LEU A O 1
ATOM 2338 N N . LEU A 1 306 ? 37.271 51.105 6.902 1.00 9.29 306 LEU A N 1
ATOM 2339 C CA . LEU A 1 306 ? 38.630 51.614 7.069 1.00 9.53 306 LEU A CA 1
ATOM 2340 C C . LEU A 1 306 ? 38.638 53.134 7.145 1.00 9.68 306 LEU A C 1
ATOM 2341 O O . LEU A 1 306 ? 38.063 53.795 6.314 1.00 9.83 306 LEU A O 1
ATOM 2346 N N . ARG A 1 307 ? 39.372 53.650 8.126 1.00 9.78 307 ARG A N 1
ATOM 2347 C CA . ARG A 1 307 ? 39.614 55.094 8.216 1.00 9.91 307 ARG A CA 1
ATOM 2348 C C . ARG A 1 307 ? 40.977 55.447 7.559 1.00 10.46 307 ARG A C 1
ATOM 2349 O O . ARG A 1 307 ? 41.215 56.606 7.170 1.00 10.24 307 ARG A O 1
ATOM 2357 N N . SER A 1 308 ? 41.911 54.485 7.547 1.00 10.73 308 SER A N 1
ATOM 2358 C CA . SER A 1 308 ? 43.210 54.648 6.925 1.00 11.82 308 SER A CA 1
ATOM 2359 C C . SER A 1 308 ? 43.470 53.553 5.911 1.00 12.50 308 SER A C 1
ATOM 2360 O O . SER A 1 308 ? 42.833 52.479 5.968 1.00 11.86 308 SER A O 1
ATOM 2363 N N . ASP A 1 309 ? 44.432 53.814 5.011 1.00 13.43 309 ASP A N 1
ATOM 2364 C CA . ASP A 1 309 ? 44.862 52.758 4.073 1.00 14.55 309 ASP A CA 1
ATOM 2365 C C . ASP A 1 309 ? 45.391 51.568 4.870 1.00 14.62 309 ASP A C 1
ATOM 2366 O O . ASP A 1 309 ? 46.000 51.747 5.924 1.00 14.48 309 ASP A O 1
ATOM 2371 N N . TRP A 1 310 ? 45.113 50.368 4.378 1.00 15.27 310 TRP A N 1
ATOM 2372 C CA . TRP A 1 310 ? 45.588 49.134 4.996 1.00 15.30 310 TRP A CA 1
ATOM 2373 C C . TRP A 1 310 ? 46.443 48.341 3.985 1.00 17.05 310 TRP A C 1
ATOM 2374 O O . TRP A 1 310 ? 45.891 47.861 3.009 1.00 16.65 310 TRP A O 1
ATOM 2385 N N . LYS A 1 311 ? 47.771 48.219 4.235 1.00 18.18 311 LYS A N 1
ATOM 2386 C CA . LYS A 1 311 ? 48.641 47.352 3.414 1.00 20.37 311 LYS A CA 1
ATOM 2387 C C . LYS A 1 311 ? 48.374 45.945 3.891 1.00 21.44 311 LYS A C 1
ATOM 2388 O O . LYS A 1 311 ? 48.788 45.588 4.968 1.00 23.19 311 LYS A O 1
ATOM 2390 N N . PHE A 1 312 ? 47.564 45.199 3.151 1.00 23.66 312 PHE A N 1
ATOM 2391 C CA . PHE A 1 312 ? 47.088 43.871 3.583 1.00 23.99 312 PHE A CA 1
ATOM 2392 C C . PHE A 1 312 ? 47.588 42.870 2.545 1.00 25.51 312 PHE A C 1
ATOM 2393 O O . PHE A 1 312 ? 47.124 42.884 1.417 1.00 24.91 312 PHE A O 1
ATOM 2401 N N . LYS A 1 313 ? 48.579 42.055 2.912 1.00 27.66 313 LYS A N 1
ATOM 2402 C CA . LYS A 1 313 ? 49.225 41.105 1.988 1.00 30.06 313 LYS A CA 1
ATOM 2403 C C . LYS A 1 313 ? 49.691 41.862 0.731 1.00 31.09 313 LYS A C 1
ATOM 2404 O O . LYS A 1 313 ? 50.482 42.803 0.862 1.00 32.24 313 LYS A O 1
ATOM 2410 N N . SER A 1 314 ? 49.167 41.527 -0.446 1.00 31.83 314 SER A N 1
ATOM 2411 C CA . SER A 1 314 ? 49.603 42.164 -1.695 1.00 34.82 314 SER A CA 1
ATOM 2412 C C . SER A 1 314 ? 48.993 43.563 -1.938 1.00 36.28 314 SER A C 1
ATOM 2413 O O . SER A 1 314 ? 49.560 44.375 -2.697 1.00 39.12 314 SER A O 1
ATOM 2415 N N . HIS A 1 315 ? 47.877 43.842 -1.262 1.00 33.24 315 HIS A N 1
ATOM 2416 C CA . HIS A 1 315 ? 46.966 44.935 -1.614 1.00 33.12 315 HIS A CA 1
ATOM 2417 C C . HIS A 1 315 ? 47.168 46.154 -0.724 1.00 29.40 315 HIS A C 1
ATOM 2418 O O . HIS A 1 315 ? 47.516 46.014 0.437 1.00 28.50 315 HIS A O 1
ATOM 2425 N N . ASN A 1 316 ? 47.001 47.350 -1.278 1.00 27.44 316 ASN A N 1
ATOM 2426 C CA . ASN A 1 316 ? 46.833 48.536 -0.438 1.00 26.22 316 ASN A CA 1
ATOM 2427 C C . ASN A 1 316 ? 45.327 48.803 -0.506 1.00 23.12 316 ASN A C 1
ATOM 2428 O O . ASN A 1 316 ? 44.787 49.206 -1.556 1.00 25.60 316 ASN A O 1
ATOM 2433 N N . ILE A 1 317 ? 44.635 48.485 0.570 1.00 19.52 317 ILE A N 1
ATOM 2434 C CA . ILE A 1 317 ? 43.184 48.693 0.635 1.00 17.64 317 ILE A CA 1
ATOM 2435 C C . ILE A 1 317 ? 42.929 50.127 1.079 1.00 17.31 317 ILE A C 1
ATOM 2436 O O . ILE A 1 317 ? 43.289 50.498 2.171 1.00 16.84 317 ILE A O 1
ATOM 2441 N N . LYS A 1 318 ? 42.340 50.932 0.204 1.00 16.51 318 LYS A N 1
ATOM 2442 C CA . LYS A 1 318 ? 42.276 52.363 0.471 1.00 17.09 318 LYS A CA 1
ATOM 2443 C C . LYS A 1 318 ? 41.328 52.787 1.619 1.00 14.46 318 LYS A C 1
ATOM 2444 O O . LYS A 1 318 ? 40.276 52.166 1.863 1.00 13.39 318 LYS A O 1
ATOM 2450 N N . ALA A 1 319 ? 41.742 53.808 2.347 1.00 13.18 319 ALA A N 1
ATOM 2451 C CA . ALA A 1 319 ? 40.924 54.491 3.352 1.00 12.43 319 ALA A CA 1
ATOM 2452 C C . ALA A 1 319 ? 39.519 54.723 2.823 1.00 11.62 319 ALA A C 1
ATOM 2453 O O . ALA A 1 319 ? 39.369 55.158 1.650 1.00 12.37 319 ALA A O 1
ATOM 2455 N N . GLY A 1 320 ? 38.506 54.416 3.633 1.00 10.70 320 GLY A N 1
ATOM 2456 C CA . GLY A 1 320 ? 37.095 54.541 3.227 1.00 10.56 320 GLY A CA 1
ATOM 2457 C C . GLY A 1 320 ? 36.460 53.308 2.604 1.00 10.28 320 GLY A C 1
ATOM 2458 O O . GLY A 1 320 ? 35.262 53.294 2.341 1.00 10.14 320 GLY A O 1
ATOM 2459 N N . SER A 1 321 ? 37.249 52.257 2.403 1.00 10.24 321 SER A N 1
ATOM 2460 C CA . SER A 1 321 ? 36.768 50.975 1.934 1.00 10.22 321 SER A CA 1
ATOM 2461 C C . SER A 1 321 ? 36.037 50.195 3.009 1.00 9.55 321 SER A C 1
ATOM 2462 O O . SER A 1 321 ? 36.245 50.394 4.210 1.00 8.94 321 SER A O 1
ATOM 2465 N N . LEU A 1 322 ? 35.164 49.314 2.543 1.00 9.43 322 LEU A N 1
ATOM 2466 C CA . LEU A 1 322 ? 34.485 48.368 3.411 1.00 9.27 322 LEU A CA 1
ATOM 2467 C C . LEU A 1 322 ? 34.993 46.975 3.089 1.00 9.48 322 LEU A C 1
ATOM 2468 O O . LEU A 1 322 ? 34.967 46.552 1.949 1.00 9.76 322 LEU A O 1
ATOM 2473 N N . VAL A 1 323 ? 35.432 46.251 4.113 1.00 9.50 323 VAL A N 1
ATOM 2474 C CA . VAL A 1 323 ? 35.806 44.857 3.930 1.00 9.70 323 VAL A CA 1
ATOM 2475 C C . VAL A 1 323 ? 34.892 43.926 4.762 1.00 9.50 323 VAL A C 1
ATOM 2476 O O . VAL A 1 323 ? 34.173 44.395 5.682 1.00 8.97 323 VAL A O 1
ATOM 2480 N N . ALA A 1 324 ? 34.858 42.647 4.370 1.00 9.88 324 ALA A N 1
ATOM 2481 C CA . ALA A 1 324 ? 34.137 41.662 5.077 1.00 9.78 324 ALA A CA 1
ATOM 2482 C C . ALA A 1 324 ? 35.059 40.510 5.319 1.00 10.14 324 ALA A C 1
ATOM 2483 O O . ALA A 1 324 ? 35.969 40.235 4.516 1.00 10.75 324 ALA A O 1
ATOM 2485 N N . LEU A 1 325 ? 34.811 39.848 6.435 1.00 10.08 325 LEU A N 1
ATOM 2486 C CA . LEU A 1 325 ? 35.573 38.635 6.789 1.00 10.62 325 LEU A CA 1
ATOM 2487 C C . LEU A 1 325 ? 34.762 37.773 7.739 1.00 10.24 325 LEU A C 1
ATOM 2488 O O . LEU A 1 325 ? 33.904 38.207 8.498 1.00 9.35 325 LEU A O 1
ATOM 2493 N N . HIS A 1 326 ? 35.086 36.517 7.741 1.00 10.84 326 HIS A N 1
ATOM 2494 C CA . HIS A 1 326 ? 34.525 35.617 8.757 1.00 11.00 326 HIS A CA 1
ATOM 2495 C C . HIS A 1 326 ? 34.971 36.018 10.152 1.00 10.71 326 HIS A C 1
ATOM 2496 O O . HIS A 1 326 ? 36.138 36.441 10.351 1.00 10.56 326 HIS A O 1
ATOM 2503 N N . PHE A 1 327 ? 34.085 35.920 11.155 1.00 10.60 327 PHE A N 1
ATOM 2504 C CA . PHE A 1 327 ? 34.451 36.484 12.499 1.00 10.47 327 PHE A CA 1
ATOM 2505 C C . PHE A 1 327 ? 35.687 35.814 13.101 1.00 11.08 327 PHE A C 1
ATOM 2506 O O . PHE A 1 327 ? 36.439 36.476 13.762 1.00 10.88 327 PHE A O 1
ATOM 2514 N N . THR A 1 328 ? 35.931 34.557 12.770 1.00 11.73 328 THR A N 1
ATOM 2515 C CA . THR A 1 328 ? 37.099 33.815 13.309 1.00 12.53 328 THR A CA 1
ATOM 2516 C C . THR A 1 328 ? 38.406 34.435 12.804 1.00 12.62 328 THR A C 1
ATOM 2517 O O . THR A 1 328 ? 39.407 34.400 13.516 1.00 13.45 328 THR A O 1
ATOM 2521 N N . ASP A 1 329 ? 38.397 35.025 11.622 1.00 12.94 329 ASP A N 1
ATOM 2522 C CA . ASP A 1 329 ? 39.594 35.660 11.082 1.00 13.53 329 ASP A CA 1
ATOM 2523 C C . ASP A 1 329 ? 39.922 36.956 11.817 1.00 13.24 329 ASP A C 1
ATOM 2524 O O . ASP A 1 329 ? 41.045 37.441 11.707 1.00 13.20 329 ASP A O 1
ATOM 2529 N N . LEU A 1 330 ? 39.007 37.489 12.614 1.00 12.81 330 LEU A N 1
ATOM 2530 C CA . LEU A 1 330 ? 39.344 38.653 13.447 1.00 12.39 330 LEU A CA 1
ATOM 2531 C C . LEU A 1 330 ? 40.464 38.400 14.423 1.00 13.65 330 LEU A C 1
ATOM 2532 O O . LEU A 1 330 ? 41.174 39.323 14.772 1.00 13.64 330 LEU A O 1
ATOM 2537 N N . LEU A 1 331 ? 40.596 37.159 14.844 1.00 14.48 331 LEU A N 1
ATOM 2538 C CA . LEU A 1 331 ? 41.599 36.761 15.867 1.00 16.40 331 LEU A CA 1
ATOM 2539 C C . LEU A 1 331 ? 42.925 36.342 15.294 1.00 18.68 331 LEU A C 1
ATOM 2540 O O . LEU A 1 331 ? 43.857 35.993 16.075 1.00 22.59 331 LEU A O 1
ATOM 2545 N N . LYS A 1 332 ? 43.058 36.336 13.976 1.00 19.84 332 LYS A N 1
ATOM 2546 C CA . LYS A 1 332 ? 44.190 35.727 13.296 1.00 21.64 332 LYS A CA 1
ATOM 2547 C C . LYS A 1 332 ? 45.149 36.784 12.798 1.00 23.20 332 LYS A C 1
ATOM 2548 O O . LYS A 1 332 ? 44.777 37.960 12.564 1.00 22.44 332 LYS A O 1
ATOM 2554 N N . THR A 1 333 ? 46.413 36.360 12.623 1.00 25.36 333 THR A N 1
ATOM 2555 C CA . THR A 1 333 ? 47.384 37.241 11.973 1.00 27.78 333 THR A CA 1
ATOM 2556 C C . THR A 1 333 ? 46.978 37.450 10.525 1.00 29.06 333 THR A C 1
ATOM 2557 O O . THR A 1 333 ? 46.201 36.656 9.964 1.00 27.29 333 THR A O 1
ATOM 2561 N N . GLU A 1 334 ? 47.503 38.509 9.933 1.00 31.24 334 GLU A N 1
ATOM 2562 C CA . GLU A 1 334 ? 47.334 38.757 8.499 1.00 35.14 334 GLU A CA 1
ATOM 2563 C C . GLU A 1 334 ? 47.667 37.512 7.655 1.00 36.63 334 GLU A C 1
ATOM 2564 O O . GLU A 1 334 ? 46.938 37.191 6.721 1.00 36.96 334 GLU A O 1
ATOM 2570 N N . SER A 1 335 ? 48.746 36.805 8.006 1.00 37.97 335 SER A N 1
ATOM 2571 C CA . SER A 1 335 ? 49.115 35.525 7.324 1.00 40.55 335 SER A CA 1
ATOM 2572 C C . SER A 1 335 ? 48.028 34.447 7.353 1.00 39.91 335 SER A C 1
ATOM 2573 O O . SER A 1 335 ? 47.874 33.706 6.393 1.00 38.60 335 SER A O 1
ATOM 2576 N N . ASP A 1 336 ? 47.325 34.344 8.477 1.00 35.71 336 ASP A N 1
ATOM 2577 C CA . ASP A 1 336 ? 46.279 33.356 8.645 1.00 33.96 336 ASP A CA 1
ATOM 2578 C C . ASP A 1 336 ? 44.849 33.865 8.215 1.00 31.54 336 ASP A C 1
ATOM 2579 O O . ASP A 1 336 ? 43.925 33.051 8.285 1.00 32.71 336 ASP A O 1
ATOM 2584 N N . LYS A 1 337 ? 44.664 35.132 7.755 1.00 27.81 337 LYS A N 1
ATOM 2585 C CA . LYS A 1 337 ? 43.286 35.743 7.354 1.00 25.87 337 LYS A CA 1
ATOM 2586 C C . LYS A 1 337 ? 42.611 35.503 5.948 1.00 26.17 337 LYS A C 1
ATOM 2587 O O . LYS A 1 337 ? 42.228 36.475 5.149 1.00 26.87 337 LYS A O 1
ATOM 2593 N N . THR A 1 338 ? 42.280 34.262 5.763 1.00 22.36 338 THR A N 1
ATOM 2594 C CA . THR A 1 338 ? 41.968 33.777 4.451 1.00 21.78 338 THR A CA 1
ATOM 2595 C C . THR A 1 338 ? 40.640 34.282 3.876 1.00 18.81 338 THR A C 1
ATOM 2596 O O . THR A 1 338 ? 40.459 34.233 2.670 1.00 19.07 338 THR A O 1
ATOM 2600 N N . SER A 1 339 ? 39.716 34.772 4.701 1.00 16.59 339 SER A N 1
ATOM 2601 C CA . SER A 1 339 ? 38.371 35.120 4.228 1.00 15.76 339 SER A CA 1
ATOM 2602 C C . SER A 1 339 ? 38.170 36.583 3.843 1.00 15.06 339 SER A C 1
ATOM 2603 O O . SER A 1 339 ? 37.033 36.972 3.486 1.00 14.65 339 SER A O 1
ATOM 2606 N N . LEU A 1 340 ? 39.181 37.427 3.945 1.00 14.85 340 LEU A N 1
ATOM 2607 C CA A LEU A 1 340 ? 38.906 38.848 3.809 0.50 14.42 340 LEU A CA 1
ATOM 2608 C CA B LEU A 1 340 ? 38.964 38.867 3.794 0.50 14.51 340 LEU A CA 1
ATOM 2609 C C . LEU A 1 340 ? 38.578 39.202 2.365 1.00 14.55 340 LEU A C 1
ATOM 2610 O O . LEU A 1 340 ? 39.272 38.758 1.441 1.00 15.28 340 LEU A O 1
ATOM 2619 N N . LYS A 1 341 ? 37.493 39.971 2.168 1.00 14.20 341 LYS A N 1
ATOM 2620 C CA . LYS A 1 341 ? 37.053 40.400 0.862 1.00 14.66 341 LYS A CA 1
ATOM 2621 C C . LYS A 1 341 ? 36.783 41.887 0.923 1.00 13.96 341 LYS A C 1
ATOM 2622 O O . LYS A 1 341 ? 36.358 42.374 1.929 1.00 13.53 341 LYS A O 1
ATOM 2628 N N . ILE A 1 342 ? 36.981 42.587 -0.188 1.00 14.27 342 ILE A N 1
ATOM 2629 C CA . ILE A 1 342 ? 36.666 44.006 -0.258 1.00 13.57 342 ILE A CA 1
ATOM 2630 C C . ILE A 1 342 ? 35.307 44.206 -0.921 1.00 13.60 342 ILE A C 1
ATOM 2631 O O . ILE A 1 342 ? 35.066 43.740 -2.053 1.00 14.29 342 ILE A O 1
ATOM 2636 N N . LEU A 1 343 ? 34.409 44.827 -0.211 1.00 13.21 343 LEU A N 1
ATOM 2637 C CA . LEU A 1 343 ? 33.030 45.023 -0.710 1.00 13.89 343 LEU A CA 1
ATOM 2638 C C . LEU A 1 343 ? 32.730 46.396 -1.259 1.00 13.57 343 LEU A C 1
ATOM 2639 O O . LEU A 1 343 ? 31.738 46.556 -1.990 1.00 14.53 343 LEU A O 1
ATOM 2644 N N . PHE A 1 344 ? 33.556 47.364 -0.952 1.00 12.89 344 PHE A N 1
ATOM 2645 C CA . PHE A 1 344 ? 33.334 48.743 -1.392 1.00 12.36 344 PHE A CA 1
ATOM 2646 C C . PHE A 1 344 ? 34.677 49.414 -1.462 1.00 12.44 344 PHE A C 1
ATOM 2647 O O . PHE A 1 344 ? 35.426 49.368 -0.516 1.00 11.53 344 PHE A O 1
ATOM 2655 N N . THR A 1 345 ? 34.936 50.060 -2.594 1.00 12.97 345 THR A N 1
ATOM 2656 C CA . THR A 1 345 ? 36.187 50.769 -2.843 1.00 13.73 345 THR A CA 1
ATOM 2657 C C . THR A 1 345 ? 35.715 52.100 -3.401 1.00 13.62 345 THR A C 1
ATOM 2658 O O . THR A 1 345 ? 35.311 52.161 -4.533 1.00 14.59 345 THR A O 1
ATOM 2662 N N . PRO A 1 346 ? 35.751 53.153 -2.605 1.00 13.12 346 PRO A N 1
ATOM 2663 C CA . PRO A 1 346 ? 35.116 54.385 -3.091 1.00 13.27 346 PRO A CA 1
ATOM 2664 C C . PRO A 1 346 ? 35.851 55.011 -4.223 1.00 14.13 346 PRO A C 1
ATOM 2665 O O . PRO A 1 346 ? 37.068 55.212 -4.114 1.00 15.03 346 PRO A O 1
ATOM 2669 N N . THR A 1 347 ? 35.118 55.415 -5.255 1.00 14.38 347 THR A N 1
ATOM 2670 C CA . THR A 1 347 ? 35.647 56.370 -6.236 1.00 15.38 347 THR A CA 1
ATOM 2671 C C . THR A 1 347 ? 35.670 57.784 -5.626 1.00 15.24 347 THR A C 1
ATOM 2672 O O . THR A 1 347 ? 35.245 58.034 -4.512 1.00 14.69 347 THR A O 1
ATOM 2676 N N . ALA A 1 348 ? 36.192 58.729 -6.396 1.00 16.42 348 ALA A N 1
ATOM 2677 C CA . ALA A 1 348 ? 36.495 60.030 -5.881 1.00 16.61 348 ALA A CA 1
ATOM 2678 C C . ALA A 1 348 ? 35.416 60.751 -5.056 1.00 15.74 348 ALA A C 1
ATOM 2679 O O . ALA A 1 348 ? 35.718 61.355 -4.021 1.00 16.33 348 ALA A O 1
ATOM 2681 N N . ASN A 1 349 ? 34.174 60.696 -5.517 1.00 15.22 349 ASN A N 1
ATOM 2682 C CA . ASN A 1 349 ? 33.079 61.405 -4.860 1.00 14.47 349 ASN A CA 1
ATOM 2683 C C . ASN A 1 349 ? 32.227 60.494 -3.943 1.00 12.84 349 ASN A C 1
ATOM 2684 O O . ASN A 1 349 ? 31.172 60.909 -3.472 1.00 12.06 349 ASN A O 1
ATOM 2689 N N . GLU A 1 350 ? 32.671 59.271 -3.728 1.00 12.29 350 GLU A N 1
ATOM 2690 C CA . GLU A 1 350 ? 31.876 58.292 -2.953 1.00 11.59 350 GLU A CA 1
ATOM 2691 C C . GLU A 1 350 ? 32.317 58.197 -1.505 1.00 11.09 350 GLU A C 1
ATOM 2692 O O . GLU A 1 350 ? 33.526 58.390 -1.167 1.00 11.33 350 GLU A O 1
ATOM 2698 N N . VAL A 1 351 ? 31.350 57.869 -0.660 1.00 10.42 351 VAL A N 1
ATOM 2699 C CA . VAL A 1 351 ? 31.632 57.575 0.742 1.00 9.83 351 VAL A CA 1
ATOM 2700 C C . VAL A 1 351 ? 30.664 56.499 1.262 1.00 9.36 351 VAL A C 1
ATOM 2701 O O . VAL A 1 351 ? 29.510 56.449 0.870 1.00 9.38 351 VAL A O 1
ATOM 2705 N N . PHE A 1 352 ? 31.159 55.648 2.146 1.00 8.72 352 PHE A N 1
ATOM 2706 C CA . PHE A 1 352 ? 30.318 54.753 2.891 1.00 8.38 352 PHE A CA 1
ATOM 2707 C C . PHE A 1 352 ? 29.343 55.422 3.862 1.00 8.33 352 PHE A C 1
ATOM 2708 O O . PHE A 1 352 ? 29.689 56.391 4.570 1.00 8.56 352 PHE A O 1
ATOM 2716 N N . ASN A 1 353 ? 28.093 54.952 3.918 1.00 8.16 353 ASN A N 1
ATOM 2717 C CA . ASN A 1 353 ? 27.157 55.418 4.893 1.00 8.09 353 ASN A CA 1
ATOM 2718 C C . ASN A 1 353 ? 26.876 54.362 5.988 1.00 7.74 353 ASN A C 1
ATOM 2719 O O . ASN A 1 353 ? 27.292 54.527 7.160 1.00 7.41 353 ASN A O 1
ATOM 2724 N N . PHE A 1 354 ? 26.199 53.289 5.620 1.00 7.96 354 PHE A N 1
ATOM 2725 C CA . PHE A 1 354 ? 25.891 52.241 6.570 1.00 7.93 354 PHE A CA 1
ATOM 2726 C C . PHE A 1 354 ? 25.658 50.895 5.907 1.00 8.20 354 PHE A C 1
ATOM 2727 O O . PHE A 1 354 ? 25.369 50.814 4.710 1.00 8.16 354 PHE A O 1
ATOM 2735 N N . ILE A 1 355 ? 25.763 49.856 6.742 1.00 8.40 355 ILE A N 1
ATOM 2736 C CA . ILE A 1 355 ? 25.242 48.492 6.440 1.00 9.20 355 ILE A CA 1
ATOM 2737 C C . ILE A 1 355 ? 23.988 48.244 7.286 1.00 9.07 355 ILE A C 1
ATOM 2738 O O . ILE A 1 355 ? 23.925 48.650 8.447 1.00 9.45 355 ILE A O 1
ATOM 2743 N N . SER A 1 356 ? 22.980 47.568 6.716 1.00 9.17 356 SER A N 1
ATOM 2744 C CA . SER A 1 356 ? 21.831 47.140 7.514 1.00 9.48 356 SER A CA 1
ATOM 2745 C C . SER A 1 356 ? 21.469 45.760 6.975 1.00 9.57 356 SER A C 1
ATOM 2746 O O . SER A 1 356 ? 21.633 45.501 5.772 1.00 9.74 356 SER A O 1
ATOM 2749 N N . THR A 1 357 ? 20.983 44.900 7.841 1.00 9.64 357 THR A N 1
ATOM 2750 C CA . THR A 1 357 ? 20.843 43.508 7.468 1.00 10.67 357 THR A CA 1
ATOM 2751 C C . THR A 1 357 ? 19.399 43.048 7.671 1.00 10.49 357 THR A C 1
ATOM 2752 O O . THR A 1 357 ? 18.750 43.485 8.648 1.00 10.15 357 THR A O 1
ATOM 2756 N N . THR A 1 358 ? 18.926 42.193 6.753 1.00 10.70 358 THR A N 1
ATOM 2757 C CA . THR A 1 358 ? 17.683 41.428 6.900 1.00 10.86 358 THR A CA 1
ATOM 2758 C C . THR A 1 358 ? 18.040 39.950 6.975 1.00 11.38 358 THR A C 1
ATOM 2759 O O . THR A 1 358 ? 19.221 39.562 6.881 1.00 10.99 358 THR A O 1
ATOM 2763 N N . LYS A 1 359 ? 17.022 39.129 7.142 1.00 11.93 359 LYS A N 1
ATOM 2764 C CA A LYS A 1 359 ? 17.232 37.666 7.211 0.50 12.36 359 LYS A CA 1
ATOM 2765 C CA B LYS A 1 359 ? 17.278 37.673 7.240 0.50 12.34 359 LYS A CA 1
ATOM 2766 C C . LYS A 1 359 ? 18.098 37.148 6.072 1.00 12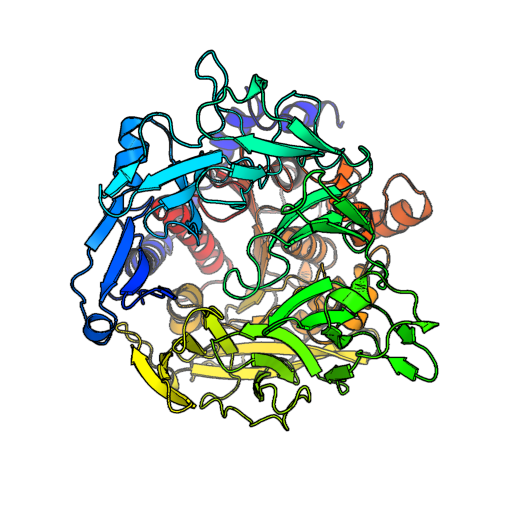.50 359 LYS A C 1
ATOM 2767 O O . LYS A 1 359 ? 18.919 36.243 6.258 1.00 12.62 359 LYS A O 1
ATOM 2778 N N . ASP A 1 360 ? 17.859 37.657 4.857 1.00 12.52 360 ASP A N 1
ATOM 2779 C CA . ASP A 1 360 ? 18.513 37.101 3.693 1.00 12.83 360 ASP A CA 1
ATOM 2780 C C . ASP A 1 360 ? 19.170 38.152 2.773 1.00 12.43 360 ASP A C 1
ATOM 2781 O O . ASP A 1 360 ? 19.645 37.811 1.711 1.00 12.59 360 ASP A O 1
ATOM 2786 N N . ARG A 1 361 ? 19.282 39.407 3.216 1.00 11.91 361 ARG A N 1
ATOM 2787 C CA . ARG A 1 361 ? 19.965 40.419 2.415 1.00 11.75 361 ARG A CA 1
ATOM 2788 C C . ARG A 1 361 ? 20.805 41.355 3.291 1.00 11.42 361 ARG A C 1
ATOM 2789 O O . ARG A 1 361 ? 20.424 41.662 4.428 1.00 11.82 361 ARG A O 1
ATOM 2797 N N . VAL A 1 362 ? 21.879 41.862 2.702 1.00 10.85 362 VAL A N 1
ATOM 2798 C CA . VAL A 1 362 ? 22.659 42.945 3.276 1.00 10.36 362 VAL A CA 1
ATOM 2799 C C . VAL A 1 362 ? 22.421 44.173 2.384 1.00 10.00 362 VAL A C 1
ATOM 2800 O O . VAL A 1 362 ? 22.486 44.063 1.163 1.00 10.19 362 VAL A O 1
ATOM 2804 N N . PHE A 1 363 ? 22.106 45.307 2.996 1.00 9.31 363 PHE A N 1
ATOM 2805 C CA . PHE A 1 363 ? 21.954 46.577 2.325 1.00 9.09 363 PHE A CA 1
ATOM 2806 C C . PHE A 1 363 ? 23.188 47.432 2.590 1.00 8.71 363 PHE A C 1
ATOM 2807 O O . PHE A 1 363 ? 23.604 47.597 3.757 1.00 8.53 363 PHE A O 1
ATOM 2815 N N . LEU A 1 364 ? 23.797 47.915 1.517 1.00 8.65 364 LEU A N 1
ATOM 2816 C CA . LEU A 1 364 ? 24.943 48.752 1.576 1.00 8.56 364 LEU A CA 1
ATOM 2817 C C . LEU A 1 364 ? 24.495 50.106 1.068 1.00 8.58 364 LEU A C 1
ATOM 2818 O O . LEU A 1 364 ? 24.224 50.277 -0.118 1.00 8.59 364 LEU A O 1
ATOM 2823 N N . ALA A 1 365 ? 24.472 51.049 1.994 1.00 8.11 365 ALA A N 1
ATOM 2824 C CA . ALA A 1 365 ? 24.082 52.411 1.714 1.00 8.14 365 ALA A CA 1
ATOM 2825 C C . ALA A 1 365 ? 25.330 53.274 1.643 1.00 8.16 365 ALA A C 1
ATOM 2826 O O . ALA A 1 365 ? 26.205 53.232 2.532 1.00 7.93 365 ALA A O 1
ATOM 2828 N N . THR A 1 366 ? 25.449 54.047 0.585 1.00 8.42 366 THR A N 1
ATOM 2829 C CA . THR A 1 366 ? 26.565 54.978 0.355 1.00 8.77 366 THR A CA 1
ATOM 2830 C C . THR A 1 366 ? 26.047 56.347 -0.101 1.00 9.07 366 THR A C 1
ATOM 2831 O O . THR A 1 366 ? 24.854 56.538 -0.267 1.00 9.08 366 THR A O 1
ATOM 2835 N N . TYR A 1 367 ? 26.951 57.314 -0.271 1.00 9.52 367 TYR A N 1
ATOM 2836 C CA . TYR A 1 367 ? 26.679 58.537 -1.019 1.00 10.05 367 TYR A CA 1
ATOM 2837 C C . TYR A 1 367 ? 27.669 58.654 -2.170 1.00 10.66 367 TYR A C 1
ATOM 2838 O O . TYR A 1 367 ? 28.838 58.263 -2.075 1.00 10.34 367 TYR A O 1
ATOM 2847 N N . ASP A 1 368 ? 27.176 59.172 -3.270 1.00 11.34 368 ASP A N 1
ATOM 2848 C CA . ASP A 1 368 ? 27.992 59.599 -4.393 1.00 12.60 368 ASP A CA 1
ATOM 2849 C C . ASP A 1 368 ? 27.694 61.091 -4.591 1.00 12.73 368 ASP A C 1
ATOM 2850 O O . ASP A 1 368 ? 26.569 61.452 -4.963 1.00 12.68 368 ASP A O 1
ATOM 2855 N N . ASN A 1 369 ? 28.668 61.953 -4.299 1.00 12.97 369 ASN A N 1
ATOM 2856 C CA . ASN A 1 369 ? 28.441 63.385 -4.305 1.00 13.72 369 ASN A CA 1
ATOM 2857 C C . ASN A 1 369 ? 27.245 63.775 -3.432 1.00 12.74 369 ASN A C 1
ATOM 2858 O O . ASN A 1 369 ? 26.447 64.630 -3.760 1.00 12.83 369 ASN A O 1
ATOM 2863 N N . VAL A 1 370 ? 27.199 63.178 -2.241 1.00 12.24 370 VAL A N 1
ATOM 2864 C CA . VAL A 1 370 ? 26.182 63.481 -1.201 1.00 11.56 370 VAL A CA 1
ATOM 2865 C C . VAL A 1 370 ? 24.772 63.204 -1.685 1.00 11.35 370 VAL A C 1
ATOM 2866 O O . VAL A 1 370 ? 23.833 63.810 -1.214 1.00 11.51 370 VAL A O 1
ATOM 2870 N N . VAL A 1 371 ? 24.648 62.238 -2.599 1.00 10.91 371 VAL A N 1
ATOM 2871 C CA . VAL A 1 371 ? 23.368 61.677 -3.024 1.00 10.76 371 VAL A CA 1
ATOM 2872 C C . VAL A 1 371 ? 23.348 60.167 -2.641 1.00 10.33 371 VAL A C 1
ATOM 2873 O O . VAL A 1 371 ? 24.270 59.412 -2.973 1.00 10.16 371 VAL A O 1
ATOM 2877 N N . ALA A 1 372 ? 22.316 59.748 -1.940 1.00 10.27 372 ALA A N 1
ATOM 2878 C CA . ALA A 1 372 ? 22.248 58.357 -1.474 1.00 9.94 372 ALA A CA 1
ATOM 2879 C C . ALA A 1 372 ? 22.153 57.338 -2.626 1.00 10.24 372 ALA A C 1
ATOM 2880 O O . ALA A 1 372 ? 21.444 57.563 -3.630 1.00 10.50 372 ALA A O 1
ATOM 2882 N N . LYS A 1 373 ? 22.890 56.259 -2.436 1.00 10.00 373 LYS A N 1
ATOM 2883 C CA . LYS A 1 373 ? 22.907 55.109 -3.359 1.00 10.37 373 LYS A CA 1
ATOM 2884 C C . LYS A 1 373 ? 22.872 53.863 -2.510 1.00 9.98 373 LYS A C 1
ATOM 2885 O O . LYS A 1 373 ? 23.568 53.784 -1.487 1.00 9.54 373 LYS A O 1
ATOM 2891 N N . VAL A 1 374 ? 22.124 52.866 -2.967 1.00 9.91 374 VAL A N 1
ATOM 2892 C CA . VAL A 1 374 ? 21.955 51.631 -2.228 1.00 9.40 374 VAL A CA 1
ATOM 2893 C C . VAL A 1 374 ? 22.025 50.402 -3.151 1.00 9.56 374 VAL A C 1
ATOM 2894 O O . VAL A 1 374 ? 21.480 50.390 -4.243 1.00 9.64 374 VAL A O 1
ATOM 2898 N N . VAL A 1 375 ? 22.664 49.354 -2.662 1.00 9.23 375 VAL A N 1
ATOM 2899 C CA . VAL A 1 375 ? 22.667 48.038 -3.290 1.00 9.47 375 VAL A CA 1
ATOM 2900 C C . VAL A 1 375 ? 22.384 46.998 -2.199 1.00 9.32 375 VAL A C 1
ATOM 2901 O O . VAL A 1 375 ? 22.529 47.249 -1.031 1.00 8.69 375 VAL A O 1
ATOM 2905 N N . THR A 1 376 ? 21.875 45.854 -2.656 1.00 9.85 376 THR A N 1
ATOM 2906 C CA . THR A 1 376 ? 21.675 44.684 -1.825 1.00 9.85 376 THR A CA 1
ATOM 2907 C C . THR A 1 376 ? 22.447 43.507 -2.380 1.00 10.36 376 THR A C 1
ATOM 2908 O O . THR A 1 376 ? 22.656 43.370 -3.571 1.00 10.60 376 THR A O 1
ATOM 2912 N N . PHE A 1 377 ? 22.851 42.605 -1.461 1.00 10.47 377 PHE A N 1
ATOM 2913 C CA . PHE A 1 377 ? 23.516 41.347 -1.830 1.00 11.19 377 PHE A CA 1
ATOM 2914 C C . PHE A 1 377 ? 23.333 40.347 -0.712 1.00 11.17 377 PHE A C 1
ATOM 2915 O O . PHE A 1 377 ? 22.707 40.661 0.304 1.00 10.68 377 PHE A O 1
ATOM 2923 N N . THR A 1 378 ? 23.778 39.122 -0.960 1.00 11.72 378 THR A N 1
ATOM 2924 C CA . THR A 1 378 ? 23.724 38.072 0.003 1.00 12.17 378 THR A CA 1
ATOM 2925 C C . THR A 1 378 ? 24.940 37.159 -0.097 1.00 13.29 378 THR A C 1
ATOM 2926 O O . THR A 1 378 ? 25.916 37.493 -0.742 1.00 12.70 378 THR A O 1
ATOM 2930 N N . LEU A 1 379 ? 24.878 36.029 0.602 1.00 14.94 379 LEU A N 1
ATOM 2931 C CA . LEU A 1 379 ? 25.844 34.943 0.469 1.00 17.53 379 LEU A CA 1
ATOM 2932 C C . LEU A 1 379 ? 25.234 33.761 -0.220 1.00 20.52 379 LEU A C 1
ATOM 2933 O O . LEU A 1 379 ? 24.106 33.379 0.084 1.00 20.90 379 LEU A O 1
ATOM 2938 N N . GLU A 1 380 ? 26.003 33.206 -1.158 1.00 22.63 380 GLU A N 1
ATOM 2939 C CA . GLU A 1 380 ? 25.635 31.987 -1.880 1.00 27.04 380 GLU A CA 1
ATOM 2940 C C . GLU A 1 380 ? 26.881 31.148 -1.905 1.00 29.62 380 GLU A C 1
ATOM 2941 O O . GLU A 1 380 ? 27.909 31.571 -2.454 1.00 29.44 380 GLU A O 1
ATOM 2947 N N . ASN A 1 381 ? 26.828 29.971 -1.297 1.00 32.49 381 ASN A N 1
ATOM 2948 C CA . ASN A 1 381 ? 27.975 29.077 -1.337 1.00 34.84 381 ASN A CA 1
ATOM 2949 C C . ASN A 1 381 ? 29.195 29.737 -0.713 1.00 33.42 381 ASN A C 1
ATOM 2950 O O . ASN A 1 381 ? 30.286 29.693 -1.279 1.00 34.37 381 ASN A O 1
ATOM 2952 N N . GLU A 1 382 ? 28.999 30.380 0.435 1.00 31.99 382 GLU A N 1
ATOM 2953 C CA . GLU A 1 382 ? 30.042 31.116 1.113 1.00 31.70 382 GLU A CA 1
ATOM 2954 C C . GLU A 1 382 ? 30.744 32.182 0.236 1.00 28.56 382 GLU A C 1
ATOM 2955 O O . GLU A 1 382 ? 31.849 32.621 0.573 1.00 30.11 382 GLU A O 1
ATOM 2961 N N . GLN A 1 383 ? 30.114 32.627 -0.856 1.00 25.02 383 GLN A N 1
ATOM 2962 C CA . GLN A 1 383 ? 30.652 33.797 -1.594 1.00 22.95 383 GLN A CA 1
ATOM 2963 C C . GLN A 1 383 ? 29.626 34.929 -1.615 1.00 19.24 383 GLN A C 1
ATOM 2964 O O . GLN A 1 383 ? 28.434 34.671 -1.682 1.00 18.41 383 GLN A O 1
ATOM 2970 N N . TRP A 1 384 ? 30.121 36.155 -1.586 1.00 16.36 384 TRP A N 1
ATOM 2971 C CA . TRP A 1 384 ? 29.258 37.336 -1.744 1.00 15.12 384 TRP A CA 1
ATOM 2972 C C . TRP A 1 384 ? 28.690 37.458 -3.140 1.00 15.49 384 TRP A C 1
ATOM 2973 O O . TRP A 1 384 ? 29.423 37.408 -4.126 1.00 16.60 384 TRP A O 1
ATOM 2984 N N . THR A 1 385 ? 27.388 37.603 -3.234 1.00 14.90 385 THR A N 1
ATOM 2985 C CA . THR A 1 385 ? 26.756 37.657 -4.570 1.00 15.09 385 THR A CA 1
ATOM 2986 C C . THR A 1 385 ? 26.958 39.037 -5.202 1.00 15.17 385 THR A C 1
ATOM 2987 O O . THR A 1 385 ? 27.344 40.017 -4.528 1.00 14.35 385 THR A O 1
ATOM 2991 N N . LYS A 1 386 ? 26.752 39.105 -6.522 1.00 16.05 386 LYS A N 1
ATOM 2992 C CA . LYS A 1 386 ? 26.860 40.366 -7.231 1.00 16.43 386 LYS A CA 1
ATOM 2993 C C . LYS A 1 386 ? 25.737 41.261 -6.731 1.00 15.87 386 LYS A C 1
ATOM 2994 O O . LYS A 1 386 ? 24.581 40.844 -6.759 1.00 16.28 386 LYS A O 1
ATOM 3000 N N . PRO A 1 387 ? 26.054 42.464 -6.285 1.00 15.31 387 PRO A N 1
ATOM 3001 C CA . PRO A 1 387 ? 25.007 43.358 -5.758 1.00 15.03 387 PRO A CA 1
ATOM 3002 C C . PRO A 1 387 ? 23.959 43.780 -6.799 1.00 14.76 387 PRO A C 1
ATOM 3003 O O . PRO A 1 387 ? 24.239 43.753 -8.000 1.00 16.93 387 PRO A O 1
ATOM 3007 N N . VAL A 1 388 ? 22.753 44.013 -6.314 1.00 13.54 388 VAL A N 1
ATOM 3008 C CA . VAL A 1 388 ? 21.622 44.492 -7.145 1.00 13.30 388 VAL A CA 1
ATOM 3009 C C . VAL A 1 388 ? 21.356 45.949 -6.712 1.00 12.80 388 VAL A C 1
ATOM 3010 O O . VAL A 1 388 ? 21.186 46.230 -5.512 1.00 11.92 388 VAL A O 1
ATOM 3014 N N . VAL A 1 389 ? 21.323 46.866 -7.677 1.00 12.73 389 VAL A N 1
ATOM 3015 C CA . VAL A 1 389 ? 21.023 48.253 -7.371 1.00 12.65 389 VAL A CA 1
ATOM 3016 C C . VAL A 1 389 ? 19.576 48.392 -6.877 1.00 12.64 389 VAL A C 1
ATOM 3017 O O . VAL A 1 389 ? 18.638 47.889 -7.528 1.00 12.78 389 VAL A O 1
ATOM 3021 N N . LEU A 1 390 ? 19.382 49.137 -5.786 1.00 12.26 390 LEU A N 1
ATOM 3022 C CA . LEU A 1 390 ? 18.038 49.498 -5.350 1.00 12.99 390 LEU A CA 1
ATOM 3023 C C . LEU A 1 390 ? 17.774 50.943 -5.785 1.00 13.63 390 LEU A C 1
ATOM 3024 O O . LEU A 1 390 ? 18.353 51.877 -5.206 1.00 13.58 390 LEU A O 1
ATOM 3029 N N . LYS A 1 391 ? 16.945 51.111 -6.814 1.00 14.88 391 LYS A N 1
ATOM 3030 C CA . LYS A 1 391 ? 16.753 52.427 -7.442 1.00 16.01 391 LYS A CA 1
ATOM 3031 C C . LYS A 1 391 ? 15.943 53.292 -6.475 1.00 16.43 391 LYS A C 1
ATOM 3032 O O . LYS A 1 391 ? 14.951 52.825 -5.903 1.00 17.88 391 LYS A O 1
ATOM 3034 N N . LEU A 1 392 ? 16.425 54.479 -6.180 1.00 16.84 392 LEU A N 1
ATOM 3035 C CA . LEU A 1 392 ? 15.728 55.389 -5.269 1.00 16.90 392 LEU A CA 1
ATOM 3036 C C . LEU A 1 392 ? 14.920 56.441 -6.057 1.00 19.02 392 LEU A C 1
ATOM 3037 O O . LEU A 1 392 ? 15.523 57.264 -6.684 1.00 20.30 392 LEU A O 1
ATOM 3042 N N . PRO A 1 393 ? 13.589 56.424 -5.975 1.00 20.02 393 PRO A N 1
ATOM 3043 C CA . PRO A 1 393 ? 12.837 57.311 -6.867 1.00 21.85 393 PRO A CA 1
ATOM 3044 C C . PRO A 1 393 ? 12.623 58.711 -6.355 1.00 23.13 393 PRO A C 1
ATOM 3045 O O . PRO A 1 393 ? 11.515 59.272 -6.487 1.00 24.46 393 PRO A O 1
ATOM 3049 N N . TYR A 1 394 ? 13.686 59.305 -5.812 1.00 21.52 394 TYR A N 1
ATOM 3050 C CA . TYR A 1 394 ? 13.741 60.734 -5.527 1.00 20.99 394 TYR A CA 1
ATOM 3051 C C . TYR A 1 394 ? 15.026 61.346 -6.188 1.00 21.08 394 TYR A C 1
ATOM 3052 O O . TYR A 1 394 ? 16.097 60.691 -6.231 1.00 19.98 394 TYR A O 1
ATOM 3061 N N . GLN A 1 395 ? 14.962 62.583 -6.683 1.00 21.56 395 GLN A N 1
ATOM 3062 C CA . GLN A 1 395 ? 16.193 63.342 -6.971 1.00 22.36 395 GLN A CA 1
ATOM 3063 C C . GLN A 1 395 ? 16.887 63.735 -5.666 1.00 19.12 395 GLN A C 1
ATOM 3064 O O . GLN A 1 395 ? 16.223 63.989 -4.670 1.00 18.18 395 GLN A O 1
ATOM 3070 N N . ASN A 1 396 ? 18.213 63.813 -5.663 1.00 17.13 396 ASN A N 1
ATOM 3071 C CA . ASN A 1 396 ? 18.930 64.159 -4.423 1.00 15.70 396 ASN A CA 1
ATOM 3072 C C . ASN A 1 396 ? 18.470 63.310 -3.210 1.00 14.01 396 ASN A C 1
ATOM 3073 O O . ASN A 1 396 ? 18.372 63.760 -2.071 1.00 12.60 396 ASN A O 1
ATOM 3078 N N . ALA A 1 397 ? 18.298 62.036 -3.472 1.00 13.13 397 ALA A N 1
ATOM 3079 C CA . ALA A 1 397 ? 17.759 61.096 -2.494 1.00 12.29 397 ALA A CA 1
ATOM 3080 C C . ALA A 1 397 ? 18.615 60.988 -1.225 1.00 11.70 397 ALA A C 1
ATOM 3081 O O . ALA A 1 397 ? 19.843 61.071 -1.275 1.00 11.15 397 ALA A O 1
ATOM 3083 N N . ILE A 1 398 ? 17.920 60.891 -0.089 1.00 11.05 398 ILE A N 1
ATOM 3084 C CA . ILE A 1 398 ? 18.491 60.574 1.192 1.00 10.67 398 ILE A CA 1
ATOM 3085 C C . ILE A 1 398 ? 17.720 59.367 1.708 1.00 10.38 398 ILE A C 1
ATOM 3086 O O . ILE A 1 398 ? 16.483 59.395 1.732 1.00 10.93 398 ILE A O 1
ATOM 3091 N N . PHE A 1 399 ? 18.469 58.344 2.110 1.00 9.75 399 PHE A N 1
ATOM 3092 C CA . PHE A 1 399 ? 18.024 56.995 2.443 1.00 9.55 399 PHE A CA 1
ATOM 3093 C C . PHE A 1 399 ? 18.238 56.653 3.898 1.00 9.50 399 PHE A C 1
ATOM 3094 O O . PHE A 1 399 ? 19.285 56.931 4.473 1.00 9.26 399 PHE A O 1
ATOM 3102 N N . GLY A 1 400 ? 17.238 56.000 4.490 1.00 9.63 400 GLY A N 1
ATOM 3103 C CA . GLY A 1 400 ? 17.369 55.449 5.806 1.00 9.52 400 GLY A CA 1
ATOM 3104 C C . GLY A 1 400 ? 16.583 54.183 5.927 1.00 9.73 400 GLY A C 1
ATOM 3105 O O . GLY A 1 400 ? 15.688 53.891 5.081 1.00 9.95 400 GLY A O 1
ATOM 3106 N N . MET A 1 401 ? 16.914 53.403 6.951 1.00 9.88 401 MET A N 1
ATOM 3107 C CA . MET A 1 401 ? 16.131 52.176 7.161 1.00 10.18 401 MET A CA 1
ATOM 3108 C C . MET A 1 401 ? 16.319 51.608 8.568 1.00 10.06 401 MET A C 1
ATOM 3109 O O . MET A 1 401 ? 17.279 51.930 9.227 1.00 10.42 401 MET A O 1
ATOM 3114 N N . SER A 1 402 ? 15.356 50.763 8.949 1.00 10.98 402 SER A N 1
ATOM 3115 C CA . SER A 1 402 ? 15.444 49.959 10.184 1.00 11.22 402 SER A CA 1
ATOM 3116 C C . SER A 1 402 ? 15.260 48.504 9.767 1.00 11.13 402 SER A C 1
ATOM 3117 O O . SER A 1 402 ? 14.416 48.191 8.936 1.00 11.63 402 SER A O 1
ATOM 3120 N N . SER A 1 403 ? 16.086 47.616 10.322 1.00 10.70 403 SER A N 1
ATOM 3121 C CA . SER A 1 403 ? 15.981 46.188 9.976 1.00 10.81 403 SER A CA 1
ATOM 3122 C C . SER A 1 403 ? 16.777 45.382 10.970 1.00 11.12 403 SER A C 1
ATOM 3123 O O . SER A 1 403 ? 17.612 45.940 11.708 1.00 11.50 403 SER A O 1
ATOM 3126 N N . TYR A 1 404 ? 16.489 44.097 10.956 1.00 11.43 404 TYR A N 1
ATOM 3127 C CA . TYR A 1 404 ? 17.221 43.095 11.782 1.00 12.09 404 TYR A CA 1
ATOM 3128 C C . TYR A 1 404 ? 17.399 41.829 10.989 1.00 11.43 404 TYR A C 1
ATOM 3129 O O . TYR A 1 404 ? 16.547 41.425 10.190 1.00 11.00 404 TYR A O 1
ATOM 3138 N N . GLU A 1 405 ? 18.514 41.160 11.195 1.00 10.83 405 GLU A N 1
ATOM 3139 C CA . GLU A 1 405 ? 18.724 39.887 10.509 1.00 11.24 405 GLU A CA 1
ATOM 3140 C C . GLU A 1 405 ? 17.644 38.877 10.916 1.00 12.16 405 GLU A C 1
ATOM 3141 O O . GLU A 1 405 ? 17.413 37.928 10.193 1.00 12.99 405 GLU A O 1
ATOM 3147 N N . GLU A 1 406 ? 17.015 39.046 12.065 1.00 12.97 406 GLU A N 1
ATOM 3148 C CA . GLU A 1 406 ? 15.958 38.117 12.484 1.00 14.62 406 GLU A CA 1
ATOM 3149 C C . GLU A 1 406 ? 14.717 38.242 11.563 1.00 14.48 406 GLU A C 1
ATOM 3150 O O . GLU A 1 406 ? 13.955 37.297 11.421 1.00 16.08 406 GLU A O 1
ATOM 3156 N N . GLU A 1 407 ? 14.526 39.394 10.947 1.00 14.11 407 GLU A N 1
ATOM 3157 C CA . GLU A 1 407 ? 13.313 39.722 10.208 1.00 14.63 407 GLU A CA 1
ATOM 3158 C C . GLU A 1 407 ? 13.568 39.722 8.686 1.00 14.03 407 GLU A C 1
ATOM 3159 O O . GLU A 1 407 ? 14.540 40.317 8.188 1.00 12.88 407 GLU A O 1
ATOM 3165 N N . GLU A 1 408 ? 12.663 39.099 7.925 1.00 15.71 408 GLU A N 1
ATOM 3166 C CA . GLU A 1 408 ? 12.666 39.216 6.462 1.00 16.15 408 GLU A CA 1
ATOM 3167 C C . GLU A 1 408 ? 12.272 40.622 5.952 1.00 15.79 408 GLU A C 1
ATOM 3168 O O . GLU A 1 408 ? 12.796 41.036 4.960 1.00 15.74 408 GLU A O 1
ATOM 3174 N N . GLU A 1 409 ? 11.349 41.285 6.639 1.00 14.84 409 GLU A N 1
ATOM 3175 C CA . GLU A 1 409 ? 10.836 42.591 6.249 1.00 14.88 409 GLU A CA 1
ATOM 3176 C C . GLU A 1 409 ? 11.527 43.721 7.007 1.00 13.38 409 GLU A C 1
ATOM 3177 O O . GLU A 1 409 ? 12.052 43.554 8.095 1.00 12.33 409 GLU A O 1
ATOM 3183 N N . ALA A 1 410 ? 11.481 44.903 6.421 1.00 12.28 410 ALA A N 1
ATOM 3184 C CA . ALA A 1 410 ? 12.199 46.074 6.929 1.00 11.67 410 ALA A CA 1
ATOM 3185 C C . ALA A 1 410 ? 11.424 47.331 6.495 1.00 11.59 410 ALA A C 1
ATOM 3186 O O . ALA A 1 410 ? 10.634 47.262 5.559 1.00 12.14 410 ALA A O 1
ATOM 3188 N N . LEU A 1 411 ? 11.660 48.429 7.176 1.00 10.82 411 LEU A N 1
ATOM 3189 C CA . LEU A 1 411 ? 11.092 49.733 6.807 1.00 10.72 411 LEU A CA 1
ATOM 3190 C C . LEU A 1 411 ? 12.158 50.661 6.306 1.00 10.33 411 LEU A C 1
ATOM 3191 O O . LEU A 1 411 ? 13.193 50.872 6.981 1.00 10.33 411 LEU A O 1
ATOM 3196 N N . ILE A 1 412 ? 11.911 51.220 5.132 1.00 10.30 412 ILE A N 1
ATOM 3197 C CA . ILE A 1 412 ? 12.873 52.068 4.415 1.00 10.22 412 ILE A CA 1
ATOM 3198 C C . ILE A 1 412 ? 12.267 53.467 4.371 1.00 10.25 412 ILE A C 1
ATOM 3199 O O . ILE A 1 412 ? 11.062 53.582 4.138 1.00 9.88 412 ILE A O 1
ATOM 3204 N N . THR A 1 413 ? 13.088 54.501 4.559 1.00 9.94 413 THR A N 1
ATOM 3205 C CA . THR A 1 413 ? 12.647 55.848 4.210 1.00 10.52 413 THR A CA 1
ATOM 3206 C C . THR A 1 413 ? 13.442 56.380 3.025 1.00 10.61 413 THR A C 1
ATOM 3207 O O . THR A 1 413 ? 14.668 56.144 2.941 1.00 10.75 413 THR A O 1
ATOM 3211 N N . ILE A 1 414 ? 12.791 57.145 2.143 1.00 10.64 414 ILE A N 1
ATOM 3212 C CA . ILE A 1 414 ? 13.482 57.903 1.099 1.00 10.63 414 ILE A CA 1
ATOM 3213 C C . ILE A 1 414 ? 12.848 59.302 1.121 1.00 11.17 414 ILE A C 1
ATOM 3214 O O . ILE A 1 414 ? 11.607 59.448 1.272 1.00 11.82 414 ILE A O 1
ATOM 3219 N N . GLU A 1 415 ? 13.692 60.305 0.973 1.00 11.20 415 GLU A N 1
ATOM 3220 C CA . GLU A 1 415 ? 13.288 61.709 1.039 1.00 11.61 415 GLU A CA 1
ATOM 3221 C C . GLU A 1 415 ? 14.311 62.557 0.297 1.00 11.74 415 GLU A C 1
ATOM 3222 O O . GLU A 1 415 ? 15.373 62.061 -0.152 1.00 11.25 415 GLU A O 1
ATOM 3228 N N . ASN A 1 416 ? 13.991 63.859 0.177 1.00 12.05 416 ASN A N 1
ATOM 3229 C CA . ASN A 1 416 ? 15.014 64.830 -0.157 1.00 11.97 416 ASN A CA 1
ATOM 3230 C C . ASN A 1 416 ? 14.667 66.123 0.549 1.00 12.28 416 ASN A C 1
ATOM 3231 O O . ASN A 1 416 ? 13.746 66.198 1.318 1.00 12.09 416 ASN A O 1
ATOM 3236 N N . SER A 1 417 ? 15.489 67.135 0.403 1.00 12.64 417 SER A N 1
ATOM 3237 C CA . SER A 1 417 ? 15.323 68.306 1.252 1.00 13.46 417 SER A CA 1
ATOM 3238 C C . SER A 1 417 ? 13.952 68.974 1.099 1.00 13.84 417 SER A C 1
ATOM 3239 O O . SER A 1 417 ? 13.517 69.655 2.024 1.00 14.06 417 SER A O 1
ATOM 3242 N N . ILE A 1 418 ? 13.290 68.792 -0.050 1.00 14.48 418 ILE A N 1
ATOM 3243 C CA . ILE A 1 418 ? 12.014 69.479 -0.309 1.00 14.92 418 ILE A CA 1
ATOM 3244 C C . ILE A 1 418 ? 10.833 68.508 -0.557 1.00 15.14 418 ILE A C 1
ATOM 3245 O O . ILE A 1 418 ? 9.706 68.953 -0.743 1.00 16.35 418 ILE A O 1
ATOM 3250 N N . VAL A 1 419 ? 11.081 67.215 -0.508 1.00 14.76 419 VAL A N 1
ATOM 3251 C CA . VAL A 1 419 ? 10.042 66.207 -0.702 1.00 15.03 419 VAL A CA 1
ATOM 3252 C C . VAL A 1 419 ? 9.916 65.389 0.593 1.00 14.49 419 VAL A C 1
ATOM 3253 O O . VAL A 1 419 ? 10.888 64.786 1.005 1.00 14.06 419 VAL A O 1
ATOM 3257 N N . PRO A 1 420 ? 8.727 65.374 1.241 1.00 14.35 420 PRO A N 1
ATOM 3258 C CA . PRO A 1 420 ? 8.636 64.687 2.511 1.00 13.94 420 PRO A CA 1
ATOM 3259 C C . PRO A 1 420 ? 8.970 63.188 2.375 1.00 13.44 420 PRO A C 1
ATOM 3260 O O . PRO A 1 420 ? 8.756 62.596 1.312 1.00 14.23 420 PRO A O 1
ATOM 3264 N N . PRO A 1 421 ? 9.465 62.601 3.467 1.00 13.01 421 PRO A N 1
ATOM 3265 C CA . PRO A 1 421 ? 9.828 61.194 3.439 1.00 12.44 421 PRO A CA 1
ATOM 3266 C C . PRO A 1 421 ? 8.639 60.317 3.164 1.00 12.50 421 PRO A C 1
ATOM 3267 O O . PRO A 1 421 ? 7.491 60.596 3.623 1.00 13.38 421 PRO A O 1
ATOM 3271 N N . THR A 1 422 ? 8.886 59.300 2.334 1.00 12.19 422 THR A N 1
ATOM 3272 C CA . THR A 1 422 ? 7.958 58.191 2.138 1.00 12.29 422 THR A CA 1
ATOM 3273 C C . THR A 1 422 ? 8.521 56.986 2.871 1.00 11.64 422 THR A C 1
ATOM 3274 O O . THR A 1 422 ? 9.752 56.753 2.870 1.00 11.17 422 THR A O 1
ATOM 3278 N N . ILE A 1 423 ? 7.639 56.220 3.517 1.00 11.49 423 ILE A N 1
ATOM 3279 C CA . ILE A 1 423 ? 8.072 54.953 4.195 1.00 11.01 423 ILE A CA 1
ATOM 3280 C C . ILE A 1 423 ? 7.646 53.802 3.311 1.00 11.20 423 ILE A C 1
ATOM 3281 O O . ILE A 1 423 ? 6.480 53.738 2.840 1.00 11.40 423 ILE A O 1
ATOM 3286 N N . TYR A 1 424 ? 8.600 52.907 3.036 1.00 10.94 424 TYR A N 1
ATOM 3287 C CA . TYR A 1 424 ? 8.391 51.746 2.239 1.00 11.34 424 TYR A CA 1
ATOM 3288 C C . TYR A 1 424 ? 8.618 50.475 3.032 1.00 11.47 424 TYR A C 1
ATOM 3289 O O . TYR A 1 424 ? 9.484 50.466 3.903 1.00 10.92 424 TYR A O 1
ATOM 3298 N N . LEU A 1 425 ? 7.818 49.439 2.754 1.00 12.18 425 LEU A N 1
ATOM 3299 C CA . LEU A 1 425 ? 8.005 48.143 3.311 1.00 12.65 425 LEU A CA 1
ATOM 3300 C C . LEU A 1 425 ? 8.851 47.342 2.343 1.00 12.87 425 LEU A C 1
ATOM 3301 O O . LEU A 1 425 ? 8.522 47.190 1.168 1.00 13.17 425 LEU A O 1
ATOM 3306 N N . TRP A 1 426 ? 9.948 46.797 2.841 1.00 12.35 426 TRP A N 1
ATOM 3307 C CA . TRP A 1 426 ? 10.695 45.806 2.080 1.00 12.85 426 TRP A CA 1
ATOM 3308 C C . TRP A 1 426 ? 10.060 44.462 2.335 1.00 13.76 426 TRP A C 1
ATOM 3309 O O . TRP A 1 426 ? 10.073 43.966 3.445 1.00 13.18 426 TRP A O 1
ATOM 3320 N N . VAL A 1 427 ? 9.539 43.866 1.278 1.00 15.23 427 VAL A N 1
ATOM 3321 C CA . VAL A 1 427 ? 8.780 42.629 1.371 1.00 17.89 427 VAL A CA 1
ATOM 3322 C C . VAL A 1 427 ? 9.662 41.443 1.047 1.00 19.45 427 VAL A C 1
ATOM 3323 O O . VAL A 1 427 ? 10.806 41.568 0.570 1.00 18.57 427 VAL A O 1
ATOM 3327 N N . LYS A 1 428 ? 9.133 40.279 1.345 1.00 22.61 428 LYS A N 1
ATOM 3328 C CA . LYS A 1 428 ? 9.949 39.062 1.320 1.00 25.28 428 LYS A CA 1
ATOM 3329 C C . LYS A 1 428 ? 10.358 38.648 -0.077 1.00 25.12 428 LYS A C 1
ATOM 3330 O O . LYS A 1 428 ? 11.318 37.890 -0.213 1.00 27.03 428 LYS A O 1
ATOM 3336 N N . THR A 1 429 ? 9.649 39.139 -1.093 1.00 25.14 429 THR A N 1
ATOM 3337 C CA . THR A 1 429 ? 10.010 38.975 -2.499 1.00 24.79 429 THR A CA 1
ATOM 3338 C C . THR A 1 429 ? 11.029 40.040 -2.978 1.00 22.22 429 THR A C 1
ATOM 3339 O O . THR A 1 429 ? 11.279 40.218 -4.171 1.00 20.90 429 THR A O 1
ATOM 3343 N N . HIS A 1 430 ? 11.633 40.751 -2.026 1.00 20.02 430 HIS A N 1
ATOM 3344 C CA . HIS A 1 430 ? 12.763 41.607 -2.307 1.00 19.19 430 HIS A CA 1
ATOM 3345 C C . HIS A 1 430 ? 12.513 42.816 -3.165 1.00 19.08 430 HIS A C 1
ATOM 3346 O O . HIS A 1 430 ? 13.203 43.062 -4.140 1.00 18.44 430 HIS A O 1
ATOM 3353 N N . GLU A 1 431 ? 11.556 43.615 -2.722 1.00 19.02 431 GLU A N 1
ATOM 3354 C CA . GLU A 1 431 ? 11.171 44.852 -3.414 1.00 19.97 431 GLU A CA 1
ATOM 3355 C C . GLU A 1 431 ? 10.543 45.796 -2.396 1.00 18.24 431 GLU A C 1
ATOM 3356 O O . GLU A 1 431 ? 10.151 45.366 -1.308 1.00 17.52 431 GLU A O 1
ATOM 3362 N N . LEU A 1 432 ? 10.562 47.076 -2.731 1.00 17.34 432 LEU A N 1
ATOM 3363 C CA . LEU A 1 432 ? 9.965 48.102 -1.943 1.00 16.87 432 LEU A CA 1
ATOM 3364 C C . LEU A 1 432 ? 8.530 48.312 -2.351 1.00 16.24 432 LEU A C 1
ATOM 3365 O O . LEU A 1 432 ? 8.225 48.364 -3.554 1.00 16.28 432 LEU A O 1
ATOM 3370 N N . LYS A 1 433 ? 7.663 48.368 -1.362 1.00 15.41 433 LYS A N 1
ATOM 3371 C CA . LYS A 1 433 ? 6.237 48.712 -1.540 1.00 15.14 433 LYS A CA 1
ATOM 3372 C C . LYS A 1 433 ? 5.938 49.913 -0.668 1.00 14.21 433 LYS A C 1
ATOM 3373 O O . LYS A 1 433 ? 6.254 49.912 0.537 1.00 13.84 433 LYS A O 1
ATOM 3375 N N . ILE A 1 434 ? 5.284 50.926 -1.211 1.00 14.31 434 ILE A N 1
ATOM 3376 C CA . ILE A 1 434 ? 4.944 52.059 -0.361 1.00 13.63 434 ILE A CA 1
ATOM 3377 C C . ILE A 1 434 ? 4.050 51.592 0.790 1.00 13.88 434 ILE A C 1
ATOM 3378 O O . ILE A 1 434 ? 3.059 50.889 0.538 1.00 14.47 434 ILE A O 1
ATOM 3383 N N . ILE A 1 435 ? 4.367 51.981 2.040 1.00 13.37 435 ILE A N 1
ATOM 3384 C CA . ILE A 1 435 ? 3.470 51.705 3.176 1.00 13.72 435 ILE A CA 1
ATOM 3385 C C . ILE A 1 435 ? 2.853 52.969 3.819 1.00 14.08 435 ILE A C 1
ATOM 3386 O O . ILE A 1 435 ? 1.663 52.934 4.218 1.00 14.78 435 ILE A O 1
ATOM 3391 N N . ARG A 1 436 ? 3.594 54.068 3.860 1.00 14.02 436 ARG A N 1
ATOM 3392 C CA . ARG A 1 436 ? 3.054 55.333 4.347 1.00 14.41 436 ARG A CA 1
ATOM 3393 C C . ARG A 1 436 ? 3.620 56.526 3.593 1.00 15.34 436 ARG A C 1
ATOM 3394 O O . ARG A 1 436 ? 4.821 56.625 3.368 1.00 15.19 436 ARG A O 1
ATOM 3402 N N . LYS A 1 437 ? 2.726 57.442 3.241 1.00 16.30 437 LYS A N 1
ATOM 3403 C CA . LYS A 1 437 ? 3.135 58.784 2.857 1.00 17.76 437 LYS A CA 1
ATOM 3404 C C . LYS A 1 437 ? 2.856 59.776 3.976 1.00 16.95 437 LYS A C 1
ATOM 3405 O O . LYS A 1 437 ? 2.048 59.521 4.868 1.00 16.31 437 LYS A O 1
ATOM 3411 N N . ALA A 1 438 ? 3.474 60.950 3.888 1.00 16.54 438 ALA A N 1
ATOM 3412 C CA . ALA A 1 438 ? 3.182 62.008 4.839 1.00 16.57 438 ALA A CA 1
ATOM 3413 C C . ALA A 1 438 ? 1.695 62.354 4.823 1.00 17.27 438 ALA A C 1
ATOM 3414 O O . ALA A 1 438 ? 1.089 62.449 3.748 1.00 17.28 438 ALA A O 1
ATOM 3416 N N . LEU A 1 439 ? 1.114 62.546 5.994 1.00 17.03 439 LEU A N 1
ATOM 3417 C CA . LEU A 1 439 ? -0.283 62.961 6.074 1.00 18.11 439 LEU A CA 1
ATOM 3418 C C . LEU A 1 439 ? -0.407 64.482 6.087 1.00 18.50 439 LEU A C 1
ATOM 3419 O O . LEU A 1 439 ? -1.471 65.029 5.859 1.00 19.45 439 LEU A O 1
ATOM 3424 N N . TYR A 1 440 ? 0.689 65.154 6.363 1.00 18.08 440 TYR A N 1
ATOM 3425 C CA . TYR A 1 440 ? 0.727 66.593 6.291 1.00 19.16 440 TYR A CA 1
ATOM 3426 C C . TYR A 1 440 ? 1.010 67.044 4.874 1.00 20.20 440 TYR A C 1
ATOM 3427 O O . TYR A 1 440 ? 1.482 66.284 4.060 1.00 19.67 440 TYR A O 1
ATOM 3436 N N . SER A 1 441 ? 0.696 68.315 4.603 1.00 22.70 441 SER A N 1
ATOM 3437 C CA . SER A 1 441 ? 0.762 68.866 3.256 1.00 24.39 441 SER A CA 1
ATOM 3438 C C . SER A 1 441 ? 2.026 69.722 3.079 1.00 24.59 441 SER A C 1
ATOM 3439 O O . SER A 1 441 ? 2.340 70.549 3.947 1.00 26.80 441 SER A O 1
ATOM 3442 N N . PHE A 1 442 ? 2.775 69.483 2.008 1.00 24.50 442 PHE A N 1
ATOM 3443 C CA . PHE A 1 442 ? 3.940 70.303 1.637 1.00 24.37 442 PHE A CA 1
ATOM 3444 C C . PHE A 1 442 ? 4.086 70.230 0.124 1.00 25.05 442 PHE A C 1
ATOM 3445 O O . PHE A 1 442 ? 4.362 69.178 -0.430 1.00 25.77 442 PHE A O 1
ATOM 3453 N N . ASP A 1 443 ? 3.877 71.367 -0.529 1.00 26.35 443 ASP A N 1
ATOM 3454 C CA . ASP A 1 443 ? 3.809 71.454 -1.989 1.00 26.51 443 ASP A CA 1
ATOM 3455 C C . ASP A 1 443 ? 5.221 71.651 -2.537 1.00 25.07 443 ASP A C 1
ATOM 3456 O O . ASP A 1 443 ? 5.664 72.797 -2.766 1.00 25.18 443 ASP A O 1
ATOM 3461 N N . SER A 1 444 ? 5.902 70.534 -2.763 1.00 22.78 444 SER A N 1
ATOM 3462 C CA . SER A 1 444 ? 7.302 70.518 -3.190 1.00 22.68 444 SER A CA 1
ATOM 3463 C C . SER A 1 444 ? 7.573 71.298 -4.505 1.00 23.49 444 SER A C 1
ATOM 3464 O O . SER A 1 444 ? 8.640 71.872 -4.670 1.00 22.11 444 SER A O 1
ATOM 3467 N N . GLU A 1 445 ? 6.592 71.330 -5.411 1.00 23.68 445 GLU A N 1
ATOM 3468 C CA . GLU A 1 445 ? 6.712 72.048 -6.678 1.00 25.87 445 GLU A CA 1
ATOM 3469 C C . GLU A 1 445 ? 6.812 73.556 -6.521 1.00 25.42 445 GLU A C 1
ATOM 3470 O O . GLU A 1 445 ? 7.171 74.217 -7.477 1.00 26.10 445 GLU A O 1
ATOM 3476 N N . ASN A 1 446 ? 6.470 74.106 -5.352 1.00 24.54 446 ASN A N 1
ATOM 3477 C CA . ASN A 1 446 ? 6.615 75.547 -5.133 1.00 25.86 446 ASN A CA 1
ATOM 3478 C C . ASN A 1 446 ? 8.039 75.894 -4.722 1.00 23.87 446 ASN A C 1
ATOM 3479 O O . ASN A 1 446 ? 8.310 77.074 -4.518 1.00 24.58 446 ASN A O 1
ATOM 3484 N N . TYR A 1 447 ? 8.903 74.864 -4.572 1.00 21.92 447 TYR A N 1
ATOM 3485 C CA . TYR A 1 447 ? 10.309 75.051 -4.121 1.00 20.91 447 TYR A CA 1
ATOM 3486 C C . TYR A 1 447 ? 11.379 74.521 -5.087 1.00 19.94 447 TYR A C 1
ATOM 3487 O O . TYR A 1 447 ? 11.117 73.701 -5.973 1.00 20.12 447 TYR A O 1
ATOM 3496 N N . VAL A 1 448 ? 12.598 75.003 -4.901 1.00 18.99 448 VAL A N 1
ATOM 3497 C CA . VAL A 1 448 ? 13.738 74.557 -5.673 1.00 18.47 448 VAL A CA 1
ATOM 3498 C C . VAL A 1 448 ? 14.791 74.068 -4.696 1.00 17.69 448 VAL A C 1
ATOM 3499 O O . VAL A 1 448 ? 15.038 74.716 -3.679 1.00 17.15 448 VAL A O 1
ATOM 3503 N N . LEU A 1 449 ? 15.400 72.953 -5.054 1.00 17.09 449 LEU A N 1
ATOM 3504 C CA . LEU A 1 449 ? 16.536 72.365 -4.371 1.00 16.74 449 LEU A CA 1
ATOM 3505 C C . LEU A 1 449 ? 17.673 72.328 -5.386 1.00 17.20 449 LEU A C 1
ATOM 3506 O O . LEU A 1 449 ? 17.582 71.607 -6.424 1.00 16.86 449 LEU A O 1
ATOM 3511 N N . GLU A 1 450 ? 18.750 73.086 -5.111 1.00 17.92 450 GLU A N 1
ATOM 3512 C CA . GLU A 1 450 ? 19.916 73.055 -5.974 1.00 19.32 450 GLU A CA 1
ATOM 3513 C C . GLU A 1 450 ? 21.137 72.545 -5.218 1.00 18.73 450 GLU A C 1
ATOM 3514 O O . GLU A 1 450 ? 21.435 73.015 -4.113 1.00 19.56 450 GLU A O 1
ATOM 3520 N N . GLN A 1 451 ? 21.886 71.665 -5.859 1.00 18.07 451 GLN A N 1
ATOM 3521 C CA . GLN A 1 451 ? 23.202 71.260 -5.332 1.00 17.50 451 GLN A CA 1
ATOM 3522 C C . GLN A 1 451 ? 24.265 72.009 -6.075 1.00 17.80 451 GLN A C 1
ATOM 3523 O O . GLN A 1 451 ? 24.325 71.967 -7.304 1.00 18.53 451 GLN A O 1
ATOM 3529 N N . LYS A 1 452 ? 25.012 72.819 -5.354 1.00 18.37 452 LYS A N 1
ATOM 3530 C CA . LYS A 1 452 ? 25.974 73.700 -5.902 1.00 20.03 452 LYS A CA 1
ATOM 3531 C C . LYS A 1 452 ? 27.354 73.459 -5.270 1.00 20.08 452 LYS A C 1
ATOM 3532 O O . LYS A 1 452 ? 27.501 72.610 -4.391 1.00 19.16 452 LYS A O 1
ATOM 3538 N N . GLU A 1 453 ? 28.369 74.134 -5.792 1.00 21.63 453 GLU A N 1
ATOM 3539 C CA . GLU A 1 453 ? 29.728 74.119 -5.211 1.00 21.95 453 GLU A CA 1
ATOM 3540 C C . GLU A 1 453 ? 30.363 75.476 -5.118 1.00 22.01 453 GLU A C 1
ATOM 3541 O O . GLU A 1 453 ? 30.241 76.295 -5.983 1.00 21.09 453 GLU A O 1
ATOM 3547 N N . ALA A 1 454 ? 31.059 75.712 -4.025 1.00 19.57 454 ALA A N 1
ATOM 3548 C CA . ALA A 1 454 ? 31.872 76.911 -3.885 1.00 19.64 454 ALA A CA 1
ATOM 3549 C C . ALA A 1 454 ? 33.335 76.507 -4.102 1.00 19.87 454 ALA A C 1
ATOM 3550 O O . ALA A 1 454 ? 33.671 75.350 -3.990 1.00 20.02 454 ALA A O 1
ATOM 3552 N N . THR A 1 455 ? 34.188 77.488 -4.391 1.00 20.41 455 THR A N 1
ATOM 3553 C CA . THR A 1 455 ? 35.634 77.307 -4.451 1.00 19.97 455 THR A CA 1
ATOM 3554 C C . THR A 1 455 ? 36.303 77.866 -3.220 1.00 19.51 455 THR A C 1
ATOM 3555 O O . THR A 1 455 ? 36.261 79.068 -2.912 1.00 19.73 455 THR A O 1
ATOM 3559 N N . SER A 1 456 ? 36.985 76.995 -2.505 1.00 19.24 456 SER A N 1
ATOM 3560 C CA . SER A 1 456 ? 37.612 77.420 -1.268 1.00 19.77 456 SER A CA 1
ATOM 3561 C C . SER A 1 456 ? 38.974 78.031 -1.541 1.00 20.75 456 SER A C 1
ATOM 3562 O O . SER A 1 456 ? 39.448 78.081 -2.706 1.00 21.48 456 SER A O 1
ATOM 3565 N N . PHE A 1 457 ? 39.566 78.532 -0.475 1.00 21.66 457 PHE A N 1
ATOM 3566 C CA . PHE A 1 457 ? 40.843 79.248 -0.522 1.00 22.76 457 PHE A CA 1
ATOM 3567 C C . PHE A 1 457 ? 41.980 78.510 -1.210 1.00 23.43 457 PHE A C 1
ATOM 3568 O O . PHE A 1 457 ? 42.886 79.185 -1.741 1.00 24.63 457 PHE A O 1
ATOM 3576 N N . ASP A 1 458 ? 41.949 77.174 -1.197 1.00 22.25 458 ASP A N 1
ATOM 3577 C CA . ASP A 1 458 ? 42.983 76.300 -1.814 1.00 22.47 458 ASP A CA 1
ATOM 3578 C C . ASP A 1 458 ? 42.530 75.648 -3.124 1.00 22.93 458 ASP A C 1
ATOM 3579 O O . ASP A 1 458 ? 43.134 74.677 -3.601 1.00 23.75 458 ASP A O 1
ATOM 3584 N N . GLY A 1 459 ? 41.457 76.158 -3.725 1.00 23.31 459 GLY A N 1
ATOM 3585 C CA . GLY A 1 459 ? 40.917 75.592 -4.985 1.00 23.42 459 GLY A CA 1
ATOM 3586 C C . GLY A 1 459 ? 39.959 74.397 -4.877 1.00 22.36 459 GLY A C 1
ATOM 3587 O O . GLY A 1 459 ? 39.264 74.044 -5.875 1.00 22.77 459 GLY A O 1
ATOM 3588 N N . VAL A 1 460 ? 39.905 73.756 -3.706 1.00 21.34 460 VAL A N 1
ATOM 3589 C CA . VAL A 1 460 ? 38.951 72.653 -3.429 1.00 20.10 460 VAL A CA 1
ATOM 3590 C C . VAL A 1 460 ? 37.470 73.099 -3.492 1.00 19.58 460 VAL A C 1
ATOM 3591 O O . VAL A 1 460 ? 37.067 74.149 -2.954 1.00 18.39 460 VAL A O 1
ATOM 3595 N N . LYS A 1 461 ? 36.671 72.317 -4.229 1.00 19.89 461 LYS A N 1
ATOM 3596 C CA . LYS A 1 461 ? 35.237 72.496 -4.301 1.00 19.98 461 LYS A CA 1
ATOM 3597 C C . LYS A 1 461 ? 34.479 71.967 -3.093 1.00 18.82 461 LYS A C 1
ATOM 3598 O O . LYS A 1 461 ? 34.621 70.800 -2.692 1.00 20.09 461 LYS A O 1
ATOM 3604 N N . ILE A 1 462 ? 33.591 72.811 -2.572 1.00 17.57 462 ILE A N 1
ATOM 3605 C CA . ILE A 1 462 ? 32.850 72.542 -1.368 1.00 16.38 462 ILE A CA 1
ATOM 3606 C C . ILE A 1 462 ? 31.392 72.487 -1.772 1.00 15.94 462 ILE A C 1
ATOM 3607 O O . ILE A 1 462 ? 30.853 73.473 -2.240 1.00 16.70 462 ILE A O 1
ATOM 3612 N N . PRO A 1 463 ? 30.747 71.338 -1.568 1.00 15.35 463 PRO A N 1
ATOM 3613 C CA . PRO A 1 463 ? 29.336 71.244 -1.890 1.00 15.13 463 PRO A CA 1
ATOM 3614 C C . PRO A 1 463 ? 28.502 72.085 -0.957 1.00 14.94 463 PRO A C 1
ATOM 3615 O O . PRO A 1 463 ? 28.828 72.243 0.226 1.00 14.15 463 PRO A O 1
ATOM 3619 N N . TYR A 1 464 ? 27.408 72.598 -1.484 1.00 15.11 464 TYR A N 1
ATOM 3620 C CA . TYR A 1 464 ? 26.360 73.107 -0.656 1.00 15.28 464 TYR A CA 1
ATOM 3621 C C . TYR A 1 464 ? 24.990 72.921 -1.324 1.00 15.41 464 TYR A C 1
ATOM 3622 O O . TYR A 1 464 ? 24.884 72.819 -2.551 1.00 16.29 464 TYR A O 1
ATOM 3631 N N . PHE A 1 465 ? 23.983 72.848 -0.473 1.00 15.36 465 PHE A N 1
ATOM 3632 C CA . PHE A 1 465 ? 22.585 72.665 -0.818 1.00 15.49 465 PHE A CA 1
ATOM 3633 C C . PHE A 1 465 ? 21.788 73.934 -0.550 1.00 16.00 465 PHE A C 1
ATOM 3634 O O . PHE A 1 465 ? 21.794 74.498 0.574 1.00 15.91 465 PHE A O 1
ATOM 3642 N N . LEU A 1 466 ? 21.136 74.401 -1.608 1.00 16.31 466 LEU A N 1
ATOM 3643 C CA . LEU A 1 466 ? 20.418 75.635 -1.586 1.00 16.54 466 LEU A CA 1
ATOM 3644 C C . LEU A 1 466 ? 18.921 75.328 -1.816 1.00 16.64 466 LEU A C 1
ATOM 3645 O O . LEU A 1 466 ? 18.578 74.659 -2.806 1.00 16.37 466 LEU A O 1
ATOM 3650 N N . VAL A 1 467 ? 18.046 75.787 -0.914 1.00 16.58 467 VAL A N 1
ATOM 3651 C CA . VAL A 1 467 ? 16.594 75.579 -1.020 1.00 17.00 467 VAL A CA 1
ATOM 3652 C C . VAL A 1 467 ? 15.898 76.943 -0.918 1.00 17.82 467 VAL A C 1
ATOM 3653 O O . VAL A 1 467 ? 16.198 77.757 -0.023 1.00 17.88 467 VAL A O 1
ATOM 3657 N N . TYR A 1 468 ? 14.985 77.212 -1.845 1.00 18.56 468 TYR A N 1
ATOM 3658 C CA . TYR A 1 468 ? 14.277 78.484 -1.851 1.00 20.28 468 TYR A CA 1
ATOM 3659 C C . TYR A 1 468 ? 12.884 78.309 -2.435 1.00 21.08 468 TYR A C 1
ATOM 3660 O O . TYR A 1 468 ? 12.532 77.267 -3.044 1.00 20.86 468 TYR A O 1
ATOM 3669 N N . LYS A 1 469 ? 12.075 79.323 -2.206 1.00 22.42 469 LYS A N 1
ATOM 3670 C CA . LYS A 1 469 ? 10.702 79.305 -2.753 1.00 23.28 469 LYS A CA 1
ATOM 3671 C C . LYS A 1 469 ? 10.685 79.857 -4.186 1.00 23.76 469 LYS A C 1
ATOM 3672 O O . LYS A 1 469 ? 11.298 80.869 -4.467 1.00 22.76 469 LYS A O 1
ATOM 3678 N N . LYS A 1 470 ? 9.998 79.198 -5.114 1.00 23.83 470 LYS A N 1
ATOM 3679 C CA . LYS A 1 470 ? 9.954 79.703 -6.482 1.00 25.40 470 LYS A CA 1
ATOM 3680 C C . LYS A 1 470 ? 9.352 81.103 -6.497 1.00 26.14 470 LYS A C 1
ATOM 3681 O O . LYS A 1 470 ? 8.390 81.416 -5.766 1.00 26.69 470 LYS A O 1
ATOM 3687 N N . GLY A 1 471 ? 9.970 81.967 -7.288 1.00 26.85 471 GLY A N 1
ATOM 3688 C CA . GLY A 1 471 ? 9.479 83.326 -7.425 1.00 27.08 471 GLY A CA 1
ATOM 3689 C C . GLY A 1 471 ? 10.287 84.359 -6.693 1.00 27.09 471 GLY A C 1
ATOM 3690 O O . GLY A 1 471 ? 10.085 85.541 -6.921 1.00 28.32 471 GLY A O 1
ATOM 3691 N N . ILE A 1 472 ? 11.221 83.971 -5.822 1.00 26.26 472 ILE A N 1
ATOM 3692 C CA . ILE A 1 472 ? 12.036 85.004 -5.179 1.00 25.99 472 ILE A CA 1
ATOM 3693 C C . ILE A 1 472 ? 12.960 85.702 -6.190 1.00 26.39 472 ILE A C 1
ATOM 3694 O O . ILE A 1 472 ? 13.302 85.151 -7.216 1.00 26.50 472 ILE A O 1
ATOM 3699 N N . LYS A 1 473 ? 13.354 86.924 -5.903 1.00 26.93 473 LYS A N 1
ATOM 3700 C CA . LYS A 1 473 ? 14.320 87.597 -6.740 1.00 28.21 473 LYS A CA 1
ATOM 3701 C C . LYS A 1 473 ? 15.721 87.472 -6.178 1.00 27.70 473 LYS A C 1
ATOM 3702 O O . LYS A 1 473 ? 15.874 87.440 -4.941 1.00 27.40 473 LYS A O 1
ATOM 3708 N N . PHE A 1 474 ? 16.717 87.369 -7.071 1.00 26.85 474 PHE A N 1
ATOM 3709 C CA . PHE A 1 474 ? 18.086 87.303 -6.650 1.00 27.53 474 PHE A CA 1
ATOM 3710 C C . PHE A 1 474 ? 18.672 88.700 -6.665 1.00 28.27 474 PHE A C 1
ATOM 3711 O O . PHE A 1 474 ? 19.531 89.017 -7.485 1.00 30.32 474 PHE A O 1
ATOM 3719 N N . ASP A 1 475 ? 18.202 89.491 -5.704 1.00 27.52 475 ASP A N 1
ATOM 3720 C CA . ASP A 1 475 ? 18.502 90.906 -5.583 1.00 28.62 475 ASP A CA 1
ATOM 3721 C C . ASP A 1 475 ? 19.261 91.178 -4.283 1.00 27.76 475 ASP A C 1
ATOM 3722 O O . ASP A 1 475 ? 19.396 92.315 -3.895 1.00 27.72 475 ASP A O 1
ATOM 3727 N N . GLY A 1 476 ? 19.739 90.115 -3.625 1.00 26.85 476 GLY A N 1
ATOM 3728 C CA . GLY A 1 476 ? 20.557 90.215 -2.419 1.00 26.54 476 GLY A CA 1
ATOM 3729 C C . GLY A 1 476 ? 19.797 90.495 -1.134 1.00 26.65 476 GLY A C 1
ATOM 3730 O O . GLY A 1 476 ? 20.408 90.705 -0.082 1.00 27.59 476 GLY A O 1
ATOM 3731 N N . LYS A 1 477 ? 18.478 90.459 -1.186 1.00 26.58 477 LYS A N 1
ATOM 3732 C CA . LYS A 1 477 ? 17.666 90.833 -0.044 1.00 27.11 477 LYS A CA 1
ATOM 3733 C C . LYS A 1 477 ? 16.897 89.657 0.559 1.00 25.74 477 LYS A C 1
ATOM 3734 O O . LYS A 1 477 ? 15.968 89.884 1.320 1.00 26.07 477 LYS A O 1
ATOM 3740 N N . ASN A 1 478 ? 17.271 88.404 0.245 1.00 23.51 478 ASN A N 1
ATOM 3741 C CA . ASN A 1 478 ? 16.569 87.286 0.819 1.00 22.46 478 ASN A CA 1
ATOM 3742 C C . ASN A 1 478 ? 17.137 86.881 2.185 1.00 21.07 478 ASN A C 1
ATOM 3743 O O . ASN A 1 478 ? 18.324 86.587 2.305 1.00 20.78 478 ASN A O 1
ATOM 3748 N N . PRO A 1 479 ? 16.282 86.884 3.211 1.00 20.50 479 PRO A N 1
ATOM 3749 C CA . PRO A 1 479 ? 16.715 86.351 4.493 1.00 19.85 479 PRO A CA 1
ATOM 3750 C C . PRO A 1 479 ? 17.171 84.900 4.303 1.00 18.85 479 PRO A C 1
ATOM 3751 O O . PRO A 1 479 ? 16.426 84.072 3.787 1.00 18.42 479 PRO A O 1
ATOM 3755 N N . THR A 1 480 ? 18.395 84.584 4.760 1.00 18.63 480 THR A N 1
ATOM 3756 C CA . THR A 1 480 ? 19.055 83.342 4.412 1.00 18.14 480 THR A CA 1
ATOM 3757 C C . THR A 1 480 ? 19.630 82.770 5.682 1.00 18.01 480 THR A C 1
ATOM 3758 O O . THR A 1 480 ? 20.212 83.515 6.478 1.00 17.93 480 THR A O 1
ATOM 3762 N N . LEU A 1 481 ? 19.414 81.477 5.880 1.00 17.67 481 LEU A N 1
ATOM 3763 C CA . LEU A 1 481 ? 19.970 80.761 7.010 1.00 18.08 481 LEU A CA 1
ATOM 3764 C C . LEU A 1 481 ? 20.919 79.669 6.489 1.00 17.20 481 LEU A C 1
ATOM 3765 O O . LEU A 1 481 ? 20.514 78.719 5.765 1.00 17.13 481 LEU A O 1
ATOM 3770 N N . LEU A 1 482 ? 22.188 79.827 6.845 1.00 16.21 482 LEU A N 1
ATOM 3771 C CA . LEU A 1 482 ? 23.254 78.948 6.405 1.00 15.41 482 LEU A CA 1
ATOM 3772 C C . LEU A 1 482 ? 23.710 78.129 7.618 1.00 15.07 482 LEU A C 1
ATOM 3773 O O . LEU A 1 482 ? 24.031 78.703 8.668 1.00 14.74 482 LEU A O 1
ATOM 3778 N N . GLU A 1 483 ? 23.749 76.818 7.445 1.00 14.69 483 GLU A N 1
ATOM 3779 C CA . GLU A 1 483 ? 24.163 75.878 8.504 1.00 14.71 483 GLU A CA 1
ATOM 3780 C C . GLU A 1 483 ? 25.302 74.996 8.022 1.00 13.22 483 GLU A C 1
ATOM 3781 O O . GLU A 1 483 ? 25.451 74.738 6.809 1.00 12.62 483 GLU A O 1
ATOM 3787 N N . ALA A 1 484 ? 26.144 74.556 8.986 1.00 12.56 484 ALA A N 1
ATOM 3788 C CA . ALA A 1 484 ? 27.149 73.561 8.746 1.00 12.03 484 ALA A CA 1
ATOM 3789 C C . ALA A 1 484 ? 27.568 73.022 10.099 1.00 11.98 484 ALA A C 1
ATOM 3790 O O . ALA A 1 484 ? 27.115 73.509 11.123 1.00 12.20 484 ALA A O 1
ATOM 3792 N N . TYR A 1 485 ? 28.345 71.963 10.065 1.00 11.65 485 TYR A N 1
ATOM 3793 C CA . TYR A 1 485 ? 28.827 71.259 11.253 1.00 11.62 485 TYR A CA 1
ATOM 3794 C C . TYR A 1 485 ? 30.348 71.211 11.111 1.00 11.54 485 TYR A C 1
ATOM 3795 O O . TYR A 1 485 ? 31.059 71.964 11.799 1.00 11.78 485 TYR A O 1
ATOM 3804 N N . GLY A 1 486 ? 30.875 70.339 10.232 1.00 11.13 486 GLY A N 1
ATOM 3805 C CA . GLY A 1 486 ? 32.304 70.342 9.929 1.00 11.22 486 GLY A CA 1
ATOM 3806 C C . GLY A 1 486 ? 33.244 69.793 10.995 1.00 10.93 486 GLY A C 1
ATOM 3807 O O . GLY A 1 486 ? 34.209 70.443 11.443 1.00 11.05 486 GLY A O 1
ATOM 3808 N N . GLY A 1 487 ? 32.994 68.567 11.400 1.00 10.21 487 GLY A N 1
ATOM 3809 C CA . GLY A 1 487 ? 33.866 67.894 12.371 1.00 10.10 487 GLY A CA 1
ATOM 3810 C C . GLY A 1 487 ? 33.570 66.415 12.428 1.00 9.67 487 GLY A C 1
ATOM 3811 O O . GLY A 1 487 ? 32.513 65.973 12.022 1.00 9.89 487 GLY A O 1
ATOM 3812 N N . PHE A 1 488 ? 34.527 65.671 12.981 1.00 9.56 488 PHE A N 1
ATOM 3813 C CA . PHE A 1 488 ? 34.306 64.299 13.444 1.00 9.44 488 PHE A CA 1
ATOM 3814 C C . PHE A 1 488 ? 33.938 63.351 12.321 1.00 9.28 488 PHE A C 1
ATOM 3815 O O . PHE A 1 488 ? 33.407 62.271 12.598 1.00 9.07 488 PHE A O 1
ATOM 3823 N N . GLN A 1 489 ? 34.256 63.715 11.080 1.00 9.64 489 GLN A N 1
ATOM 3824 C CA . GLN A 1 489 ? 33.913 62.868 9.914 1.00 9.61 489 GLN A CA 1
ATOM 3825 C C . GLN A 1 489 ? 32.412 62.676 9.814 1.00 9.29 489 GLN A C 1
ATOM 3826 O O . GLN A 1 489 ? 31.894 61.723 9.168 1.00 9.41 489 GLN A O 1
ATOM 3832 N N . VAL A 1 490 ? 31.649 63.604 10.373 1.00 9.46 490 VAL A N 1
ATOM 3833 C CA . VAL A 1 490 ? 30.191 63.544 10.271 1.00 9.48 490 VAL A CA 1
ATOM 3834 C C . VAL A 1 490 ? 29.709 63.944 8.865 1.00 9.60 490 VAL A C 1
ATOM 3835 O O . VAL A 1 490 ? 30.064 65.003 8.344 1.00 9.90 490 VAL A O 1
ATOM 3839 N N . ILE A 1 491 ? 28.878 63.095 8.255 1.00 9.67 491 ILE A N 1
ATOM 3840 C CA . ILE A 1 491 ? 28.281 63.419 6.947 1.00 10.32 491 ILE A CA 1
ATOM 3841 C C . ILE A 1 491 ? 27.040 64.254 7.185 1.00 11.09 491 ILE A C 1
ATOM 3842 O O . ILE A 1 491 ? 26.099 63.757 7.793 1.00 11.34 491 ILE A O 1
ATOM 3847 N N . ASN A 1 492 ? 27.041 65.516 6.747 1.00 11.47 492 ASN A N 1
ATOM 3848 C CA . ASN A 1 492 ? 25.932 66.443 7.005 1.00 12.72 492 ASN A CA 1
ATOM 3849 C C . ASN A 1 492 ? 24.952 66.448 5.843 1.00 13.04 492 ASN A C 1
ATOM 3850 O O . ASN A 1 492 ? 24.970 67.311 4.986 1.00 13.22 492 ASN A O 1
ATOM 3855 N N . ALA A 1 493 ? 24.135 65.394 5.780 1.00 14.03 493 ALA A N 1
ATOM 3856 C CA . ALA A 1 493 ? 23.279 65.154 4.629 1.00 13.82 493 ALA A CA 1
ATOM 3857 C C . ALA A 1 493 ? 22.028 66.052 4.611 1.00 14.01 493 ALA A C 1
ATOM 3858 O O . ALA A 1 493 ? 21.468 66.348 5.684 1.00 15.17 493 ALA A O 1
ATOM 3860 N N . PRO A 1 494 ? 21.616 66.467 3.422 1.00 13.92 494 PRO A N 1
ATOM 3861 C CA . PRO A 1 494 ? 20.431 67.365 3.251 1.00 14.72 494 PRO A CA 1
ATOM 3862 C C . PRO A 1 494 ? 19.029 66.659 3.414 1.00 15.29 494 PRO A C 1
ATOM 3863 O O . PRO A 1 494 ? 18.318 66.446 2.435 1.00 16.26 494 PRO A O 1
ATOM 3867 N N . TYR A 1 495 ? 18.676 66.327 4.657 1.00 15.32 495 TYR A N 1
ATOM 3868 C CA A TYR A 1 495 ? 17.368 65.725 4.921 0.60 15.60 495 TYR A CA 1
ATOM 3869 C CA B TYR A 1 495 ? 17.392 65.738 5.057 0.40 15.44 495 TYR A CA 1
ATOM 3870 C C . TYR A 1 495 ? 16.220 66.723 4.900 1.00 15.27 495 TYR A C 1
ATOM 3871 O O . TYR A 1 495 ? 16.414 67.969 4.912 1.00 15.61 495 TYR A O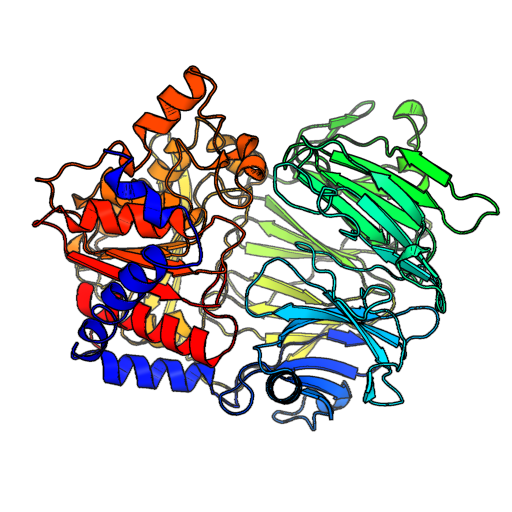 1
ATOM 3888 N N . PHE A 1 496 ? 15.009 66.191 4.816 1.00 14.35 496 PHE A N 1
ATOM 3889 C CA . PHE A 1 496 ? 13.806 67.000 4.807 1.00 14.60 496 PHE A CA 1
ATOM 3890 C C . PHE A 1 496 ? 13.570 67.523 6.203 1.00 14.75 496 PHE A C 1
ATOM 3891 O O . PHE A 1 496 ? 13.456 66.737 7.152 1.00 15.37 496 PHE A O 1
ATOM 3899 N N . SER A 1 497 ? 13.563 68.844 6.360 1.00 15.89 497 SER A N 1
ATOM 3900 C CA . SER A 1 497 ? 13.178 69.476 7.620 1.00 16.63 497 SER A CA 1
ATOM 3901 C C . SER A 1 497 ? 11.858 70.188 7.493 1.00 18.01 497 SER A C 1
ATOM 3902 O O . SER A 1 497 ? 11.771 71.244 6.856 1.00 18.29 497 SER A O 1
ATOM 3905 N N . ARG A 1 498 ? 10.849 69.642 8.149 1.00 18.93 498 ARG A N 1
ATOM 3906 C CA . ARG A 1 498 ? 9.551 70.241 8.139 1.00 21.07 498 ARG A CA 1
ATOM 3907 C C . ARG A 1 498 ? 9.587 71.642 8.755 1.00 20.49 498 ARG A C 1
ATOM 3908 O O . ARG A 1 498 ? 8.981 72.574 8.232 1.00 20.36 498 ARG A O 1
ATOM 3916 N N . ILE A 1 499 ? 10.305 71.802 9.866 1.00 19.97 499 ILE A N 1
ATOM 3917 C CA . ILE A 1 499 ? 10.314 73.094 10.517 1.00 20.88 499 ILE A CA 1
ATOM 3918 C C . ILE A 1 499 ? 10.964 74.156 9.614 1.00 19.77 499 ILE A C 1
ATOM 3919 O O . ILE A 1 499 ? 10.443 75.248 9.447 1.00 19.73 499 ILE A O 1
ATOM 3924 N N . LYS A 1 500 ? 12.140 73.868 9.082 1.00 18.79 500 LYS A N 1
ATOM 3925 C CA . LYS A 1 500 ? 12.825 74.855 8.254 1.00 18.14 500 LYS A CA 1
ATOM 3926 C C . LYS A 1 500 ? 12.021 75.136 6.990 1.00 18.19 500 LYS A C 1
ATOM 3927 O O . LYS A 1 500 ? 11.843 76.271 6.593 1.00 18.19 500 LYS A O 1
ATOM 3929 N N . ASN A 1 501 ? 11.505 74.080 6.344 1.00 17.65 501 ASN A N 1
ATOM 3930 C CA . ASN A 1 501 ? 10.759 74.291 5.121 1.00 18.77 501 ASN A CA 1
ATOM 3931 C C . ASN A 1 501 ? 9.487 75.094 5.325 1.00 19.51 501 ASN A C 1
ATOM 3932 O O . ASN A 1 501 ? 9.147 75.963 4.522 1.00 19.95 501 ASN A O 1
ATOM 3937 N N . GLU A 1 502 ? 8.762 74.784 6.395 1.00 20.72 502 GLU A N 1
ATOM 3938 C CA . GLU A 1 502 ? 7.467 75.443 6.617 1.00 23.24 502 GLU A CA 1
ATOM 3939 C C . GLU A 1 502 ? 7.574 76.775 7.328 1.00 22.32 502 GLU A C 1
ATOM 3940 O O . GLU A 1 502 ? 6.855 77.687 7.003 1.00 24.08 502 GLU A O 1
ATOM 3946 N N . VAL A 1 503 ? 8.463 76.894 8.303 1.00 21.39 503 VAL A N 1
ATOM 3947 C CA . VAL A 1 503 ? 8.571 78.136 9.046 1.00 21.62 503 VAL A CA 1
ATOM 3948 C C . VAL A 1 503 ? 9.455 79.145 8.333 1.00 20.69 503 VAL A C 1
ATOM 3949 O O . VAL A 1 503 ? 9.127 80.318 8.344 1.00 21.64 503 VAL A O 1
ATOM 3953 N N . TRP A 1 504 ? 10.538 78.685 7.710 1.00 18.48 504 TRP A N 1
ATOM 3954 C CA . TRP A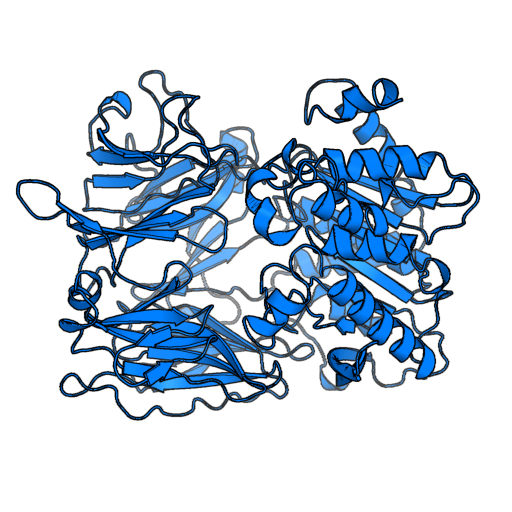 1 504 ? 11.492 79.564 7.054 1.00 17.43 504 TRP A CA 1
ATOM 3955 C C . TRP A 1 504 ? 11.211 79.702 5.534 1.00 17.72 504 TRP A C 1
ATOM 3956 O O . TRP A 1 504 ? 10.929 80.802 5.082 1.00 17.41 504 TRP A O 1
ATOM 3967 N N . VAL A 1 505 ? 11.273 78.602 4.777 1.00 17.09 505 VAL A N 1
ATOM 3968 C CA . VAL A 1 505 ? 11.332 78.662 3.301 1.00 17.73 505 VAL A CA 1
ATOM 3969 C C . VAL A 1 505 ? 9.973 79.027 2.713 1.00 18.77 505 VAL A C 1
ATOM 3970 O O . VAL A 1 505 ? 9.894 79.800 1.744 1.00 19.92 505 VAL A O 1
ATOM 3974 N N . LYS A 1 506 ? 8.914 78.551 3.341 1.00 19.25 506 LYS A N 1
ATOM 3975 C CA . LYS A 1 506 ? 7.537 78.931 2.935 1.00 20.80 506 LYS A CA 1
ATOM 3976 C C . LYS A 1 506 ? 7.231 80.404 3.143 1.00 21.53 506 LYS A C 1
ATOM 3977 O O . LYS A 1 506 ? 6.325 80.967 2.512 1.00 22.88 506 LYS A O 1
ATOM 3983 N N . ASN A 1 507 ? 7.975 81.050 4.030 1.00 21.70 507 ASN A N 1
ATOM 3984 C CA . ASN A 1 507 ? 7.880 82.471 4.253 1.00 22.20 507 ASN A CA 1
ATOM 3985 C C . ASN A 1 507 ? 8.936 83.258 3.449 1.00 21.94 507 ASN A C 1
ATOM 3986 O O . ASN A 1 507 ? 9.210 84.439 3.735 1.00 22.75 507 ASN A O 1
ATOM 3991 N N . ALA A 1 508 ? 9.494 82.571 2.454 1.00 21.12 508 ALA A N 1
ATOM 3992 C CA . ALA A 1 508 ? 10.391 83.097 1.408 1.00 21.13 508 ALA A CA 1
ATOM 3993 C C . ALA A 1 508 ? 11.833 83.326 1.910 1.00 20.63 508 ALA A C 1
ATOM 3994 O O . ALA A 1 508 ? 12.629 83.979 1.242 1.00 20.96 508 ALA A O 1
ATOM 3996 N N . GLY A 1 509 ? 12.151 82.707 3.055 1.00 19.62 509 GLY A N 1
ATOM 3997 C CA . GLY A 1 509 ? 13.546 82.580 3.481 1.00 18.95 509 GLY A CA 1
ATOM 3998 C C . GLY A 1 509 ? 14.267 81.560 2.639 1.00 18.52 509 GLY A C 1
ATOM 3999 O O . GLY A 1 509 ? 13.660 80.624 2.081 1.00 18.07 509 GLY A O 1
ATOM 4000 N N . VAL A 1 510 ? 15.595 81.665 2.599 1.00 17.90 510 VAL A N 1
ATOM 4001 C CA . VAL A 1 510 ? 16.411 80.743 1.834 1.00 17.34 510 VAL A CA 1
ATOM 4002 C C . VAL A 1 510 ? 17.123 79.910 2.863 1.00 16.41 510 VAL A C 1
ATOM 4003 O O . VAL A 1 510 ? 17.559 80.449 3.878 1.00 16.29 510 VAL A O 1
ATOM 4007 N N . SER A 1 511 ? 17.275 78.608 2.559 1.00 15.84 511 SER A N 1
ATOM 4008 C CA A SER A 1 511 ? 18.006 77.679 3.423 0.50 15.40 511 SER A CA 1
ATOM 4009 C CA B SER A 1 511 ? 18.021 77.695 3.419 0.50 15.24 511 SER A CA 1
ATOM 4010 C C . SER A 1 511 ? 19.278 77.183 2.728 1.00 15.01 511 SER A C 1
ATOM 4011 O O . SER A 1 511 ? 19.244 76.814 1.558 1.00 14.99 511 SER A O 1
ATOM 4016 N N . VAL A 1 512 ? 20.400 77.122 3.473 1.00 14.51 512 VAL A N 1
ATOM 4017 C CA . VAL A 1 512 ? 21.617 76.634 2.887 1.00 14.41 512 VAL A CA 1
ATOM 4018 C C . VAL A 1 512 ? 22.341 75.722 3.844 1.00 14.03 512 VAL A C 1
ATOM 4019 O O . VAL A 1 512 ? 22.416 76.016 5.024 1.00 13.72 512 VAL A O 1
ATOM 4023 N N . LEU A 1 513 ? 22.830 74.612 3.296 1.00 13.94 513 LEU A N 1
ATOM 4024 C CA . LEU A 1 513 ? 23.645 73.657 4.054 1.00 13.69 513 LEU A CA 1
ATOM 4025 C C . LEU A 1 513 ? 24.962 73.483 3.335 1.00 13.69 513 LEU A C 1
ATOM 4026 O O . LEU A 1 513 ? 24.972 73.064 2.179 1.00 13.59 513 LEU A O 1
ATOM 4031 N N . ALA A 1 514 ? 26.055 73.723 4.042 1.00 13.31 514 ALA A N 1
ATOM 4032 C CA . ALA A 1 514 ? 27.411 73.638 3.490 1.00 13.55 514 ALA A CA 1
ATOM 4033 C C . ALA A 1 514 ? 28.203 72.413 3.989 1.00 13.09 514 ALA A C 1
ATOM 4034 O O . ALA A 1 514 ? 28.394 72.223 5.169 1.00 12.78 514 ALA A O 1
ATOM 4036 N N . ASN A 1 515 ? 28.663 71.596 3.057 1.00 12.99 515 ASN A N 1
ATOM 4037 C CA . ASN A 1 515 ? 29.368 70.371 3.369 1.00 12.30 515 ASN A CA 1
ATOM 4038 C C . ASN A 1 515 ? 30.863 70.608 3.488 1.00 11.99 515 ASN A C 1
ATOM 4039 O O . ASN A 1 515 ? 31.730 70.110 2.736 1.00 12.08 515 ASN A O 1
ATOM 4044 N N . ILE A 1 516 ? 31.182 71.387 4.483 1.00 11.84 516 ILE A N 1
ATOM 4045 C CA . ILE A 1 516 ? 32.552 71.814 4.681 1.00 11.75 516 ILE A CA 1
ATOM 4046 C C . ILE A 1 516 ? 33.504 70.720 5.181 1.00 11.35 516 ILE A C 1
ATOM 4047 O O . ILE A 1 516 ? 33.093 69.689 5.746 1.00 10.71 516 ILE A O 1
ATOM 4052 N N . ARG A 1 517 ? 34.783 70.921 4.921 1.00 11.57 517 ARG A N 1
ATOM 4053 C CA . ARG A 1 517 ? 35.784 69.942 5.406 1.00 11.37 517 ARG A CA 1
ATOM 4054 C C . ARG A 1 517 ? 35.773 69.844 6.932 1.00 10.95 517 ARG A C 1
ATOM 4055 O O . ARG A 1 517 ? 35.272 70.733 7.602 1.00 11.01 517 ARG A O 1
ATOM 4063 N N . GLY A 1 518 ? 36.291 68.733 7.489 1.00 10.58 518 GLY A N 1
ATOM 4064 C CA . GLY A 1 518 ? 36.070 68.370 8.901 1.00 9.98 518 GLY A CA 1
ATOM 4065 C C . GLY A 1 518 ? 34.952 67.321 8.942 1.00 9.53 518 GLY A C 1
ATOM 4066 O O . GLY A 1 518 ? 34.870 66.463 9.827 1.00 9.18 518 GLY A O 1
ATOM 4067 N N . GLY A 1 519 ? 34.018 67.437 7.992 1.00 9.62 519 GLY A N 1
ATOM 4068 C CA . GLY A 1 519 ? 32.949 66.435 7.853 1.00 9.27 519 GLY A CA 1
ATOM 4069 C C . GLY A 1 519 ? 33.458 65.209 7.127 1.00 9.28 519 GLY A C 1
ATOM 4070 O O . GLY A 1 519 ? 34.649 65.081 6.883 1.00 9.48 519 GLY A O 1
ATOM 4071 N N . GLY A 1 520 ? 32.531 64.274 6.852 1.00 9.19 520 GLY A N 1
ATOM 4072 C CA . GLY A 1 520 ? 32.842 62.993 6.206 1.00 9.18 520 GLY A CA 1
ATOM 4073 C C . GLY A 1 520 ? 32.248 62.778 4.818 1.00 9.58 520 GLY A C 1
ATOM 4074 O O . GLY A 1 520 ? 32.265 61.661 4.320 1.00 9.42 520 GLY A O 1
ATOM 4075 N N . GLU A 1 521 ? 31.802 63.840 4.150 1.00 9.75 521 GLU A N 1
ATOM 4076 C CA . GLU A 1 521 ? 31.081 63.705 2.888 1.00 10.21 521 GLU A CA 1
ATOM 4077 C C . GLU A 1 521 ? 31.949 63.084 1.783 1.00 10.69 521 GLU A C 1
ATOM 4078 O O . GLU A 1 521 ? 31.414 62.362 0.921 1.00 10.47 521 GLU A O 1
ATOM 4084 N N . PHE A 1 522 ? 33.267 63.275 1.856 1.00 11.15 522 PHE A N 1
ATOM 4085 C CA . PHE A 1 522 ? 34.219 62.629 0.946 1.00 12.01 522 PHE A CA 1
ATOM 4086 C C . PHE A 1 522 ? 35.231 61.752 1.685 1.00 12.04 522 PHE A C 1
ATOM 4087 O O . PHE A 1 522 ? 36.405 61.669 1.351 1.00 12.22 522 PHE A O 1
ATOM 4095 N N . GLY A 1 523 ? 34.717 61.078 2.681 1.00 11.51 523 GLY A N 1
ATOM 4096 C CA . GLY A 1 523 ? 35.461 60.068 3.425 1.00 11.57 523 GLY A CA 1
ATOM 4097 C C . GLY A 1 523 ? 36.445 60.650 4.397 1.00 11.69 523 GLY A C 1
ATOM 4098 O O . GLY A 1 523 ? 36.389 61.842 4.731 1.00 11.53 523 GLY A O 1
ATOM 4099 N N . PRO A 1 524 ? 37.349 59.800 4.884 1.00 11.36 524 PRO A N 1
ATOM 4100 C CA . PRO A 1 524 ? 38.239 60.217 5.960 1.00 11.68 524 PRO A CA 1
ATOM 4101 C C . PRO A 1 524 ? 39.174 61.391 5.619 1.00 11.75 524 PRO A C 1
ATOM 4102 O O . PRO A 1 524 ? 39.465 62.223 6.488 1.00 11.46 524 PRO A O 1
ATOM 4106 N N . GLU A 1 525 ? 39.553 61.518 4.357 1.00 12.35 525 GLU A N 1
ATOM 4107 C CA . GLU A 1 525 ? 40.423 62.633 3.958 1.00 12.82 525 GLU A CA 1
ATOM 4108 C C . GLU A 1 525 ? 39.691 63.972 4.098 1.00 12.63 525 GLU A C 1
ATOM 4109 O O . GLU A 1 525 ? 40.299 65.012 4.343 1.00 13.68 525 GLU A O 1
ATOM 4111 N N . TRP A 1 526 ? 38.390 63.985 3.846 1.00 11.92 526 TRP A N 1
ATOM 4112 C CA . TRP A 1 526 ? 37.582 65.199 3.979 1.00 11.70 526 TRP A CA 1
ATOM 4113 C C . TRP A 1 526 ? 37.604 65.701 5.411 1.00 11.35 526 TRP A C 1
ATOM 4114 O O . TRP A 1 526 ? 37.693 66.900 5.654 1.00 11.35 526 TRP A O 1
ATOM 4125 N N . HIS A 1 527 ? 37.657 64.759 6.354 1.00 11.17 527 HIS A N 1
ATOM 4126 C CA . HIS A 1 527 ? 37.764 65.053 7.781 1.00 11.01 527 HIS A CA 1
ATOM 4127 C C . HIS A 1 527 ? 39.173 65.518 8.156 1.00 11.69 527 HIS A C 1
ATOM 4128 O O . HIS A 1 527 ? 39.378 66.589 8.780 1.00 12.48 527 HIS A O 1
ATOM 4135 N N . LYS A 1 528 ? 40.135 64.682 7.810 1.00 12.32 528 LYS A N 1
ATOM 4136 C CA . LYS A 1 528 ? 41.555 64.896 8.189 1.00 13.06 528 LYS A CA 1
ATOM 4137 C C . LYS A 1 528 ? 42.055 66.243 7.685 1.00 13.79 528 LYS A C 1
ATOM 4138 O O . LYS A 1 528 ? 42.909 66.872 8.347 1.00 13.66 528 LYS A O 1
ATOM 4144 N N . SER A 1 529 ? 41.519 66.708 6.544 1.00 14.09 529 SER A N 1
ATOM 4145 C CA . SER A 1 529 ? 41.871 67.990 5.972 1.00 15.22 529 SER A CA 1
ATOM 4146 C C . SER A 1 529 ? 41.646 69.224 6.860 1.00 14.46 529 SER A C 1
ATOM 4147 O O . SER A 1 529 ? 42.260 70.275 6.606 1.00 15.24 529 SER A O 1
ATOM 4150 N N . ALA A 1 530 ? 40.731 69.118 7.815 1.00 13.48 530 ALA A N 1
ATOM 4151 C CA . ALA A 1 530 ? 40.399 70.179 8.768 1.00 13.36 530 ALA A CA 1
ATOM 4152 C C . ALA A 1 530 ? 40.467 69.722 10.214 1.00 12.86 530 ALA A C 1
ATOM 4153 O O . ALA A 1 530 ? 39.922 70.362 11.111 1.00 12.50 530 ALA A O 1
ATOM 4155 N N . GLN A 1 531 ? 41.207 68.641 10.437 1.00 12.93 531 GLN A N 1
ATOM 4156 C CA . GLN A 1 531 ? 41.360 68.087 11.774 1.00 13.03 531 GLN A CA 1
ATOM 4157 C C . GLN A 1 531 ? 42.503 68.753 12.557 1.00 13.66 531 GLN A C 1
ATOM 4158 O O . GLN A 1 531 ? 43.525 69.147 12.006 1.00 14.12 531 GLN A O 1
ATOM 4164 N N . GLY A 1 532 ? 42.333 68.872 13.869 1.00 13.88 532 GLY A N 1
ATOM 4165 C CA . GLY A 1 532 ? 43.407 69.367 14.703 1.00 14.16 532 GLY A CA 1
ATOM 4166 C C . GLY A 1 532 ? 43.794 70.808 14.371 1.00 15.03 532 GLY A C 1
ATOM 4167 O O . GLY A 1 532 ? 42.932 71.673 14.249 1.00 15.45 532 GLY A O 1
ATOM 4168 N N . ILE A 1 533 ? 45.059 71.017 14.126 1.00 15.46 533 ILE A N 1
ATOM 4169 C CA . ILE A 1 533 ? 45.593 72.353 13.839 1.00 16.27 533 ILE A CA 1
ATOM 4170 C C . ILE A 1 533 ? 45.220 72.809 12.420 1.00 16.16 533 ILE A C 1
ATOM 4171 O O . ILE A 1 533 ? 45.555 73.905 12.053 1.00 16.23 533 ILE A O 1
ATOM 4176 N N . LYS A 1 534 ? 44.590 71.927 11.626 1.00 15.65 534 LYS A N 1
ATOM 4177 C CA . LYS A 1 534 ? 44.099 72.318 10.301 1.00 16.24 534 LYS A CA 1
ATOM 4178 C C . LYS A 1 534 ? 42.664 72.817 10.358 1.00 15.30 534 LYS A C 1
ATOM 4179 O O . LYS A 1 534 ? 42.031 73.017 9.321 1.00 14.72 534 LYS A O 1
ATOM 4185 N N . ARG A 1 535 ? 42.162 73.088 11.552 1.00 14.50 535 ARG A N 1
ATOM 4186 C CA . ARG A 1 535 ? 40.741 73.475 11.657 1.00 13.73 535 ARG A CA 1
ATOM 4187 C C . ARG A 1 535 ? 40.365 74.697 10.817 1.00 14.06 535 ARG A C 1
ATOM 4188 O O . ARG A 1 535 ? 39.215 74.807 10.337 1.00 13.69 535 ARG A O 1
ATOM 4196 N N . GLN A 1 536 ? 41.304 75.630 10.671 1.00 14.37 536 GLN A N 1
ATOM 4197 C CA . GLN A 1 536 ? 41.005 76.801 9.840 1.00 15.02 536 GLN A CA 1
ATOM 4198 C C . GLN A 1 536 ? 40.518 76.486 8.431 1.00 15.35 536 GLN A C 1
ATOM 4199 O O . GLN A 1 536 ? 39.795 77.309 7.824 1.00 16.24 536 GLN A O 1
ATOM 4205 N N . THR A 1 537 ? 40.851 75.304 7.905 1.00 15.43 537 THR A N 1
ATOM 4206 C CA . THR A 1 537 ? 40.376 74.876 6.613 1.00 15.24 537 THR A CA 1
ATOM 4207 C C . THR A 1 537 ? 38.816 74.757 6.617 1.00 14.65 537 THR A C 1
ATOM 4208 O O . THR A 1 537 ? 38.160 75.239 5.687 1.00 14.94 537 THR A O 1
ATOM 4212 N N . ALA A 1 538 ? 38.241 74.205 7.672 1.00 13.45 538 ALA A N 1
ATOM 4213 C CA . ALA A 1 538 ? 36.787 74.111 7.786 1.00 12.75 538 ALA A CA 1
ATOM 4214 C C . ALA A 1 538 ? 36.173 75.502 7.743 1.00 13.26 538 ALA A C 1
ATOM 4215 O O . ALA A 1 538 ? 35.194 75.743 7.039 1.00 13.25 538 ALA A O 1
ATOM 4217 N N . PHE A 1 539 ? 36.757 76.416 8.494 1.00 13.45 539 PHE A N 1
ATOM 4218 C CA . PHE A 1 539 ? 36.223 77.735 8.624 1.00 14.13 539 PHE A CA 1
ATOM 4219 C C . PHE A 1 539 ? 36.295 78.486 7.272 1.00 14.90 539 PHE A C 1
ATOM 4220 O O . PHE A 1 539 ? 35.352 79.130 6.884 1.00 15.00 539 PHE A O 1
ATOM 4228 N N . ASN A 1 540 ? 37.421 78.334 6.571 1.00 15.52 540 ASN A N 1
ATOM 4229 C CA . ASN A 1 540 ? 37.598 78.920 5.253 1.00 16.10 540 ASN A CA 1
ATOM 4230 C C . ASN A 1 540 ? 36.547 78.390 4.281 1.00 15.98 540 ASN A C 1
ATOM 4231 O O . ASN A 1 540 ? 36.008 79.159 3.492 1.00 16.32 540 ASN A O 1
ATOM 4236 N N . ASP A 1 541 ? 36.241 77.095 4.361 1.00 15.43 541 ASP A N 1
ATOM 4237 C CA . ASP A 1 541 ? 35.204 76.501 3.492 1.00 15.17 541 ASP A CA 1
ATOM 4238 C C . ASP A 1 541 ? 33.873 77.188 3.727 1.00 15.10 541 ASP A C 1
ATOM 4239 O O . ASP A 1 541 ? 33.120 77.477 2.819 1.00 15.03 541 ASP A O 1
ATOM 4244 N N . PHE A 1 542 ? 33.593 77.450 4.984 1.00 15.16 542 PHE A N 1
ATOM 4245 C CA . PHE A 1 542 ? 32.335 78.078 5.350 1.00 15.37 542 PHE A CA 1
ATOM 4246 C C . PHE A 1 542 ? 32.300 79.518 4.775 1.00 16.03 542 PHE A C 1
ATOM 4247 O O . PHE A 1 542 ? 31.316 79.927 4.235 1.00 15.89 542 PHE A O 1
ATOM 4255 N N . PHE A 1 543 ? 33.392 80.260 4.881 1.00 16.17 543 PHE A N 1
ATOM 4256 C CA . PHE A 1 543 ? 33.456 81.615 4.288 1.00 17.14 543 PHE A CA 1
ATOM 4257 C C . PHE A 1 543 ? 33.271 81.573 2.751 1.00 17.13 543 PHE A C 1
ATOM 4258 O O . PHE A 1 543 ? 32.603 82.442 2.154 1.00 17.60 543 PHE A O 1
ATOM 4266 N N . ALA A 1 544 ? 33.904 80.592 2.104 1.00 16.76 544 ALA A N 1
ATOM 4267 C CA . ALA A 1 544 ? 33.772 80.407 0.648 1.00 17.08 544 ALA A CA 1
ATOM 4268 C C . ALA A 1 544 ? 32.299 80.272 0.228 1.00 17.04 544 ALA A C 1
ATOM 4269 O O . ALA A 1 544 ? 31.887 80.873 -0.715 1.00 17.78 544 ALA A O 1
ATOM 4271 N N . VAL A 1 545 ? 31.540 79.464 0.944 1.00 16.49 545 VAL A N 1
ATOM 4272 C CA . VAL A 1 545 ? 30.114 79.374 0.698 1.00 16.18 545 VAL A CA 1
ATOM 4273 C C . VAL A 1 545 ? 29.374 80.701 1.014 1.00 16.66 545 VAL A C 1
ATOM 4274 O O . VAL A 1 545 ? 28.544 81.168 0.200 1.00 17.54 545 VAL A O 1
ATOM 4278 N N . SER A 1 546 ? 29.674 81.317 2.151 1.00 16.84 546 SER A N 1
ATOM 4279 C CA . SER A 1 546 ? 29.024 82.572 2.557 1.00 17.54 546 SER A CA 1
ATOM 4280 C C . SER A 1 546 ? 29.224 83.635 1.445 1.00 18.85 546 SER A C 1
ATOM 4281 O O . SER A 1 546 ? 28.279 84.279 0.990 1.00 19.20 546 SER A O 1
ATOM 4284 N N . GLU A 1 547 ? 30.457 83.780 0.993 1.00 20.12 547 GLU A N 1
ATOM 4285 C CA . GLU A 1 547 ? 30.810 84.787 -0.021 1.00 22.03 547 GLU A CA 1
ATOM 4286 C C . GLU A 1 547 ? 30.157 84.499 -1.336 1.00 22.46 547 GLU A C 1
ATOM 4287 O O . GLU A 1 547 ? 29.780 85.447 -2.062 1.00 22.92 547 GLU A O 1
ATOM 4293 N N . GLU A 1 548 ? 30.016 83.223 -1.664 1.00 22.59 548 GLU A N 1
ATOM 4294 C CA . GLU A 1 548 ? 29.398 82.854 -2.907 1.00 23.50 548 GLU A CA 1
ATOM 4295 C C . GLU A 1 548 ? 27.902 83.182 -2.893 1.00 22.13 548 GLU A C 1
ATOM 4296 O O . GLU A 1 548 ? 27.351 83.602 -3.920 1.00 21.84 548 GLU A O 1
ATOM 4302 N N . L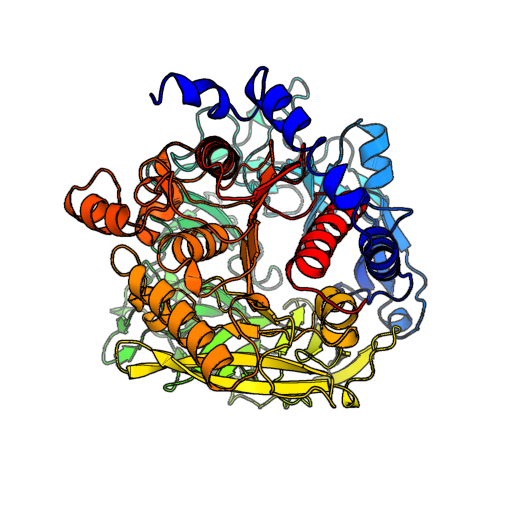EU A 1 549 ? 27.246 83.012 -1.746 1.00 20.28 549 LEU A N 1
ATOM 4303 C CA . LEU A 1 549 ? 25.823 83.378 -1.639 1.00 20.01 549 LEU A CA 1
ATOM 4304 C C . LEU A 1 549 ? 25.599 84.877 -1.882 1.00 20.88 549 LEU A C 1
ATOM 4305 O O . LEU A 1 549 ? 24.596 85.309 -2.483 1.00 20.44 549 LEU A O 1
ATOM 4310 N N . ILE A 1 550 ? 26.548 85.643 -1.386 1.00 21.19 550 ILE A N 1
ATOM 4311 C CA . ILE A 1 550 ? 26.513 87.092 -1.546 1.00 22.63 550 ILE A CA 1
ATOM 4312 C C . ILE A 1 550 ? 26.855 87.438 -2.992 1.00 23.78 550 ILE A C 1
ATOM 4313 O O . ILE A 1 550 ? 26.220 88.313 -3.570 1.00 24.97 550 ILE A O 1
ATOM 4318 N N . LYS A 1 551 ? 27.866 86.807 -3.584 1.00 24.73 551 LYS A N 1
ATOM 4319 C CA . LYS A 1 551 ? 28.284 87.172 -4.973 1.00 26.69 551 LYS A CA 1
ATOM 4320 C C . LYS A 1 551 ? 27.143 86.921 -5.971 1.00 26.72 551 LYS A C 1
ATOM 4321 O O . LYS A 1 551 ? 26.914 87.701 -6.906 1.00 27.13 551 LYS A O 1
ATOM 4327 N N . GLN A 1 552 ? 26.424 85.833 -5.749 1.00 25.92 552 GLN A N 1
ATOM 4328 C CA . GLN A 1 552 ? 25.314 85.481 -6.612 1.00 26.95 552 GLN A CA 1
ATOM 4329 C C . GLN A 1 552 ? 24.022 86.195 -6.317 1.00 26.88 552 GLN A C 1
ATOM 4330 O O . GLN A 1 552 ? 23.021 85.834 -6.906 1.00 26.35 552 GLN A O 1
ATOM 4336 N N . ASN A 1 553 ? 24.054 87.189 -5.430 1.00 26.64 553 ASN A N 1
ATOM 4337 C CA . ASN A 1 553 ? 22.887 87.941 -5.025 1.00 27.34 553 ASN A CA 1
ATOM 4338 C C . ASN A 1 553 ? 21.687 87.149 -4.549 1.00 26.57 553 ASN A C 1
ATOM 4339 O O . ASN A 1 553 ? 20.523 87.539 -4.733 1.00 26.76 553 ASN A O 1
ATOM 4344 N N . ILE A 1 554 ? 21.998 86.046 -3.884 1.00 24.29 554 ILE A N 1
ATOM 4345 C CA . ILE A 1 554 ? 21.017 85.354 -3.110 1.00 23.72 554 ILE A CA 1
ATOM 4346 C C . ILE A 1 554 ? 20.739 86.178 -1.868 1.00 22.84 554 ILE A C 1
ATOM 4347 O O . ILE A 1 554 ? 19.590 86.343 -1.480 1.00 22.70 554 ILE A O 1
ATOM 4352 N N . THR A 1 555 ? 21.800 86.662 -1.220 1.00 22.42 555 THR A N 1
ATOM 4353 C CA . THR A 1 555 ? 21.641 87.400 0.024 1.00 21.93 555 THR A CA 1
ATOM 4354 C C . THR A 1 555 ? 22.764 88.425 0.128 1.00 22.50 555 THR A C 1
ATOM 4355 O O . THR A 1 555 ? 23.530 88.616 -0.838 1.00 22.33 555 THR A O 1
ATOM 4359 N N . SER A 1 556 ? 22.797 89.113 1.264 1.00 22.64 556 SER A N 1
ATOM 4360 C CA . SER A 1 556 ? 23.821 90.073 1.599 1.00 23.58 556 SER A CA 1
ATOM 4361 C C . SER A 1 556 ? 24.037 89.983 3.131 1.00 23.19 556 SER A C 1
ATOM 4362 O O . SER A 1 556 ? 23.207 89.384 3.854 1.00 22.63 556 SER A O 1
ATOM 4365 N N . PRO A 1 557 ? 25.146 90.527 3.632 1.00 23.41 557 PRO A N 1
ATOM 4366 C CA . PRO A 1 557 ? 25.459 90.347 5.050 1.00 23.04 557 PRO A CA 1
ATOM 4367 C C . PRO A 1 557 ? 24.324 90.676 6.001 1.00 23.55 557 PRO A C 1
ATOM 4368 O O . PRO A 1 557 ? 24.073 89.938 6.954 1.00 23.56 557 PRO A O 1
ATOM 4372 N N . GLU A 1 558 ? 23.589 91.721 5.684 1.00 25.02 558 GLU A N 1
ATOM 4373 C CA . GLU A 1 558 ? 22.473 92.150 6.516 1.00 26.22 558 GLU A CA 1
ATOM 4374 C C . GLU A 1 558 ? 21.338 91.149 6.624 1.00 25.03 558 GLU A C 1
ATOM 4375 O O . GLU A 1 558 ? 20.588 91.186 7.612 1.00 24.74 558 GLU A O 1
ATOM 4381 N N . TYR A 1 559 ? 21.243 90.254 5.629 1.00 23.58 559 TYR A N 1
ATOM 4382 C CA . TYR A 1 559 ? 20.173 89.310 5.535 1.00 22.63 559 TYR A CA 1
ATOM 4383 C C . TYR A 1 559 ? 20.666 87.871 5.796 1.00 20.82 559 TYR A C 1
ATOM 4384 O O . TYR A 1 559 ? 19.855 86.950 5.702 1.00 20.92 559 TYR A O 1
ATOM 4393 N N . LEU A 1 560 ? 21.970 87.715 6.082 1.00 19.71 560 LEU A N 1
ATOM 4394 C CA . LEU A 1 560 ? 22.594 86.385 6.195 1.00 18.83 560 LEU A CA 1
ATOM 4395 C C . LEU A 1 560 ? 22.773 85.968 7.644 1.00 18.31 560 LEU A C 1
ATOM 4396 O O . LEU A 1 560 ? 23.564 86.568 8.414 1.00 18.74 560 LEU A O 1
ATOM 4401 N N . GLY A 1 561 ? 22.081 84.888 8.022 1.00 17.53 561 GLY A N 1
ATOM 4402 C CA . GLY A 1 561 ? 22.281 84.318 9.348 1.00 17.21 561 GLY A CA 1
ATOM 4403 C C . GLY A 1 561 ? 22.915 82.944 9.272 1.00 16.49 561 GLY A C 1
ATOM 4404 O O . GLY A 1 561 ? 22.826 82.252 8.266 1.00 15.48 561 GLY A O 1
ATOM 4405 N N . ILE A 1 562 ? 23.664 82.636 10.323 1.00 16.21 562 ILE A N 1
ATOM 4406 C CA . ILE A 1 562 ? 24.401 81.414 10.378 1.00 15.86 562 ILE A CA 1
ATOM 4407 C C . ILE A 1 562 ? 24.047 80.698 11.679 1.00 15.38 562 ILE A C 1
ATOM 4408 O O . ILE A 1 562 ? 23.774 81.336 12.684 1.00 15.04 562 ILE A O 1
ATOM 4413 N N . LYS A 1 563 ? 23.969 79.379 11.604 1.00 15.09 563 LYS A N 1
ATOM 4414 C CA . LYS A 1 563 ? 23.499 78.540 12.732 1.00 15.80 563 LYS A CA 1
ATOM 4415 C C . LYS A 1 563 ? 24.326 77.250 12.852 1.00 14.27 563 LYS A C 1
ATOM 4416 O O . LYS A 1 563 ? 24.592 76.613 11.847 1.00 13.64 563 LYS A O 1
ATOM 4422 N N . GLY A 1 564 ? 24.773 76.943 14.069 1.00 13.51 564 GLY A N 1
ATOM 4423 C CA . GLY A 1 564 ? 25.557 75.723 14.341 1.00 12.74 564 GLY A CA 1
ATOM 4424 C C . GLY A 1 564 ? 25.517 75.350 15.821 1.00 12.46 564 GLY A C 1
ATOM 4425 O O . GLY A 1 564 ? 25.342 76.190 16.698 1.00 12.30 564 GLY A O 1
ATOM 4426 N N . GLY A 1 565 ? 25.584 74.058 16.092 1.00 12.19 565 GLY A N 1
ATOM 4427 C CA . GLY A 1 565 ? 25.447 73.502 17.435 1.00 12.05 565 GLY A CA 1
ATOM 4428 C C . GLY A 1 565 ? 26.645 72.612 17.742 1.00 12.16 565 GLY A C 1
ATOM 4429 O O . GLY A 1 565 ? 27.132 71.946 16.887 1.00 11.67 565 GLY A O 1
ATOM 4430 N N . SER A 1 566 ? 27.035 72.552 18.996 1.00 12.90 566 SER A N 1
ATOM 4431 C CA . SER A 1 566 ? 28.067 71.632 19.465 1.00 13.53 566 SER A CA 1
ATOM 4432 C C . SER A 1 566 ? 29.384 72.054 18.791 1.00 12.64 566 SER A C 1
ATOM 4433 O O . SER A 1 566 ? 29.778 73.189 18.864 1.00 13.44 566 SER A O 1
ATOM 4436 N N . ASN A 1 567 ? 30.033 71.154 18.044 1.00 11.79 567 ASN A N 1
ATOM 4437 C CA . ASN A 1 567 ? 31.098 71.552 17.156 1.00 11.33 567 ASN A CA 1
ATOM 4438 C C . ASN A 1 567 ? 30.774 72.679 16.199 1.00 11.35 567 ASN A C 1
ATOM 4439 O O . ASN A 1 567 ? 31.650 73.518 15.880 1.00 11.48 567 ASN A O 1
ATOM 4444 N N . GLY A 1 568 ? 29.529 72.695 15.741 1.00 10.98 568 GLY A N 1
ATOM 4445 C CA . GLY A 1 568 ? 29.017 73.751 14.865 1.00 11.33 568 GLY A CA 1
ATOM 4446 C C . GLY A 1 568 ? 28.887 75.063 15.619 1.00 11.82 568 GLY A C 1
ATOM 4447 O O . GLY A 1 568 ? 28.871 76.117 15.015 1.00 12.22 568 GLY A O 1
ATOM 4448 N N . GLY A 1 569 ? 28.777 74.996 16.946 1.00 11.82 569 GLY A N 1
ATOM 4449 C CA . GLY A 1 569 ? 28.822 76.170 17.790 1.00 12.32 569 GLY A CA 1
ATOM 4450 C C . GLY A 1 569 ? 30.175 76.842 17.799 1.00 12.54 569 GLY A C 1
ATOM 4451 O O . GLY A 1 569 ? 30.229 78.055 17.777 1.00 12.98 569 GLY A O 1
ATOM 4452 N N . LEU A 1 570 ? 31.267 76.058 17.773 1.00 11.95 570 LEU A N 1
ATOM 4453 C CA . LEU A 1 570 ? 32.626 76.611 17.502 1.00 12.27 570 LEU A CA 1
ATOM 4454 C C . LEU A 1 570 ? 32.748 77.270 16.142 1.00 12.47 570 LEU A C 1
ATOM 4455 O O . LEU A 1 570 ? 33.202 78.406 16.009 1.00 13.25 570 LEU A O 1
ATOM 4460 N N . LEU A 1 571 ? 32.276 76.554 15.122 1.00 12.06 571 LEU A N 1
ATOM 4461 C CA . LEU A 1 571 ? 32.277 77.032 13.762 1.00 12.04 571 LEU A CA 1
ATOM 4462 C C . LEU A 1 571 ? 31.705 78.457 13.697 1.00 12.45 571 LEU A C 1
ATOM 4463 O O . LEU A 1 571 ? 32.322 79.341 13.170 1.00 13.21 571 LEU A O 1
ATOM 4468 N N . VAL A 1 572 ? 30.516 78.650 14.245 1.00 12.36 572 VAL A N 1
ATOM 4469 C CA . VAL A 1 572 ? 29.822 79.908 14.030 1.00 12.79 572 VAL A CA 1
ATOM 4470 C C . VAL A 1 572 ? 30.335 81.035 14.939 1.00 13.11 572 VAL A C 1
ATOM 4471 O O . VAL A 1 572 ? 30.253 82.176 14.568 1.00 13.57 572 VAL A O 1
ATOM 4475 N N . SER A 1 573 ? 30.868 80.706 16.113 1.00 12.94 573 SER A N 1
ATOM 4476 C CA . SER A 1 573 ? 31.535 81.677 16.933 1.00 13.48 573 SER A CA 1
ATOM 4477 C C . SER A 1 573 ? 32.886 82.094 16.368 1.00 14.13 573 SER A C 1
ATOM 4478 O O . SER A 1 573 ? 33.267 83.259 16.529 1.00 14.90 573 SER A O 1
ATOM 4481 N N . VAL A 1 574 ? 33.634 81.171 15.751 1.00 14.04 574 VAL A N 1
ATOM 4482 C CA . VAL A 1 574 ? 34.788 81.545 14.941 1.00 14.37 574 VAL A CA 1
ATOM 4483 C C . VAL A 1 574 ? 34.388 82.441 13.746 1.00 15.03 574 VAL A C 1
ATOM 4484 O O . VAL A 1 574 ? 35.032 83.467 13.488 1.00 15.67 574 VAL A O 1
ATOM 4488 N N . ALA A 1 575 ? 33.351 82.053 13.020 1.00 14.84 575 ALA A N 1
ATOM 4489 C CA . ALA A 1 575 ? 32.935 82.777 11.835 1.00 15.80 575 ALA A CA 1
ATOM 4490 C C . ALA A 1 575 ? 32.648 84.233 12.194 1.00 16.64 575 ALA A C 1
ATOM 4491 O O . ALA A 1 575 ? 33.048 85.175 11.499 1.00 17.04 575 ALA A O 1
ATOM 4493 N N . MET A 1 576 ? 31.915 84.443 13.285 1.00 17.13 576 MET A N 1
ATOM 4494 C CA . MET A 1 576 ? 31.412 85.773 13.571 1.00 18.40 576 MET A CA 1
ATOM 4495 C C . MET A 1 576 ? 32.515 86.633 14.165 1.00 18.61 576 MET A C 1
ATOM 4496 O O . MET A 1 576 ? 32.460 87.866 14.066 1.00 18.99 576 MET A O 1
ATOM 4501 N N . THR A 1 577 ? 33.520 85.993 14.765 1.00 18.07 577 THR A N 1
ATOM 4502 C CA . THR A 1 577 ? 34.640 86.750 15.276 1.00 18.63 577 THR A CA 1
ATOM 4503 C C . THR A 1 577 ? 35.733 87.011 14.195 1.00 19.22 577 THR A C 1
ATOM 4504 O O . THR A 1 577 ? 36.356 88.047 14.212 1.00 20.34 577 THR A O 1
ATOM 4508 N N . GLN A 1 578 ? 35.999 86.095 13.275 1.00 19.34 578 GLN A N 1
ATOM 4509 C CA . GLN A 1 578 ? 36.927 86.384 12.149 1.00 20.40 578 GLN A CA 1
ATOM 4510 C C . GLN A 1 578 ? 36.390 87.233 11.048 1.00 21.58 578 GLN A C 1
ATOM 4511 O O . GLN A 1 578 ? 37.134 88.043 10.427 1.00 22.87 578 GLN A O 1
ATOM 4517 N N . ARG A 1 579 ? 35.097 87.082 10.770 1.00 21.96 579 ARG A N 1
ATOM 4518 C CA . ARG A 1 579 ? 34.492 87.711 9.618 1.00 22.99 579 ARG A CA 1
ATOM 4519 C C . ARG A 1 579 ? 33.131 88.364 9.949 1.00 23.23 579 ARG A C 1
ATOM 4520 O O . ARG A 1 579 ? 32.083 88.073 9.310 1.00 22.25 579 ARG A O 1
ATOM 4528 N N . PRO A 1 580 ? 33.121 89.245 10.957 1.00 23.52 580 PRO A N 1
ATOM 4529 C CA . PRO A 1 580 ? 31.856 89.775 11.435 1.00 23.51 580 PRO A CA 1
ATOM 4530 C C . PRO A 1 580 ? 31.044 90.479 10.320 1.00 24.75 580 PRO A C 1
ATOM 4531 O O . PRO A 1 580 ? 29.788 90.456 10.314 1.00 25.61 580 PRO A O 1
ATOM 4535 N N . GLU A 1 581 ? 31.759 91.041 9.352 1.00 25.02 581 GLU A N 1
ATOM 4536 C CA . GLU A 1 581 ? 31.145 91.806 8.295 1.00 26.01 581 GLU A CA 1
ATOM 4537 C C . GLU A 1 581 ? 30.375 90.992 7.255 1.00 24.96 581 GLU A C 1
ATOM 4538 O O . GLU A 1 581 ? 29.671 91.566 6.411 1.00 25.67 581 GLU A O 1
ATOM 4544 N N . LEU A 1 582 ? 30.520 89.669 7.293 1.00 23.42 582 LEU A N 1
ATOM 4545 C CA . LEU A 1 582 ? 29.820 88.776 6.370 1.00 22.68 582 LEU A CA 1
ATOM 4546 C C . LEU A 1 582 ? 28.397 88.437 6.800 1.00 21.20 582 LEU A C 1
ATOM 4547 O O . LEU A 1 582 ? 27.593 87.933 5.961 1.00 21.61 582 LEU A O 1
ATOM 4552 N N . PHE A 1 583 ? 28.087 88.635 8.075 1.00 20.01 583 PHE A N 1
ATOM 4553 C CA . PHE A 1 583 ? 26.873 88.067 8.697 1.00 19.45 583 PHE A CA 1
ATOM 4554 C C . PHE A 1 583 ? 26.019 89.067 9.413 1.00 20.09 583 PHE A C 1
ATOM 4555 O O . PHE A 1 583 ? 26.491 90.144 9.893 1.00 21.74 583 PHE A O 1
ATOM 4563 N N . GLY A 1 584 ? 24.733 88.780 9.427 1.00 19.94 584 GLY A N 1
ATOM 4564 C CA . GLY A 1 584 ? 23.748 89.642 10.088 1.00 20.29 584 GLY A CA 1
ATOM 4565 C C . GLY A 1 584 ? 23.152 89.070 11.376 1.00 19.92 584 GLY A C 1
ATOM 4566 O O . GLY A 1 584 ? 22.574 89.819 12.182 1.00 21.19 584 GLY A O 1
ATOM 4567 N N . ALA A 1 585 ? 23.259 87.760 11.568 1.00 18.80 585 ALA A N 1
ATOM 4568 C CA . ALA A 1 585 ? 22.767 87.080 12.767 1.00 17.96 585 ALA A CA 1
ATOM 4569 C C . ALA A 1 585 ? 23.428 85.687 12.921 1.00 16.78 585 ALA A C 1
ATOM 4570 O O . ALA A 1 585 ? 23.884 85.051 11.951 1.00 16.12 585 ALA A O 1
ATOM 4572 N N . VAL A 1 586 ? 23.561 85.321 14.168 1.00 16.16 586 VAL A N 1
ATOM 4573 C CA . VAL A 1 586 ? 24.204 84.077 14.541 1.00 15.47 586 VAL A CA 1
ATOM 4574 C C . VAL A 1 586 ? 23.413 83.350 15.643 1.00 15.25 586 VAL A C 1
ATOM 4575 O O . VAL A 1 586 ? 22.960 83.966 16.597 1.00 15.78 586 VAL A O 1
ATOM 4579 N N . ALA A 1 587 ? 23.284 82.031 15.525 1.00 14.72 587 ALA A N 1
ATOM 4580 C CA . ALA A 1 587 ? 22.832 81.179 16.637 1.00 14.29 587 ALA A CA 1
ATOM 4581 C C . ALA A 1 587 ? 23.931 80.154 16.947 1.00 13.75 587 ALA A C 1
ATOM 4582 O O . ALA A 1 587 ? 24.331 79.392 16.095 1.00 13.21 587 ALA A O 1
ATOM 4584 N N . CYS A 1 588 ? 24.489 80.282 18.152 1.00 13.76 588 CYS A N 1
ATOM 4585 C CA . CYS A 1 588 ? 25.572 79.494 18.683 1.00 13.63 588 CYS A CA 1
ATOM 4586 C C . CYS A 1 588 ? 24.958 78.575 19.730 1.00 13.74 588 CYS A C 1
ATOM 4587 O O . CYS A 1 588 ? 24.693 78.982 20.876 1.00 14.08 588 CYS A O 1
ATOM 4590 N N . GLU A 1 589 ? 24.694 77.339 19.330 1.00 13.53 589 GLU A N 1
ATOM 4591 C CA . GLU A 1 589 ? 23.858 76.468 20.134 1.00 13.88 589 GLU A CA 1
ATOM 4592 C C . GLU A 1 589 ? 24.697 75.409 20.847 1.00 13.13 589 GLU A C 1
ATOM 4593 O O . GLU A 1 589 ? 25.549 74.778 20.198 1.00 12.74 589 GLU A O 1
ATOM 4599 N N . VAL A 1 590 ? 24.441 75.213 22.152 1.00 12.87 590 VAL A N 1
ATOM 4600 C CA . VAL A 1 590 ? 25.127 74.237 23.031 1.00 12.88 590 VAL A CA 1
ATOM 4601 C C . VAL A 1 590 ? 26.578 74.061 22.609 1.00 11.98 590 VAL A C 1
ATOM 4602 O O . VAL A 1 590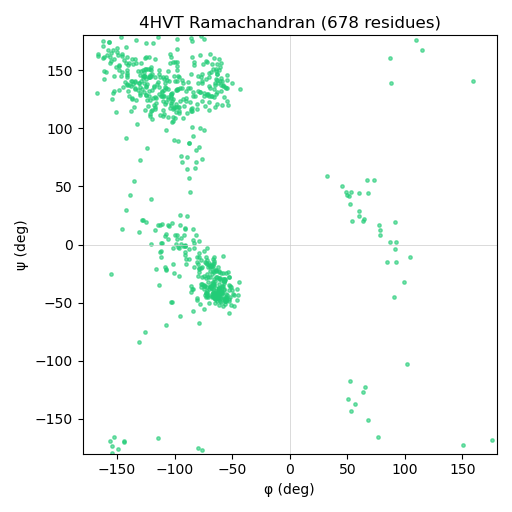 ? 27.002 72.973 22.278 1.00 11.93 590 VAL A O 1
ATOM 4606 N N . PRO A 1 591 ? 27.341 75.175 22.616 1.00 12.14 591 PRO A N 1
ATOM 4607 C CA . PRO A 1 591 ? 28.604 75.156 21.923 1.00 11.80 591 PRO A CA 1
ATOM 4608 C C . PRO A 1 591 ? 29.729 74.559 22.736 1.00 11.49 591 PRO A C 1
ATOM 4609 O O . PRO A 1 591 ? 29.658 74.502 23.950 1.00 11.40 591 PRO A O 1
ATOM 4613 N N . ILE A 1 592 ? 30.741 74.087 22.018 1.00 11.51 592 ILE A N 1
ATOM 4614 C CA . ILE A 1 592 ? 32.115 74.022 22.551 1.00 11.83 592 ILE A CA 1
ATOM 4615 C C . ILE A 1 592 ? 32.750 75.288 21.966 1.00 12.48 592 ILE A C 1
ATOM 4616 O O . ILE A 1 592 ? 32.571 75.591 20.776 1.00 12.79 592 ILE A O 1
ATOM 4621 N N . LEU A 1 593 ? 33.455 76.044 22.786 1.00 13.17 593 LEU A N 1
ATOM 4622 C CA . LEU A 1 593 ? 34.056 77.247 22.237 1.00 13.78 593 LEU A CA 1
ATOM 4623 C C . LEU A 1 593 ? 35.274 77.766 22.971 1.00 13.91 593 LEU A C 1
ATOM 4624 O O . LEU A 1 593 ? 36.090 78.428 22.367 1.00 13.65 593 LEU A O 1
ATOM 4629 N N . ASP A 1 594 ? 35.371 77.452 24.258 1.00 13.35 594 ASP A N 1
ATOM 4630 C CA . ASP A 1 594 ? 36.619 77.762 25.016 1.00 13.84 594 ASP A CA 1
ATOM 4631 C C . ASP A 1 594 ? 37.698 76.719 24.697 1.00 13.56 594 ASP A C 1
ATOM 4632 O O . ASP A 1 594 ? 37.848 75.728 25.396 1.00 13.18 594 ASP A O 1
ATOM 4637 N N . MET A 1 595 ? 38.402 76.930 23.600 1.00 13.66 595 MET A N 1
ATOM 4638 C CA . MET A 1 595 ? 39.308 75.919 23.070 1.00 13.37 595 MET A CA 1
ATOM 4639 C C . MET A 1 595 ? 40.655 75.864 23.833 1.00 13.81 595 MET A C 1
ATOM 4640 O O . MET A 1 595 ? 41.437 74.923 23.643 1.00 13.44 595 MET A O 1
ATOM 4645 N N . ILE A 1 596 ? 40.932 76.845 24.710 1.00 14.41 596 ILE A N 1
ATOM 4646 C CA A ILE A 1 596 ? 42.080 76.715 25.606 0.50 14.68 596 ILE A CA 1
ATOM 4647 C CA B ILE A 1 596 ? 42.081 76.742 25.636 0.50 14.87 596 ILE A CA 1
ATOM 4648 C C . ILE A 1 596 ? 41.792 75.744 26.773 1.00 14.43 596 ILE A C 1
ATOM 4649 O O . ILE A 1 596 ? 42.666 74.931 27.157 1.00 14.30 596 ILE A O 1
ATOM 4658 N N . ARG A 1 597 ? 40.577 75.832 27.331 1.00 14.59 597 ARG A N 1
ATOM 4659 C CA . ARG A 1 597 ? 40.215 75.144 28.570 1.00 14.56 597 ARG A CA 1
ATOM 4660 C C . ARG A 1 597 ? 39.256 73.975 28.369 1.00 13.53 597 ARG A C 1
ATOM 4661 O O . ARG A 1 597 ? 38.818 73.392 29.344 1.00 12.77 597 ARG A O 1
ATOM 4669 N N . TYR A 1 598 ? 38.988 73.616 27.124 1.00 13.18 598 TYR A N 1
ATOM 4670 C CA . TYR A 1 598 ? 37.926 72.609 26.838 1.00 12.57 598 TYR A CA 1
ATOM 4671 C C . TYR A 1 598 ? 38.134 71.289 27.559 1.00 12.64 598 TYR A C 1
ATOM 4672 O O . TYR A 1 598 ? 37.157 70.634 27.916 1.00 12.31 598 TYR A O 1
ATOM 4681 N N . LYS A 1 599 ? 39.395 70.909 27.823 1.00 13.18 599 LYS A N 1
ATOM 4682 C CA . LYS A 1 599 ? 39.625 69.622 28.478 1.00 13.60 599 LYS A CA 1
ATOM 4683 C C . LYS A 1 599 ? 39.097 69.589 29.919 1.00 14.27 599 LYS A C 1
ATOM 4684 O O . LYS A 1 599 ? 38.894 68.502 30.461 1.00 14.07 599 LYS A O 1
ATOM 4690 N N . GLU A 1 600 ? 38.950 70.758 30.538 1.00 14.57 600 GLU A N 1
ATOM 4691 C CA . GLU A 1 600 ? 38.528 70.859 31.924 1.00 15.52 600 GLU A CA 1
ATOM 4692 C C . GLU A 1 600 ? 37.039 70.683 32.138 1.00 15.40 600 GLU A C 1
ATOM 4693 O O . GLU A 1 600 ? 36.622 70.638 33.265 1.00 16.55 600 GLU A O 1
ATOM 4699 N N . PHE A 1 601 ? 36.242 70.604 31.068 1.00 14.33 601 PHE A N 1
ATOM 4700 C CA . PHE A 1 601 ? 34.787 70.700 31.179 1.00 14.04 601 PHE A CA 1
ATOM 4701 C C . PHE A 1 601 ? 34.119 69.524 30.478 1.00 13.43 601 PHE A C 1
ATOM 4702 O O . PHE A 1 601 ? 34.486 69.183 29.333 1.00 13.04 601 PHE A O 1
ATOM 4710 N N . GLY A 1 602 ? 33.136 68.901 31.144 1.00 13.12 602 GLY A N 1
ATOM 4711 C CA . GLY A 1 602 ? 32.373 67.819 30.500 1.00 12.40 602 GLY A CA 1
ATOM 4712 C C . GLY A 1 602 ? 33.273 66.686 30.011 1.00 12.11 602 GLY A C 1
ATOM 4713 O O . GLY A 1 602 ? 34.244 66.346 30.716 1.00 12.92 602 GLY A O 1
ATOM 4714 N N . ALA A 1 603 ? 32.995 66.188 28.797 1.00 11.30 603 ALA A N 1
ATOM 4715 C CA . ALA A 1 603 ? 33.760 65.108 28.158 1.00 11.04 603 ALA A CA 1
ATOM 4716 C C . ALA A 1 603 ? 34.942 65.651 27.328 1.00 10.98 603 ALA A C 1
ATOM 4717 O O . ALA A 1 603 ? 35.448 64.959 26.453 1.00 11.11 603 ALA A O 1
ATOM 4719 N N . GLY A 1 604 ? 35.437 66.842 27.648 1.00 11.44 604 GLY A N 1
ATOM 4720 C CA . GLY A 1 604 ? 36.497 67.486 26.835 1.00 11.37 604 GLY A CA 1
ATOM 4721 C C . GLY A 1 604 ? 37.735 66.700 26.505 1.00 11.28 604 GLY A C 1
ATOM 4722 O O . GLY A 1 604 ? 38.290 66.845 25.420 1.00 10.74 604 GLY A O 1
ATOM 4723 N N . HIS A 1 605 ? 38.209 65.867 27.440 1.00 11.47 605 HIS A N 1
ATOM 4724 C CA . HIS A 1 605 ? 39.334 65.008 27.143 1.00 12.20 605 HIS A CA 1
ATOM 4725 C C . HIS A 1 605 ? 39.077 64.132 25.914 1.00 11.83 605 HIS A C 1
ATOM 4726 O O . HIS A 1 605 ? 40.026 63.718 25.232 1.00 12.51 605 HIS A O 1
ATOM 4733 N N . SER A 1 606 ? 37.822 63.866 25.596 1.00 11.78 606 SER A N 1
ATOM 4734 C CA . SER A 1 606 ? 37.576 62.954 24.467 1.00 11.79 606 SER A CA 1
ATOM 4735 C C . SER A 1 606 ? 37.967 63.506 23.092 1.00 11.08 606 SER A C 1
ATOM 4736 O O . SER A 1 606 ? 38.157 62.767 22.158 1.00 10.79 606 SER A O 1
ATOM 4739 N N . TRP A 1 607 ? 38.119 64.812 22.971 1.00 10.85 607 TRP A N 1
ATOM 4740 C CA . TRP A 1 607 ? 38.332 65.456 21.683 1.00 11.00 607 TRP A CA 1
ATOM 4741 C C . TRP A 1 607 ? 39.710 66.051 21.440 1.00 10.96 607 TRP A C 1
ATOM 4742 O O . TRP A 1 607 ? 39.878 66.814 20.490 1.00 11.20 607 TRP A O 1
ATOM 4753 N N . VAL A 1 608 ? 40.696 65.644 22.216 1.00 11.29 608 VAL A N 1
ATOM 4754 C CA . VAL A 1 608 ? 42.021 66.127 22.002 1.00 11.58 608 VAL A CA 1
ATOM 4755 C C . VAL A 1 608 ? 42.525 65.830 20.583 1.00 11.43 608 VAL A C 1
ATOM 4756 O O . VAL A 1 608 ? 43.277 66.595 20.005 1.00 11.38 608 VAL A O 1
ATOM 4760 N N . THR A 1 609 ? 42.157 64.673 20.012 1.00 10.85 609 THR A N 1
ATOM 4761 C CA . THR A 1 609 ? 42.598 64.338 18.661 1.00 10.92 609 THR A CA 1
ATOM 4762 C C . THR A 1 609 ? 41.827 65.082 17.597 1.00 10.85 609 THR A C 1
ATOM 4763 O O . THR A 1 609 ? 42.255 65.085 16.431 1.00 11.40 609 THR A O 1
ATOM 4767 N N . GLU A 1 610 ? 40.701 65.713 17.950 1.00 10.57 610 GLU A N 1
ATOM 4768 C CA . GLU A 1 610 ? 39.949 66.537 17.023 1.00 10.59 610 GLU A CA 1
ATOM 4769 C C . GLU A 1 610 ? 40.497 67.972 16.981 1.00 11.13 610 GLU A C 1
ATOM 4770 O O . GLU A 1 610 ? 40.542 68.551 15.924 1.00 11.31 610 GLU A O 1
ATOM 4776 N N . TYR A 1 611 ? 40.850 68.537 18.123 1.00 11.05 611 TYR A N 1
ATOM 4777 C CA . TYR A 1 611 ? 41.154 69.960 18.182 1.00 11.76 611 TYR A CA 1
ATOM 4778 C C . TYR A 1 611 ? 42.628 70.278 18.448 1.00 12.23 611 TYR A C 1
ATOM 4779 O O . TYR A 1 611 ? 43.062 71.398 18.235 1.00 12.73 611 TYR A O 1
ATOM 4788 N N . GLY A 1 612 ? 43.395 69.269 18.807 1.00 12.27 612 GLY A N 1
ATOM 4789 C CA . GLY A 1 612 ? 44.773 69.490 19.331 1.00 12.69 612 GLY A CA 1
ATOM 4790 C C . GLY A 1 612 ? 44.726 69.726 20.821 1.00 12.78 612 GLY A C 1
ATOM 4791 O O . GLY A 1 612 ? 43.683 70.073 21.373 1.00 12.75 612 GLY A O 1
ATOM 4792 N N . ASP A 1 613 ? 45.878 69.534 21.467 1.00 13.13 613 ASP A N 1
ATOM 4793 C CA . ASP A 1 613 ? 46.049 69.665 22.899 1.00 13.54 613 ASP A CA 1
ATOM 4794 C C . ASP A 1 613 ? 46.508 71.092 23.290 1.00 13.97 613 ASP A C 1
ATOM 4795 O O . ASP A 1 613 ? 47.633 71.451 23.034 1.00 14.43 613 ASP A O 1
ATOM 4800 N N . PRO A 1 614 ? 45.632 71.878 23.920 1.00 14.29 614 PRO A N 1
ATOM 4801 C CA . PRO A 1 614 ? 46.081 73.224 24.371 1.00 14.95 614 PRO A CA 1
ATOM 4802 C C . PRO A 1 614 ? 47.272 73.282 25.327 1.00 15.43 614 PRO A C 1
ATOM 4803 O O . PRO A 1 614 ? 47.791 74.405 25.563 1.00 15.59 614 PRO A O 1
ATOM 4807 N N . GLU A 1 615 ? 47.717 72.151 25.867 1.00 15.30 615 GLU A N 1
ATOM 4808 C CA . GLU A 1 615 ? 48.896 72.141 26.691 1.00 16.39 615 GLU A CA 1
ATOM 4809 C C . GLU A 1 615 ? 50.164 71.711 25.899 1.00 15.94 615 GLU A C 1
ATOM 4810 O O . GLU A 1 615 ? 51.209 71.530 26.476 1.00 16.48 615 GLU A O 1
ATOM 4816 N N . ILE A 1 616 ? 50.027 71.509 24.573 1.00 14.83 616 ILE A N 1
ATOM 4817 C CA . ILE A 1 616 ? 51.191 71.339 23.700 1.00 14.89 616 ILE A CA 1
ATOM 4818 C C . ILE A 1 616 ? 51.391 72.711 23.004 1.00 14.92 616 ILE A C 1
ATOM 4819 O O . ILE A 1 616 ? 50.502 73.182 22.320 1.00 14.32 616 ILE A O 1
ATOM 4824 N N . PRO A 1 617 ? 52.539 73.361 23.225 1.00 15.24 617 PRO A N 1
ATOM 4825 C CA . PRO A 1 617 ? 52.742 74.715 22.695 1.00 15.80 617 PRO A CA 1
ATOM 4826 C C . PRO A 1 617 ? 52.314 74.905 21.232 1.00 15.84 617 PRO A C 1
ATOM 4827 O O . PRO A 1 617 ? 51.645 75.894 20.904 1.00 15.77 617 PRO A O 1
ATOM 4831 N N . ASN A 1 618 ? 52.723 73.993 20.364 1.00 15.96 618 ASN A N 1
ATOM 4832 C CA . ASN A 1 618 ? 52.414 74.199 18.938 1.00 16.40 618 ASN A CA 1
ATOM 4833 C C . ASN A 1 618 ? 50.943 74.119 18.670 1.00 15.81 618 ASN A C 1
ATOM 4834 O O . ASN A 1 618 ? 50.447 74.916 17.877 1.00 15.85 618 ASN A O 1
ATOM 4839 N N . ASP A 1 619 ? 50.216 73.223 19.321 1.00 15.37 619 ASP A N 1
ATOM 4840 C CA . ASP A 1 619 ? 48.781 73.104 19.131 1.00 14.92 619 ASP A CA 1
ATOM 4841 C C . ASP A 1 619 ? 48.119 74.366 19.661 1.00 14.81 619 ASP A C 1
ATOM 4842 O O . ASP A 1 619 ? 47.215 74.925 19.029 1.00 14.25 619 ASP A O 1
ATOM 4847 N N . LEU A 1 620 ? 48.564 74.817 20.840 1.00 14.86 620 LEU A N 1
ATOM 4848 C CA . LEU A 1 620 ? 47.983 76.014 21.431 1.00 15.27 620 LEU A CA 1
ATOM 4849 C C . LEU A 1 620 ? 48.162 77.250 20.527 1.00 16.29 620 LEU A C 1
ATOM 4850 O O . LEU A 1 620 ? 47.296 78.087 20.485 1.00 15.76 620 LEU A O 1
ATOM 4855 N N . LEU A 1 621 ? 49.333 77.378 19.882 1.00 17.23 621 LEU A N 1
ATOM 4856 C CA . LEU A 1 621 ? 49.569 78.490 19.003 1.00 18.78 621 LEU A CA 1
ATOM 4857 C C . LEU A 1 621 ? 48.564 78.556 17.872 1.00 18.37 621 LEU A C 1
ATOM 4858 O O . LEU A 1 621 ? 48.083 79.650 17.544 1.00 18.41 621 LEU A O 1
ATOM 4863 N N . HIS A 1 622 ? 48.219 77.400 17.296 1.00 18.10 622 HIS A N 1
ATOM 4864 C CA . HIS A 1 622 ? 47.222 77.329 16.218 1.00 18.26 622 HIS A CA 1
ATOM 4865 C C . HIS A 1 622 ? 45.848 77.563 16.774 1.00 17.28 622 HIS A C 1
ATOM 4866 O O . HIS A 1 622 ? 45.040 78.261 16.182 1.00 17.06 622 HIS A O 1
ATOM 4873 N N . ILE A 1 623 ? 45.543 76.983 17.925 1.00 16.45 623 ILE A N 1
ATOM 4874 C CA . ILE A 1 623 ? 44.208 77.115 18.477 1.00 15.84 623 ILE A CA 1
ATOM 4875 C C . ILE A 1 623 ? 43.925 78.591 18.798 1.00 16.50 623 ILE A C 1
ATOM 4876 O O . ILE A 1 623 ? 42.877 79.122 18.536 1.00 15.71 623 ILE A O 1
ATOM 4881 N N . LYS A 1 624 ? 44.891 79.286 19.406 1.00 17.03 624 LYS A N 1
ATOM 4882 C CA . LYS A 1 624 ? 44.704 80.690 19.728 1.00 18.61 624 LYS A CA 1
ATOM 4883 C C . LYS A 1 624 ? 44.473 81.574 18.519 1.00 18.84 624 LYS A C 1
ATOM 4884 O O . LYS A 1 624 ? 43.930 82.615 18.700 1.00 18.91 624 LYS A O 1
ATOM 4890 N N . LYS A 1 625 ? 44.899 81.202 17.318 1.00 19.18 625 LYS A N 1
ATOM 4891 C CA . LYS A 1 625 ? 44.626 82.025 16.154 1.00 19.92 625 LYS A CA 1
ATOM 4892 C C . LYS A 1 625 ? 43.118 82.137 15.843 1.00 19.00 625 LYS A C 1
ATOM 4893 O O . LYS A 1 625 ? 42.669 83.147 15.241 1.00 19.86 625 LYS A O 1
ATOM 4899 N N . TYR A 1 626 ? 42.349 81.118 16.225 1.00 17.33 626 TYR A N 1
ATOM 4900 C CA . TYR A 1 626 ? 40.931 81.111 15.927 1.00 16.56 626 TYR A CA 1
ATOM 4901 C C . TYR A 1 626 ? 40.032 81.138 17.118 1.00 16.24 626 TYR A C 1
ATOM 4902 O O . TYR A 1 626 ? 38.838 81.515 16.956 1.00 16.23 626 TYR A O 1
ATOM 4911 N N . ALA A 1 627 ? 40.534 80.748 18.293 1.00 15.78 627 ALA A N 1
ATOM 4912 C CA . ALA A 1 627 ? 39.672 80.571 19.452 1.00 15.57 627 ALA A CA 1
ATOM 4913 C C . ALA A 1 627 ? 38.880 81.872 19.679 1.00 16.30 627 ALA A C 1
ATOM 4914 O O . ALA A 1 627 ? 39.490 82.905 19.814 1.00 16.62 627 ALA A O 1
ATOM 4916 N N . PRO A 1 628 ? 37.531 81.805 19.703 1.00 16.18 628 PRO A N 1
ATOM 4917 C CA . PRO A 1 628 ? 36.776 83.097 19.756 1.00 17.22 628 PRO A CA 1
ATOM 4918 C C . PRO A 1 628 ? 37.107 83.947 20.962 1.00 18.16 628 PRO A C 1
ATOM 4919 O O . PRO A 1 628 ? 37.211 85.189 20.830 1.00 20.09 628 PRO A O 1
ATOM 4923 N N . LEU A 1 629 ? 37.360 83.342 22.124 1.00 18.52 629 LEU A N 1
ATOM 4924 C CA . LEU A 1 629 ? 37.595 84.173 23.352 1.00 19.51 629 LEU A CA 1
ATOM 4925 C C . LEU A 1 629 ? 38.932 84.854 23.308 1.00 20.38 629 LEU A C 1
ATOM 4926 O O . LEU A 1 629 ? 39.160 85.852 24.060 1.00 20.37 629 LEU A O 1
ATOM 4931 N N . GLU A 1 630 ? 39.811 84.390 22.416 1.00 20.90 630 GLU A N 1
ATOM 4932 C CA . GLU A 1 630 ? 41.131 85.006 22.188 1.00 23.04 630 GLU A CA 1
ATOM 4933 C C . GLU A 1 630 ? 41.141 86.046 21.055 1.00 23.38 630 GLU A C 1
ATOM 4934 O O . GLU A 1 630 ? 42.173 86.690 20.796 1.00 24.45 630 GLU A O 1
ATOM 4940 N N . ASN A 1 631 ? 40.012 86.256 20.395 1.00 22.35 631 ASN A N 1
ATOM 4941 C CA . ASN A 1 631 ? 39.991 87.091 19.189 1.00 23.86 631 ASN A CA 1
ATOM 4942 C C . ASN A 1 631 ? 38.741 87.962 19.240 1.00 23.93 631 ASN A C 1
ATOM 4943 O O . ASN A 1 631 ? 38.059 88.135 18.270 1.00 25.60 631 ASN A O 1
ATOM 4948 N N . LEU A 1 632 ? 38.452 88.499 20.412 1.00 25.45 632 LEU A N 1
ATOM 4949 C CA . LEU A 1 632 ? 37.322 89.412 20.601 1.00 26.64 632 LEU A CA 1
ATOM 4950 C C . LEU A 1 632 ? 37.790 90.828 20.945 1.00 27.20 632 LEU A C 1
ATOM 4951 O O . LEU A 1 632 ? 38.598 91.028 21.821 1.00 26.50 632 LEU A O 1
ATOM 4956 N N . SER A 1 633 ? 37.190 91.826 20.323 1.00 28.39 633 SER A N 1
ATOM 4957 C CA . SER A 1 633 ? 37.559 93.215 20.615 1.00 30.35 633 SER A CA 1
ATOM 4958 C C . SER A 1 633 ? 36.335 93.939 21.131 1.00 31.20 633 SER A C 1
ATOM 4959 O O . SER A 1 633 ? 35.281 93.849 20.512 1.00 30.31 633 SER A O 1
ATOM 4962 N N . LEU A 1 634 ? 36.472 94.681 22.230 1.00 30.01 634 LEU A N 1
ATOM 4963 C CA . LEU A 1 634 ? 35.338 95.477 22.783 1.00 30.63 634 LEU A CA 1
ATOM 4964 C C . LEU A 1 634 ? 34.697 96.488 21.834 1.00 30.42 634 LEU A C 1
ATOM 4965 O O . LEU A 1 634 ? 33.514 96.793 21.963 1.00 31.21 634 LEU A O 1
ATOM 4967 N N . THR A 1 635 ? 35.484 97.046 20.920 1.00 30.59 635 THR A N 1
ATOM 4968 C CA . THR A 1 635 ? 35.030 98.142 20.067 1.00 31.27 635 THR A CA 1
ATOM 4969 C C . THR A 1 635 ? 34.575 97.681 18.700 1.00 30.53 635 THR A C 1
ATOM 4970 O O . THR A 1 635 ? 34.304 98.473 17.813 1.00 31.16 635 THR A O 1
ATOM 4974 N N . GLN A 1 636 ? 34.481 96.352 18.513 1.00 28.96 636 GLN A N 1
ATOM 4975 C CA . GLN A 1 636 ? 34.000 95.775 17.269 1.00 28.23 636 GLN A CA 1
ATOM 4976 C C . GLN A 1 636 ? 32.498 95.455 17.344 1.00 27.42 636 GLN A C 1
ATOM 4977 O O . GLN A 1 636 ? 31.998 94.898 18.320 1.00 26.74 636 GLN A O 1
ATOM 4983 N N . LYS A 1 637 ? 31.774 95.810 16.298 1.00 27.06 637 LYS A N 1
ATOM 4984 C CA . LYS A 1 637 ? 30.360 95.397 16.223 1.00 26.54 637 LYS A CA 1
ATOM 4985 C C . LYS A 1 637 ? 30.350 93.988 15.754 1.00 25.19 637 LYS A C 1
ATOM 4986 O O . LYS A 1 637 ? 30.833 93.766 14.685 1.00 25.30 637 LYS A O 1
ATOM 4988 N N . TYR A 1 638 ? 29.788 93.072 16.530 1.00 24.02 638 TYR A N 1
ATOM 4989 C CA . TYR A 1 638 ? 29.554 91.688 16.031 1.00 23.20 638 TYR A CA 1
ATOM 4990 C C . TYR A 1 638 ? 28.097 91.542 15.600 1.00 22.94 638 TYR A C 1
ATOM 4991 O O . TYR A 1 638 ? 27.216 92.299 16.027 1.00 23.86 638 TYR A O 1
ATOM 5000 N N . PRO A 1 639 ? 27.834 90.555 14.712 1.00 22.42 639 PRO A N 1
ATOM 5001 C CA . PRO A 1 639 ? 26.445 90.292 14.370 1.00 22.35 639 PRO A CA 1
ATOM 5002 C C . PRO A 1 639 ? 25.746 89.841 15.651 1.00 22.12 639 PRO A C 1
ATOM 5003 O O . PRO A 1 639 ? 26.390 89.203 16.500 1.00 21.14 639 PRO A O 1
ATOM 5007 N N . THR A 1 640 ? 24.465 90.203 15.773 1.00 22.43 640 THR A N 1
ATOM 5008 C CA . THR A 1 640 ? 23.615 89.805 16.892 1.00 22.08 640 THR A CA 1
ATOM 5009 C C . THR A 1 640 ? 23.632 88.295 16.973 1.00 20.61 640 THR A C 1
ATOM 5010 O O . THR A 1 640 ? 23.537 87.627 15.951 1.00 19.47 640 THR A O 1
ATOM 5014 N N . VAL A 1 641 ? 23.789 87.785 18.185 1.00 19.92 641 VAL A N 1
ATOM 5015 C CA . VAL A 1 641 ? 23.972 86.369 18.386 1.00 18.84 641 VAL A CA 1
ATOM 5016 C C . VAL A 1 641 ? 23.024 85.862 19.461 1.00 18.64 641 VAL A C 1
ATOM 5017 O O . VAL A 1 641 ? 22.808 86.507 20.497 1.00 18.85 641 VAL A O 1
ATOM 5021 N N . LEU A 1 642 ? 22.452 84.687 19.208 1.00 18.01 642 LEU A N 1
ATOM 5022 C CA . LEU A 1 642 ? 21.689 83.929 20.193 1.00 18.09 642 LEU A CA 1
ATOM 5023 C C . LEU A 1 642 ? 22.568 82.787 20.686 1.00 17.14 642 LEU A C 1
ATOM 5024 O O . LEU A 1 642 ? 23.082 82.034 19.899 1.00 16.49 642 LEU A O 1
ATOM 5029 N N . ILE A 1 643 ? 22.815 82.734 21.997 1.00 16.98 643 ILE A N 1
ATOM 5030 C CA . ILE A 1 643 ? 23.720 81.718 22.584 1.00 16.36 643 ILE A CA 1
ATOM 5031 C C . ILE A 1 643 ? 22.872 80.816 23.442 1.00 16.34 643 ILE A C 1
ATOM 5032 O O . ILE A 1 643 ? 22.064 81.276 24.247 1.00 16.37 643 ILE A O 1
ATOM 5037 N N . THR A 1 644 ? 22.992 79.513 23.263 1.00 16.18 644 THR A N 1
ATOM 5038 C CA . THR A 1 644 ? 22.190 78.592 24.101 1.00 16.60 644 THR A CA 1
ATOM 5039 C C . THR A 1 644 ? 23.051 77.550 24.806 1.00 16.03 644 THR A C 1
ATOM 5040 O O . THR A 1 644 ? 24.035 77.068 24.246 1.00 15.92 644 THR A O 1
ATOM 5044 N N . ASP A 1 645 ? 22.660 77.185 26.020 1.00 15.82 645 ASP A N 1
ATOM 5045 C CA . ASP A 1 645 ? 23.336 76.094 26.699 1.00 16.04 645 ASP A CA 1
ATOM 5046 C C . ASP A 1 645 ? 22.415 75.412 27.729 1.00 16.33 645 ASP A C 1
ATOM 5047 O O . ASP A 1 645 ? 21.243 75.809 27.863 1.00 15.98 645 ASP A O 1
ATOM 5052 N N . SER A 1 646 ? 22.890 74.385 28.447 1.00 16.34 646 SER A N 1
ATOM 5053 C CA . SER A 1 646 ? 22.023 73.697 29.428 1.00 17.24 646 SER A CA 1
ATOM 5054 C C . SER A 1 646 ? 22.812 73.294 30.664 1.00 18.12 646 SER A C 1
ATOM 5055 O O . SER A 1 646 ? 23.949 72.846 30.558 1.00 16.74 646 SER A O 1
ATOM 5058 N N . VAL A 1 647 ? 22.160 73.464 31.806 1.00 18.78 647 VAL A N 1
ATOM 5059 C CA . VAL A 1 647 ? 22.655 73.079 33.102 1.00 19.62 647 VAL A CA 1
ATOM 5060 C C . VAL A 1 647 ? 23.092 71.585 33.073 1.00 18.92 647 VAL A C 1
ATOM 5061 O O . VAL A 1 647 ? 24.091 71.236 33.670 1.00 19.87 647 VAL A O 1
ATOM 5065 N N . LEU A 1 648 ? 22.340 70.743 32.386 1.00 18.43 648 LEU A N 1
ATOM 5066 C CA . LEU A 1 648 ? 22.566 69.310 32.393 1.00 18.35 648 LEU A CA 1
ATOM 5067 C C . LEU A 1 648 ? 23.265 68.849 31.123 1.00 16.10 648 LEU A C 1
ATOM 5068 O O . LEU A 1 648 ? 23.191 67.674 30.757 1.00 15.31 648 LEU A O 1
ATOM 5073 N N . ASP A 1 649 ? 23.885 69.791 30.407 1.00 14.90 649 ASP A N 1
ATOM 5074 C CA . ASP A 1 649 ? 24.731 69.420 29.271 1.00 14.12 649 ASP A CA 1
ATOM 5075 C C . ASP A 1 649 ? 26.017 68.847 29.853 1.00 13.76 649 ASP A C 1
ATOM 5076 O O . ASP A 1 649 ? 26.905 69.572 30.260 1.00 13.91 649 ASP A O 1
ATOM 5081 N N . GLN A 1 650 ? 26.067 67.531 29.900 1.00 13.09 650 GLN A N 1
ATOM 5082 C CA . GLN A 1 650 ? 27.241 66.813 30.335 1.00 13.33 650 GLN A CA 1
ATOM 5083 C C . GLN A 1 650 ? 28.255 66.512 29.217 1.00 13.17 650 GLN A C 1
ATOM 5084 O O . GLN A 1 650 ? 29.319 65.899 29.493 1.00 13.59 650 GLN A O 1
ATOM 5090 N N . ARG A 1 651 ? 27.937 66.851 27.981 1.00 12.75 651 ARG A N 1
ATOM 5091 C CA . ARG A 1 651 ? 28.831 66.597 26.856 1.00 12.32 651 ARG A CA 1
ATOM 5092 C C . ARG A 1 651 ? 29.910 67.701 26.882 1.00 12.70 651 ARG A C 1
ATOM 5093 O O . ARG A 1 651 ? 31.062 67.430 27.146 1.00 12.86 651 ARG A O 1
ATOM 5101 N N . VAL A 1 652 ? 29.528 68.955 26.629 1.00 13.07 652 VAL A N 1
ATOM 5102 C CA . VAL A 1 652 ? 30.487 70.031 26.552 1.00 13.29 652 VAL A CA 1
ATOM 5103 C C . VAL A 1 652 ? 30.546 70.887 27.825 1.00 13.52 652 VAL A C 1
ATOM 5104 O O . VAL A 1 652 ? 31.572 71.514 28.057 1.00 13.64 652 VAL A O 1
ATOM 5108 N N . HIS A 1 653 ? 29.467 70.922 28.614 1.00 13.33 653 HIS A N 1
ATOM 5109 C CA . HIS A 1 653 ? 29.325 71.735 29.824 1.00 13.97 653 HIS A CA 1
ATOM 5110 C C . HIS A 1 653 ? 28.783 73.133 29.451 1.00 13.88 653 HIS A C 1
ATOM 5111 O O . HIS A 1 653 ? 29.182 73.706 28.470 1.00 13.57 653 HIS A O 1
ATOM 5118 N N . PRO A 1 654 ? 27.872 73.665 30.243 1.00 14.30 654 PRO A N 1
ATOM 5119 C CA . PRO A 1 654 ? 27.405 75.044 29.905 1.00 14.84 654 PRO A CA 1
ATOM 5120 C C . PRO A 1 654 ? 28.397 76.199 30.008 1.00 15.24 654 PRO A C 1
ATOM 5121 O O . PRO A 1 654 ? 28.073 77.298 29.562 1.00 15.44 654 PRO A O 1
ATOM 5125 N N . TRP A 1 655 ? 29.578 75.963 30.604 1.00 14.97 655 TRP A N 1
ATOM 5126 C CA . TRP A 1 655 ? 30.633 76.956 30.695 1.00 15.39 655 TRP A CA 1
ATOM 5127 C C . TRP A 1 655 ? 30.841 77.677 29.356 1.00 14.97 655 TRP A C 1
ATOM 5128 O O . TRP A 1 655 ? 30.932 78.871 29.291 1.00 14.89 655 TRP A O 1
ATOM 5139 N N . HIS A 1 656 ? 30.844 76.913 28.264 1.00 13.90 656 HIS A N 1
ATOM 5140 C CA . HIS A 1 656 ? 31.178 77.517 26.966 1.00 13.84 656 HIS A CA 1
ATOM 5141 C C . HIS A 1 656 ? 30.215 78.611 26.554 1.00 14.28 656 HIS A C 1
ATOM 5142 O O . HIS A 1 656 ? 30.633 79.679 26.108 1.00 14.72 656 HIS A O 1
ATOM 5149 N N . GLY A 1 657 ? 28.935 78.342 26.712 1.00 14.43 657 GLY A N 1
ATOM 5150 C CA . GLY A 1 657 ? 27.891 79.329 26.338 1.00 14.68 657 GLY A CA 1
ATOM 5151 C C . GLY A 1 657 ? 27.895 80.489 27.346 1.00 15.54 657 GLY A C 1
ATOM 5152 O O . GLY A 1 657 ? 27.809 81.672 26.969 1.00 15.61 657 GLY A O 1
ATOM 5153 N N . ARG A 1 658 ? 28.027 80.136 28.623 1.00 16.18 658 ARG A N 1
ATOM 5154 C CA . ARG A 1 658 ? 28.004 81.114 29.687 1.00 17.18 658 ARG A CA 1
ATOM 5155 C C . ARG A 1 658 ? 29.142 82.106 29.529 1.00 17.64 658 ARG A C 1
ATOM 5156 O O . ARG A 1 658 ? 28.910 83.322 29.563 1.00 17.86 658 ARG A O 1
ATOM 5164 N N . ILE A 1 659 ? 30.377 81.623 29.374 1.00 17.25 659 ILE A N 1
ATOM 5165 C CA . ILE A 1 659 ? 31.531 82.566 29.190 1.00 17.83 659 ILE A CA 1
ATOM 5166 C C . ILE A 1 659 ? 31.482 83.485 27.952 1.00 17.76 659 ILE A C 1
ATOM 5167 O O . ILE A 1 659 ? 31.876 84.706 28.002 1.00 18.87 659 ILE A O 1
ATOM 5172 N N . PHE A 1 660 ? 30.968 82.925 26.834 1.00 17.36 660 PHE A N 1
ATOM 5173 C CA . PHE A 1 660 ? 30.821 83.705 25.642 1.00 17.84 660 PHE A CA 1
ATOM 5174 C C . PHE A 1 660 ? 29.817 84.853 25.917 1.00 18.53 660 PHE A C 1
ATOM 5175 O O . PHE A 1 660 ? 30.066 85.936 25.540 1.00 18.36 660 PHE A O 1
ATOM 5183 N N . GLU A 1 661 ? 28.662 84.517 26.509 1.00 19.15 661 GLU A N 1
ATOM 5184 C CA . GLU A 1 661 ? 27.660 85.544 26.910 1.00 19.91 661 GLU A CA 1
ATOM 5185 C C . GLU A 1 661 ? 28.298 86.567 27.865 1.00 21.38 661 GLU A C 1
ATOM 5186 O O . GLU A 1 661 ? 28.116 87.775 27.736 1.00 21.91 661 GLU A O 1
ATOM 5192 N N . TYR A 1 662 ? 29.019 86.065 28.855 1.00 22.24 662 TYR A N 1
ATOM 5193 C CA . TYR A 1 662 ? 29.585 86.963 29.866 1.00 23.90 662 TYR A CA 1
ATOM 5194 C C . TYR A 1 662 ? 30.532 87.979 29.245 1.00 24.55 662 TYR A C 1
ATOM 5195 O O . TYR A 1 662 ? 30.449 89.182 29.563 1.00 25.23 662 TYR A O 1
ATOM 5204 N N . VAL A 1 663 ? 31.413 87.521 28.359 1.00 24.42 663 VAL A N 1
ATOM 5205 C CA . VAL A 1 663 ? 32.359 88.417 27.709 1.00 25.78 663 VAL A CA 1
ATOM 5206 C C . VAL A 1 663 ? 31.683 89.321 26.678 1.00 25.64 663 VAL A C 1
ATOM 5207 O O . VAL A 1 663 ? 31.941 90.525 26.647 1.00 26.41 663 VAL A O 1
ATOM 5211 N N . LEU A 1 664 ? 30.793 88.762 25.845 1.00 24.58 664 LEU A N 1
ATOM 5212 C CA . LEU A 1 664 ? 30.171 89.555 24.799 1.00 26.67 664 LEU A CA 1
ATOM 5213 C C . LEU A 1 664 ? 29.235 90.583 25.390 1.00 29.54 664 LEU A C 1
ATOM 5214 O O . LEU A 1 664 ? 29.122 91.716 24.873 1.00 29.78 664 LEU A O 1
ATOM 5219 N N . ALA A 1 665 ? 28.533 90.204 26.454 1.00 31.82 665 ALA A N 1
ATOM 5220 C CA . ALA A 1 665 ? 27.664 91.171 27.167 1.00 35.55 665 ALA A CA 1
ATOM 5221 C C . ALA A 1 665 ? 28.355 92.492 27.370 1.00 37.56 665 ALA A C 1
ATOM 5222 O O . ALA A 1 665 ? 27.688 93.547 27.395 1.00 41.14 665 ALA A O 1
ATOM 5224 N N . GLN A 1 666 ? 29.677 92.466 27.544 1.00 36.20 666 GLN A N 1
ATOM 5225 C CA . GLN A 1 666 ? 30.453 93.668 27.818 1.00 36.59 666 GLN A CA 1
ATOM 5226 C C . GLN A 1 666 ? 30.882 94.497 26.613 1.00 34.17 666 GLN A C 1
ATOM 5227 O O . GLN A 1 666 ? 31.589 95.481 26.774 1.00 34.87 666 GLN A O 1
ATOM 5233 N N . ASN A 1 667 ? 30.455 94.096 25.425 1.00 30.23 667 ASN A N 1
ATOM 5234 C CA . ASN A 1 667 ? 30.728 94.820 24.211 1.00 28.95 667 ASN A CA 1
ATOM 5235 C C . ASN A 1 667 ? 29.447 95.569 23.905 1.00 28.10 667 ASN A C 1
ATOM 5236 O O . ASN A 1 667 ? 28.465 94.940 23.553 1.00 26.37 667 ASN A O 1
ATOM 5241 N N . PRO A 1 668 ? 29.437 96.929 24.058 1.00 27.50 668 PRO A N 1
ATOM 5242 C CA . PRO A 1 668 ? 28.209 97.716 23.916 1.00 28.17 668 PRO A CA 1
ATOM 5243 C C . PRO A 1 668 ? 27.847 97.943 22.464 1.00 28.39 668 PRO A C 1
ATOM 5244 O O . PRO A 1 668 ? 26.801 98.533 22.178 1.00 29.71 668 PRO A O 1
ATOM 5248 N N . ASN A 1 669 ? 28.633 97.362 21.548 1.00 28.12 669 ASN A N 1
ATOM 5249 C CA . ASN A 1 669 ? 28.368 97.427 20.104 1.00 27.80 669 ASN A CA 1
ATOM 5250 C C . ASN A 1 669 ? 27.657 96.233 19.564 1.00 27.52 669 ASN A C 1
ATOM 5251 O O . ASN A 1 669 ? 27.350 96.182 18.373 1.00 27.81 669 ASN A O 1
ATOM 5256 N N . THR A 1 670 ? 27.415 95.276 20.452 1.00 27.24 670 THR A N 1
ATOM 5257 C CA . THR A 1 670 ? 26.944 93.945 20.054 1.00 26.97 670 THR A CA 1
ATOM 5258 C C . THR A 1 670 ? 25.716 93.567 20.902 1.00 26.93 670 THR A C 1
ATOM 5259 O O . THR A 1 670 ? 25.690 93.792 22.116 1.00 27.39 670 THR A O 1
ATOM 5263 N N . LYS A 1 671 ? 24.693 93.026 20.254 1.00 26.37 671 LYS A N 1
ATOM 5264 C CA . LYS A 1 671 ? 23.464 92.626 20.932 1.00 26.84 671 LYS A CA 1
ATOM 5265 C C . LYS A 1 671 ? 23.459 91.107 21.024 1.00 24.45 671 LYS A C 1
ATOM 5266 O O . LYS A 1 671 ? 23.706 90.471 20.015 1.00 24.28 671 LYS A O 1
ATOM 5272 N N . THR A 1 672 ? 23.282 90.561 22.222 1.00 23.27 672 THR A N 1
ATOM 5273 C CA . THR A 1 672 ? 23.250 89.078 22.423 1.00 22.33 672 THR A CA 1
ATOM 5274 C C . THR A 1 672 ? 21.961 88.672 23.147 1.00 22.13 672 THR A C 1
ATOM 5275 O O . THR A 1 672 ? 21.427 89.461 23.981 1.00 22.79 672 THR A O 1
ATOM 5279 N N . TYR A 1 673 ? 21.535 87.437 22.850 1.00 21.23 673 TYR A N 1
ATOM 5280 C CA . TYR A 1 673 ? 20.377 86.772 23.404 1.00 21.10 673 TYR A CA 1
ATOM 5281 C C . TYR A 1 673 ? 20.958 85.475 23.958 1.00 20.45 673 TYR A C 1
ATOM 5282 O O . TYR A 1 673 ? 21.812 84.884 23.328 1.00 21.06 673 TYR A O 1
ATOM 5291 N N . PHE A 1 674 ? 20.547 85.107 25.154 1.00 20.32 674 PHE A N 1
ATOM 5292 C CA . PHE A 1 674 ? 21.072 83.964 25.884 1.00 19.80 674 PHE A CA 1
ATOM 5293 C C . PHE A 1 674 ? 19.928 83.162 26.466 1.00 19.88 674 PHE A C 1
ATOM 5294 O O . PHE A 1 674 ? 19.051 83.739 27.103 1.00 20.66 674 PHE A O 1
ATOM 5302 N N . LEU A 1 675 ? 19.993 81.825 26.326 1.00 19.32 675 LEU A N 1
ATOM 5303 C CA . LEU A 1 675 ? 18.968 80.908 26.806 1.00 19.13 675 LEU A CA 1
ATOM 5304 C C . LEU A 1 675 ? 19.678 79.716 27.451 1.00 18.72 675 LEU A C 1
ATOM 5305 O O . LEU A 1 675 ? 20.357 78.912 26.752 1.00 18.04 675 LEU A O 1
ATOM 5310 N N . GLU A 1 676 ? 19.483 79.585 28.753 1.00 18.90 676 GLU A N 1
ATOM 5311 C CA . GLU A 1 676 ? 20.045 78.478 29.495 1.00 19.27 676 GLU A CA 1
ATOM 5312 C C . GLU A 1 676 ? 18.900 77.562 29.918 1.00 19.44 676 GLU A C 1
ATOM 5313 O O . GLU A 1 676 ? 18.024 77.975 30.665 1.00 20.29 676 GLU A O 1
ATOM 5319 N N . SER A 1 677 ? 18.889 76.340 29.410 1.00 18.66 677 SER A N 1
ATOM 5320 C CA . SER A 1 677 ? 17.895 75.344 29.786 1.00 19.17 677 SER A CA 1
ATOM 5321 C C . SER A 1 677 ? 18.247 74.522 30.975 1.00 19.66 677 SER A C 1
ATOM 5322 O O . SER A 1 677 ? 19.367 74.036 31.048 1.00 19.40 677 SER A O 1
ATOM 5325 N N . LYS A 1 678 ? 17.284 74.344 31.885 1.00 20.85 678 LYS A N 1
ATOM 5326 C CA . LYS A 1 678 ? 17.465 73.565 33.122 1.00 21.88 678 LYS A CA 1
ATOM 5327 C C . LYS A 1 678 ? 17.790 72.125 32.905 1.00 21.58 678 LYS A C 1
ATOM 5328 O O . LYS A 1 678 ? 18.612 71.543 33.635 1.00 21.65 678 LYS A O 1
ATOM 5330 N N . ASP A 1 679 ? 17.195 71.524 31.896 1.00 20.99 679 ASP A N 1
ATOM 5331 C CA . ASP A 1 679 ? 17.282 70.058 31.739 1.00 21.22 679 ASP A CA 1
ATOM 5332 C C . ASP A 1 679 ? 17.319 69.495 30.325 1.00 19.46 679 ASP A C 1
ATOM 5333 O O . ASP A 1 679 ? 17.181 68.272 30.176 1.00 18.88 679 ASP A O 1
ATOM 5338 N N . SER A 1 680 ? 17.537 70.326 29.304 1.00 18.80 680 SER A N 1
ATOM 5339 C CA . SER A 1 680 ? 17.638 69.817 27.919 1.00 17.35 680 SER A CA 1
ATOM 5340 C C . SER A 1 680 ? 18.846 68.948 27.694 1.00 16.56 680 SER A C 1
ATOM 5341 O O . SER A 1 680 ? 18.825 68.010 26.839 1.00 16.46 680 SER A O 1
ATOM 5344 N N . GLY A 1 681 ? 19.912 69.264 28.421 1.00 16.83 681 GLY A N 1
ATOM 5345 C CA . GLY A 1 681 ? 21.204 68.645 28.105 1.00 15.81 681 GLY A CA 1
ATOM 5346 C C . GLY A 1 681 ? 21.718 69.141 26.759 1.00 15.91 681 GLY A C 1
ATOM 5347 O O . GLY A 1 681 ? 21.417 70.289 26.348 1.00 16.24 681 GLY A O 1
ATOM 5348 N N . HIS A 1 682 ? 22.492 68.299 26.076 1.00 15.75 682 HIS A N 1
ATOM 5349 C CA . HIS A 1 682 ? 23.158 68.643 24.824 1.00 15.85 682 HIS A CA 1
ATOM 5350 C C . HIS A 1 682 ? 22.187 68.515 23.639 1.00 17.47 682 HIS A C 1
ATOM 5351 O O . HIS A 1 682 ? 22.286 67.599 22.836 1.00 18.77 682 HIS A O 1
ATOM 5358 N N . GLY A 1 683 ? 21.240 69.423 23.570 1.00 17.93 683 GLY A N 1
ATOM 5359 C CA . GLY A 1 683 ? 20.191 69.389 22.544 1.00 18.44 683 GLY A CA 1
ATOM 5360 C C . GLY A 1 683 ? 19.165 70.469 22.746 1.00 19.51 683 GLY A C 1
ATOM 5361 O O . GLY A 1 683 ? 19.357 71.337 23.582 1.00 18.36 683 GLY A O 1
ATOM 5362 N N . SER A 1 684 ? 18.050 70.379 22.024 1.00 19.86 684 SER A N 1
ATOM 5363 C CA . SER A 1 684 ? 17.051 71.463 21.999 1.00 21.42 684 SER A CA 1
ATOM 5364 C C . SER A 1 684 ? 15.991 71.393 23.093 1.00 22.44 684 SER A C 1
ATOM 5365 O O . SER A 1 684 ? 15.241 72.330 23.277 1.00 23.64 684 SER A O 1
ATOM 5368 N N . GLY A 1 685 ? 15.902 70.259 23.795 1.00 22.77 685 GLY A N 1
ATOM 5369 C CA . GLY A 1 685 ? 14.905 70.118 24.858 1.00 23.46 685 GLY A CA 1
ATOM 5370 C C . GLY A 1 685 ? 14.671 68.637 25.108 1.00 23.82 685 GLY A C 1
ATOM 5371 O O . GLY A 1 685 ? 14.606 67.846 24.173 1.00 27.27 685 GLY A O 1
ATOM 5372 N N . SER A 1 686 ? 14.520 68.264 26.375 1.00 24.81 686 SER A N 1
ATOM 5373 C CA . SER A 1 686 ? 14.404 66.861 26.734 1.00 24.75 686 SER A CA 1
ATOM 5374 C C . SER A 1 686 ? 12.937 66.399 26.836 1.00 24.42 686 SER A C 1
ATOM 5375 O O . SER A 1 686 ? 12.641 65.262 27.202 1.00 26.43 686 SER A O 1
ATOM 5378 N N . ASP A 1 687 ? 12.014 67.285 26.480 1.00 22.27 687 ASP A N 1
ATOM 5379 C CA . ASP A 1 687 ? 10.677 66.850 26.152 1.00 19.92 687 ASP A CA 1
ATOM 5380 C C . ASP A 1 687 ? 10.189 67.713 24.998 1.00 18.21 687 ASP A C 1
ATOM 5381 O O . ASP A 1 687 ? 10.819 68.696 24.641 1.00 16.79 687 ASP A O 1
ATOM 5386 N N . LEU A 1 688 ? 9.061 67.328 24.414 1.00 17.20 688 LEU A N 1
ATOM 5387 C CA . LEU A 1 688 ? 8.626 68.014 23.210 1.00 17.26 688 LEU A CA 1
ATOM 5388 C C . LEU A 1 688 ? 8.250 69.477 23.389 1.00 17.76 688 LEU A C 1
ATOM 5389 O O . LEU A 1 688 ? 8.421 70.272 22.446 1.00 17.76 688 LEU A O 1
ATOM 5394 N N . LYS A 1 689 ? 7.676 69.823 24.542 1.00 18.27 689 LYS A N 1
ATOM 5395 C CA . LYS A 1 689 ? 7.270 71.178 24.859 1.00 18.88 689 LYS A CA 1
ATOM 5396 C C . LYS A 1 689 ? 8.468 72.084 24.989 1.00 18.94 689 LYS A C 1
ATOM 5397 O O . LYS A 1 689 ? 8.468 73.189 24.458 1.00 18.98 689 LYS A O 1
ATOM 5399 N N . GLU A 1 690 ? 9.501 71.614 25.680 1.00 18.84 690 GLU A N 1
ATOM 5400 C CA . GLU A 1 690 ? 10.728 72.389 25.763 1.00 19.40 690 GLU A CA 1
ATOM 5401 C C . GLU A 1 690 ? 11.417 72.584 24.413 1.00 18.16 690 GLU A C 1
ATOM 5402 O O . GLU A 1 690 ? 11.912 73.691 24.140 1.00 18.42 690 GLU A O 1
ATOM 5408 N N . SER A 1 691 ? 11.433 71.543 23.570 1.00 16.72 691 SER A N 1
ATOM 5409 C CA . SER A 1 691 ? 12.001 71.672 22.227 1.00 16.59 691 SER A CA 1
ATOM 5410 C C . SER A 1 691 ? 11.195 72.684 21.425 1.00 17.26 691 SER A C 1
ATOM 5411 O O . SER A 1 691 ? 11.740 73.547 20.748 1.00 16.89 691 SER A O 1
ATOM 5414 N N . ALA A 1 692 ? 9.887 72.578 21.519 1.00 17.11 692 ALA A N 1
ATOM 5415 C CA . ALA A 1 692 ? 9.006 73.511 20.834 1.00 17.96 692 ALA A CA 1
ATOM 5416 C C . ALA A 1 692 ? 9.322 74.964 21.236 1.00 18.55 692 ALA A C 1
ATOM 5417 O O . ALA A 1 692 ? 9.485 75.835 20.365 1.00 18.81 692 ALA A O 1
ATOM 5419 N N . ASN A 1 693 ? 9.453 75.200 22.534 1.00 19.15 693 ASN A N 1
ATOM 5420 C CA . ASN A 1 693 ? 9.767 76.548 23.014 1.00 20.00 693 ASN A CA 1
ATOM 5421 C C . ASN A 1 693 ? 11.140 77.028 22.530 1.00 19.12 693 ASN A C 1
ATOM 5422 O O . ASN A 1 693 ? 11.310 78.187 22.176 1.00 18.72 693 ASN A O 1
ATOM 5427 N N . TYR A 1 694 ? 12.135 76.126 22.536 1.00 18.20 694 TYR A N 1
ATOM 5428 C CA . TYR A 1 694 ? 13.463 76.427 22.020 1.00 17.94 694 TYR A CA 1
ATOM 5429 C C . TYR A 1 694 ? 13.425 76.904 20.553 1.00 17.92 694 TYR A C 1
ATOM 5430 O O . TYR A 1 694 ? 13.989 77.948 20.201 1.00 17.94 694 TYR A O 1
ATOM 5439 N N . PHE A 1 695 ? 12.708 76.176 19.706 1.00 17.35 695 PHE A N 1
ATOM 5440 C CA . PHE A 1 695 ? 12.610 76.556 18.295 1.00 17.86 695 PHE A CA 1
ATOM 5441 C C . PHE A 1 695 ? 11.745 77.788 18.002 1.00 18.21 695 PHE A C 1
ATOM 5442 O O . PHE A 1 695 ? 12.018 78.520 17.071 1.00 18.35 695 PHE A O 1
ATOM 5450 N N . ILE A 1 696 ? 10.758 78.038 18.832 1.00 18.61 696 ILE A N 1
ATOM 5451 C CA . ILE A 1 696 ? 10.043 79.312 18.754 1.00 19.03 696 ILE A CA 1
ATOM 5452 C C . ILE A 1 696 ? 10.981 80.478 19.054 1.00 19.00 696 ILE A C 1
ATOM 5453 O O . ILE A 1 696 ? 10.939 81.513 18.385 1.00 19.33 696 ILE A O 1
ATOM 5458 N N . ASN A 1 697 ? 11.791 80.331 20.094 1.00 18.55 697 ASN A N 1
ATOM 5459 C CA . ASN A 1 697 ? 12.752 81.378 20.453 1.00 19.01 697 ASN A CA 1
ATOM 5460 C C . ASN A 1 697 ? 13.782 81.581 19.351 1.00 18.63 697 ASN A C 1
ATOM 5461 O O . ASN A 1 697 ? 14.044 82.738 18.920 1.00 19.56 697 ASN A O 1
ATOM 5466 N N . LEU A 1 698 ? 14.299 80.467 18.838 1.00 17.63 698 LEU A N 1
ATOM 5467 C CA . LEU A 1 698 ? 15.321 80.527 17.808 1.00 17.81 698 LEU A CA 1
ATOM 5468 C C . LEU A 1 698 ? 14.826 81.157 16.500 1.00 18.05 698 LEU A C 1
ATOM 5469 O O . LEU A 1 698 ? 15.518 81.999 15.904 1.00 17.65 698 LEU A O 1
ATOM 5474 N N . TYR A 1 699 ? 13.659 80.712 16.060 1.00 17.51 699 TYR A N 1
ATOM 5475 C CA . TYR A 1 699 ? 13.085 81.205 14.785 1.00 18.38 699 TYR A CA 1
ATOM 5476 C C . TYR A 1 699 ? 12.526 82.624 14.919 1.00 18.82 699 TYR A C 1
ATOM 5477 O O . TYR A 1 699 ? 12.592 83.365 13.961 1.00 18.73 699 TYR A O 1
ATOM 5486 N N . THR A 1 700 ? 12.105 83.024 16.116 1.00 18.80 700 THR A N 1
ATOM 5487 C CA . THR A 1 700 ? 11.692 84.397 16.333 1.00 19.91 700 THR A CA 1
ATOM 5488 C C . THR A 1 700 ? 12.938 85.266 16.200 1.00 19.84 700 THR A C 1
ATOM 5489 O O . THR A 1 700 ? 12.897 86.281 15.501 1.00 19.92 700 THR A O 1
ATOM 5493 N N . PHE A 1 701 ? 14.045 84.824 16.808 1.00 19.13 701 PHE A N 1
ATOM 5494 C CA . PHE A 1 701 ? 15.311 85.565 16.759 1.00 19.02 701 PHE A CA 1
ATOM 5495 C C . PHE A 1 701 ? 15.721 85.828 15.283 1.00 18.62 701 PHE A C 1
ATOM 5496 O O . PHE A 1 701 ? 16.084 86.936 14.911 1.00 18.93 701 PHE A O 1
ATOM 5504 N N . PHE A 1 702 ? 15.694 84.803 14.452 1.00 17.95 702 PHE A N 1
ATOM 5505 C CA . PHE A 1 702 ? 16.184 84.939 13.086 1.00 17.64 702 PHE A CA 1
ATOM 5506 C C . PHE A 1 702 ? 15.223 85.707 12.254 1.00 18.63 702 PHE A C 1
ATOM 5507 O O . PHE A 1 702 ? 15.631 86.488 11.400 1.00 19.15 702 PHE A O 1
ATOM 5515 N N . ALA A 1 703 ? 13.933 85.472 12.473 1.00 19.14 703 ALA A N 1
ATOM 5516 C CA . ALA A 1 703 ? 12.914 86.144 11.663 1.00 19.69 703 ALA A CA 1
ATOM 5517 C C . ALA A 1 703 ? 13.003 87.638 11.931 1.00 20.78 703 ALA A C 1
ATOM 5518 O O . ALA A 1 703 ? 12.929 88.470 10.991 1.00 20.67 703 ALA A O 1
ATOM 5520 N N . ASN A 1 704 ? 13.190 87.996 13.190 1.00 21.14 704 ASN A N 1
ATOM 5521 C CA . ASN A 1 704 ? 13.271 89.400 13.561 1.00 22.29 704 ASN A CA 1
ATOM 5522 C C . ASN A 1 704 ? 14.592 90.058 13.116 1.00 22.75 704 ASN A C 1
ATOM 5523 O O . ASN A 1 704 ? 14.579 91.210 12.623 1.00 23.89 704 ASN A O 1
ATOM 5528 N N . ALA A 1 705 ? 15.703 89.341 13.281 1.00 21.96 705 ALA A N 1
ATOM 5529 C CA . ALA A 1 705 ? 17.026 89.831 12.891 1.00 22.43 705 ALA A CA 1
ATOM 5530 C C . ALA A 1 705 ? 17.207 90.011 11.379 1.00 23.01 705 ALA A C 1
ATOM 5531 O O . ALA A 1 705 ? 17.859 90.996 10.931 1.00 24.66 705 ALA A O 1
ATOM 5533 N N . LEU A 1 706 ? 16.586 89.137 10.587 1.00 22.22 706 LEU A N 1
ATOM 5534 C CA . LEU A 1 706 ? 16.877 89.072 9.162 1.00 22.02 706 LEU A CA 1
ATOM 5535 C C . LEU A 1 706 ? 15.714 89.543 8.357 1.00 22.97 706 LEU A C 1
ATOM 5536 O O . LEU A 1 706 ? 15.740 89.416 7.132 1.00 23.18 706 LEU A O 1
ATOM 5541 N N . LYS A 1 707 ? 14.640 89.962 9.041 1.00 23.81 707 LYS A N 1
ATOM 5542 C CA . LYS A 1 707 ? 13.476 90.584 8.386 1.00 25.11 707 LYS A CA 1
ATOM 5543 C C . LYS A 1 707 ? 12.688 89.618 7.503 1.00 25.54 707 LYS A C 1
ATOM 5544 O O . LYS A 1 707 ? 12.317 89.976 6.393 1.00 25.93 707 LYS A O 1
ATOM 5546 N N . LEU A 1 708 ? 12.449 88.415 8.006 1.00 25.08 708 LEU A N 1
ATOM 5547 C CA . LEU A 1 708 ? 11.577 87.438 7.351 1.00 26.66 708 LEU A CA 1
ATOM 5548 C C . LEU A 1 708 ? 10.161 88.011 7.332 1.00 29.06 708 LEU A C 1
ATOM 5549 O O . LEU A 1 708 ? 9.666 88.453 8.371 1.00 30.48 708 LEU A O 1
ATOM 5554 N N . LYS A 1 709 ? 9.540 87.994 6.156 1.00 30.03 709 LYS A N 1
ATOM 5555 C CA . LYS A 1 709 ? 8.192 88.495 5.959 1.00 32.78 709 LYS A CA 1
ATOM 5556 C C . LYS A 1 709 ? 7.212 87.405 6.334 1.00 34.89 709 LYS A C 1
ATOM 5557 O O . LYS A 1 709 ? 6.896 86.555 5.505 1.00 35.92 709 LYS A O 1
ATOM 5559 N N . ILE A 1 710 ? 6.753 87.422 7.589 1.00 37.86 710 ILE A N 1
ATOM 5560 C CA . ILE A 1 710 ? 6.129 86.255 8.226 1.00 37.57 710 ILE A CA 1
ATOM 5561 C C . ILE A 1 710 ? 4.695 86.501 8.704 1.00 39.15 710 ILE A C 1
ATOM 5562 O O . ILE A 1 710 ? 4.092 87.533 8.439 1.00 38.91 710 ILE A O 1
#

InterPro domains:
  IPR001375 Peptidase S9, prolyl oligopeptidase, catalytic domain [PF00326] (510-716)
  IPR002470 Peptidase S9A, prolyl oligopeptidase [PR00862] (488-506)
  IPR002470 Peptidase S9A, prolyl oligopeptidase [PR00862] (515-539)
  IPR002470 Peptidase S9A, prolyl oligopeptidase [PR00862] (543-562)
  IPR002470 Peptidase S9A, prolyl oligopeptidase [PR00862] (573-593)
  IPR002470 Peptidase S9A, prolyl oligopeptidase [PR00862] (628-643)
  IPR002470 Peptidase S9A, prolyl oligopeptidase [PR00862] (647-669)
  IPR004106 Peptidase S9, N-terminal domain superfamily [SSF50993] (35-445)
  IPR023302 Peptidase S9A, N-terminal domain [PF02897] (34-440)
  IPR029058 Alpha/Beta hydrolase fold [G3DSA:3.40.50.1820] (36-710)
  IPR029058 Alpha/Beta hydrolase fold [SSF53474] (457-715)
  IPR051167 Prolyl oligopeptidase and macrocyclase [PTHR42881] (34-719)

Radius of gyration: 25.18 Å; Cα contacts (8 Å, |Δi|>4): 1734; chains: 1; bounding box: 58×71×57 Å

CATH classification: 3.40.50.1820